Protein AF-0000000079819537 (afdb_homodimer)

Solvent-accessible surface area (backbone atoms only — not comparable to full-atom values): 23640 Å² total; per-residue (Å²): 134,67,36,44,46,33,33,31,40,48,40,36,24,41,39,77,44,80,89,55,81,70,33,43,36,24,29,47,26,39,62,48,98,86,46,57,34,31,60,45,54,43,71,59,58,84,82,39,29,58,68,54,44,43,48,52,42,33,47,74,72,68,47,81,74,61,58,33,75,47,78,65,56,70,48,30,45,44,72,53,39,88,88,45,48,42,33,34,45,30,31,36,32,24,26,38,63,72,66,82,63,52,101,46,35,39,77,37,55,64,79,66,64,94,62,68,40,36,75,56,42,52,58,53,49,49,51,45,50,50,51,53,49,61,35,55,72,44,34,50,55,62,55,16,46,39,62,79,62,37,37,68,64,57,53,47,36,51,52,24,31,65,68,69,45,85,61,52,68,68,61,47,53,53,51,55,57,68,58,67,46,64,41,77,68,82,47,68,44,87,54,97,62,74,69,39,60,25,28,28,57,78,55,91,57,84,45,62,47,63,80,54,58,75,97,134,67,35,44,48,33,33,32,41,48,40,37,23,42,39,79,44,81,87,55,81,69,32,44,38,22,29,48,28,38,61,48,98,87,44,56,33,31,60,46,54,43,72,60,56,82,81,39,31,60,69,54,41,44,48,51,42,35,47,74,72,69,47,81,74,62,58,33,75,46,78,65,55,71,49,32,44,45,72,52,39,89,89,48,48,40,32,34,45,31,31,36,32,24,25,37,65,74,66,83,60,54,99,47,36,41,78,38,54,63,78,66,64,94,61,68,41,36,75,56,41,53,59,55,49,48,51,44,51,51,50,54,49,60,35,55,72,44,33,52,55,62,56,16,47,38,62,79,60,37,35,68,66,58,53,48,36,52,52,23,30,66,68,69,44,83,59,52,66,68,60,46,52,53,51,55,57,68,58,68,48,65,43,78,69,83,46,68,44,85,54,98,62,73,70,40,59,24,28,29,57,78,53,92,57,85,44,62,49,60,81,55,57,77,96

Foldseek 3Di:
DDEWEKEFEWEWEFDDPPPDDQTFIKTKWFDDPPAFTATQMDTDDDPDDNVVRNCVSCVVFPRNDFLDKDWQDKDFDQPLDPPGRYIYTYMYTFAQDDDDGDPGMDIDGLVDDPDDHPRCRPVVSVRNLVVLLVQVQFKPSLLRRHPQKDFLSVSQSSNCNSVVHHDDSVVSVVRVVVLVQKDWPPDWDDDPDDTTTIMGGNDSYMDTRPVPPCD/DDEWEKEFEWEWEFDDPPPDDQTFIKTKWFDDPPAFTATQMDTDDDPDDNVVRNCVSCVVFPRNDFLDKDWQDKDFDQPLDPPGRYIYTYMYTFAQDDDDGDPGMDIDGLVDDPDDHPRCRPVVSVRNLVVLLVQVQFKPSLLRRHPQKDFLSVSQSSNCNSVVHHDDSVVSVVRVVVLVQKDWPPDWDDDPDDTTTIMGGNDSYMDTRPVPPCD

InterPro domains:
  IPR015797 NUDIX hydrolase-like domain superfamily [SSF55811] (39-136)
  IPR036388 Winged helix-like DNA-binding domain superfamily [G3DSA:1.10.10.10] (136-207)
  IPR036390 Winged helix DNA-binding domain superfamily [SSF46785] (140-207)
  IPR054105 NrtR, DNA-binding winged helix domain [PF21906] (144-201)

Sequence (430 aa):
MTVRVHVDVVVLSLSPASGDETGNLTVQTLLHDTRPPRLPGDVLGEAEDLDDAARRVMGEVGLHDPRHVEQVASFGAPDRMPDQRTVSVTHLALVHRPFAPSEEWRWRSATDRPQPLAWDHDRILDAALDRVRSKLSYSNIAYGLLPEEFTMSELQQVYEAVLGMALDKRNFRKKVRGLGLLEETGGMRRGSHRPAALHRFTSSELVLLDEGPLVMTVRVHVDVVVLSLSPASGDETGNLTVQTLLHDTRPPRLPGDVLGEAEDLDDAARRVMGEVGLHDPRHVEQVASFGAPDRMPDQRTVSVTHLALVHRPFAPSEEWRWRSATDRPQPLAWDHDRILDAALDRVRSKLSYSNIAYGLLPEEFTMSELQQVYEAVLGMALDKRNFRKKVRGLGLLEETGGMRRGSHRPAALHRFTSSELVLLDEGPLV

Radius of gyration: 23.3 Å; Cα contacts (8 Å, |Δi|>4): 866; chains: 2; bounding box: 55×64×51 Å

Structure (mmCIF, N/CA/C/O backbone):
data_AF-0000000079819537-model_v1
#
loop_
_entity.id
_entity.type
_entity.pdbx_description
1 polymer 'Putative NAD regulator in Alphaproteobacteria'
#
loop_
_atom_site.group_PDB
_atom_site.id
_atom_site.type_symbol
_atom_site.label_atom_id
_atom_site.label_alt_id
_atom_site.label_comp_id
_atom_site.label_asym_id
_atom_site.label_entity_id
_atom_site.label_seq_id
_atom_site.pdbx_PDB_ins_code
_atom_site.Cartn_x
_atom_site.Cartn_y
_atom_site.Cartn_z
_atom_site.occupancy
_atom_site.B_iso_or_equiv
_atom_site.auth_seq_id
_atom_site.auth_comp_id
_atom_site.auth_asym_id
_atom_site.auth_atom_id
_atom_site.pdbx_PDB_model_num
ATOM 1 N N . MET A 1 1 ? -28.188 3.906 1.996 1 60.84 1 MET A N 1
ATOM 2 C CA . MET A 1 1 ? -27.859 3.131 0.805 1 60.84 1 MET A CA 1
ATOM 3 C C . MET A 1 1 ? -26.938 1.958 1.155 1 60.84 1 MET A C 1
ATOM 5 O O . MET A 1 1 ? -26.109 2.059 2.064 1 60.84 1 MET A O 1
ATOM 9 N N . THR A 1 2 ? -27.344 0.841 0.594 1 77.12 2 THR A N 1
ATOM 10 C CA . THR A 1 2 ? -26.625 -0.388 0.892 1 77.12 2 THR A CA 1
ATOM 11 C C . THR A 1 2 ? -25.422 -0.542 -0.033 1 77.12 2 THR A C 1
ATOM 13 O O . THR A 1 2 ? -25.562 -0.464 -1.255 1 77.12 2 THR A O 1
ATOM 16 N N . VAL A 1 3 ? -24.219 -0.455 0.388 1 91.44 3 VAL A N 1
ATOM 17 C CA . VAL A 1 3 ? -23.016 -0.729 -0.395 1 91.44 3 VAL A CA 1
ATOM 18 C C . VAL A 1 3 ? -22.594 -2.18 -0.195 1 91.44 3 VAL A C 1
ATOM 20 O O . VAL A 1 3 ? -22.516 -2.664 0.938 1 91.44 3 VAL A O 1
ATOM 23 N N . ARG A 1 4 ? -22.547 -2.895 -1.269 1 94.38 4 ARG A N 1
ATOM 24 C CA . ARG A 1 4 ? -21.953 -4.23 -1.213 1 94.38 4 ARG A CA 1
ATOM 25 C C . ARG A 1 4 ? -20.422 -4.152 -1.149 1 94.38 4 ARG A C 1
ATOM 27 O O . ARG A 1 4 ? -19.812 -3.326 -1.826 1 94.38 4 ARG A O 1
ATOM 34 N N . VAL A 1 5 ? -19.844 -4.98 -0.29 1 97 5 VAL A N 1
ATOM 35 C CA . VAL A 1 5 ? -18.391 -5.043 -0.212 1 97 5 VAL A CA 1
ATOM 36 C C . VAL A 1 5 ? -17.891 -6.402 -0.708 1 97 5 VAL A C 1
ATOM 38 O O . VAL A 1 5 ? -18.281 -7.441 -0.167 1 97 5 VAL A O 1
ATOM 41 N N . HIS A 1 6 ? -17.109 -6.352 -1.762 1 97.25 6 HIS A N 1
ATOM 42 C CA . HIS A 1 6 ? -16.438 -7.539 -2.285 1 97.25 6 HIS A CA 1
ATOM 43 C C . HIS A 1 6 ? -14.992 -7.625 -1.778 1 97.25 6 HIS A C 1
ATOM 45 O O . HIS A 1 6 ? -14.359 -6.602 -1.521 1 97.25 6 HIS A O 1
ATOM 51 N N . VAL A 1 7 ? -14.547 -8.82 -1.567 1 98.62 7 VAL A N 1
ATOM 52 C CA . VAL A 1 7 ? -13.125 -9.109 -1.401 1 98.62 7 VAL A CA 1
ATOM 53 C C . VAL A 1 7 ? -12.609 -9.891 -2.607 1 98.62 7 VAL A C 1
ATOM 55 O O . VAL A 1 7 ? -13.086 -11 -2.881 1 98.62 7 VAL A O 1
ATOM 58 N N . ASP A 1 8 ? -11.703 -9.273 -3.344 1 98.56 8 ASP A N 1
ATOM 59 C CA . ASP A 1 8 ? -11.117 -9.891 -4.531 1 98.56 8 ASP A CA 1
ATOM 60 C C . ASP A 1 8 ? -9.641 -10.203 -4.312 1 98.56 8 ASP A C 1
ATOM 62 O O . ASP A 1 8 ? -8.945 -9.484 -3.592 1 98.56 8 ASP A O 1
ATOM 66 N N . VAL A 1 9 ? -9.18 -11.266 -4.91 1 98.69 9 VAL A N 1
ATOM 67 C CA . VAL A 1 9 ? -7.801 -11.695 -4.707 1 98.69 9 VAL A CA 1
ATOM 68 C C . VAL A 1 9 ? -7.109 -11.875 -6.059 1 98.69 9 VAL A C 1
ATOM 70 O O . VAL A 1 9 ? -7.637 -12.555 -6.945 1 98.69 9 VAL A O 1
ATOM 73 N N . VAL A 1 10 ? -6.039 -11.227 -6.242 1 98.56 10 VAL A N 1
ATOM 74 C CA . VAL A 1 10 ? -5.145 -11.477 -7.367 1 98.56 10 VAL A CA 1
ATOM 75 C C . VAL A 1 10 ? -4.121 -12.547 -6.988 1 98.56 10 VAL A C 1
ATOM 77 O O . VAL A 1 10 ? -3.23 -12.297 -6.176 1 98.56 10 VAL A O 1
ATOM 80 N N . VAL A 1 11 ? -4.223 -13.711 -7.516 1 97 11 VAL A N 1
ATOM 81 C CA . VAL A 1 11 ? -3.305 -14.812 -7.254 1 97 11 VAL A CA 1
ATOM 82 C C . VAL A 1 11 ? -2.279 -14.914 -8.383 1 97 11 VAL A C 1
ATOM 84 O O . VAL A 1 11 ? -2.633 -15.203 -9.531 1 97 11 VAL A O 1
ATOM 87 N N . LEU A 1 12 ? -1.038 -14.711 -8.078 1 97 12 LEU A N 1
ATOM 88 C CA . LEU A 1 12 ? 0.03 -14.719 -9.07 1 97 12 LEU A CA 1
ATOM 89 C C . LEU A 1 12 ? 0.988 -15.883 -8.836 1 97 12 LEU A C 1
ATOM 91 O O . LEU A 1 12 ? 1.253 -16.25 -7.688 1 97 12 LEU A O 1
ATOM 95 N N . SER A 1 13 ? 1.483 -16.375 -9.852 1 94.88 13 SER A N 1
ATOM 96 C CA . SER A 1 13 ? 2.504 -17.422 -9.844 1 94.88 13 SER A CA 1
ATOM 97 C C . SER A 1 13 ? 3.385 -17.344 -11.086 1 94.88 13 SER A C 1
ATOM 99 O O . SER A 1 13 ? 3.018 -16.703 -12.07 1 94.88 13 SER A O 1
ATOM 101 N N . LEU A 1 14 ? 4.531 -17.922 -10.953 1 92.62 14 LEU A N 1
ATOM 102 C CA . LEU A 1 14 ? 5.375 -18.047 -12.133 1 92.62 14 LEU A CA 1
ATOM 103 C C . LEU A 1 14 ? 5.152 -19.406 -12.812 1 92.62 14 LEU A C 1
ATOM 105 O O . LEU A 1 14 ? 5.145 -20.438 -12.148 1 92.62 14 LEU A O 1
ATOM 109 N N . SER A 1 15 ? 4.664 -19.453 -14.016 1 80.12 15 SER A N 1
ATOM 110 C CA . SER A 1 15 ? 4.504 -20.688 -14.773 1 80.12 15 SER A CA 1
ATOM 111 C C . SER A 1 15 ? 5.801 -21.078 -15.477 1 80.12 15 SER A C 1
ATOM 113 O O . SER A 1 15 ? 6.516 -20.219 -15.992 1 80.12 15 SER A O 1
ATOM 115 N N . PRO A 1 16 ? 6.117 -22.438 -15.18 1 61.38 16 PRO A N 1
ATOM 116 C CA . PRO A 1 16 ? 7.301 -22.906 -15.914 1 61.38 16 PRO A CA 1
ATOM 117 C C . PRO A 1 16 ? 7.137 -22.781 -17.422 1 61.38 16 PRO A C 1
ATOM 119 O O . PRO A 1 16 ? 6.027 -22.922 -17.953 1 61.38 16 PRO A O 1
ATOM 122 N N . ALA A 1 17 ? 7.898 -22.016 -18.156 1 51.88 17 ALA A N 1
ATOM 123 C CA . ALA A 1 17 ? 7.93 -21.875 -19.609 1 51.88 17 ALA A CA 1
ATOM 124 C C . ALA A 1 17 ? 7.762 -23.219 -20.312 1 51.88 17 ALA A C 1
ATOM 126 O O . ALA A 1 17 ? 8.406 -24.203 -19.922 1 51.88 17 ALA A O 1
ATOM 127 N N . SER A 1 18 ? 6.445 -23.641 -20.641 1 43.62 18 SER A N 1
ATOM 128 C CA . SER A 1 18 ? 6.566 -24.641 -21.703 1 43.62 18 SER A CA 1
ATOM 129 C C . SER A 1 18 ? 7.41 -24.125 -22.859 1 43.62 18 SER A C 1
ATOM 131 O O . SER A 1 18 ? 7.133 -23.047 -23.406 1 43.62 18 SER A O 1
ATOM 133 N N . GLY A 1 19 ? 8.594 -24.688 -23.203 1 40.62 19 GLY A N 1
ATOM 134 C CA . GLY A 1 19 ? 9.602 -24.375 -24.219 1 40.62 19 GLY A CA 1
ATOM 135 C C . GLY A 1 19 ? 10.352 -23.094 -23.938 1 40.62 19 GLY A C 1
ATOM 136 O O . GLY A 1 19 ? 11.555 -23 -24.172 1 40.62 19 GLY A O 1
ATOM 137 N N . ASP A 1 20 ? 9.594 -21.875 -24.172 1 43 20 ASP A N 1
ATOM 138 C CA . ASP A 1 20 ? 10.297 -20.594 -24.156 1 43 20 ASP A CA 1
ATOM 139 C C . ASP A 1 20 ? 10.758 -20.234 -22.75 1 43 20 ASP A C 1
ATOM 141 O O . ASP A 1 20 ? 10.133 -20.641 -21.766 1 43 20 ASP A O 1
ATOM 145 N N . GLU A 1 21 ? 12.039 -19.766 -22.578 1 44.38 21 GLU A N 1
ATOM 146 C CA . GLU A 1 21 ? 13 -19.406 -21.547 1 44.38 21 GLU A CA 1
ATOM 147 C C . GLU A 1 21 ? 12.328 -18.609 -20.422 1 44.38 21 GLU A C 1
ATOM 149 O O . GLU A 1 21 ? 12.625 -18.812 -19.25 1 44.38 21 GLU A O 1
ATOM 154 N N . THR A 1 22 ? 11.836 -17.453 -20.719 1 49.84 22 THR A N 1
ATOM 155 C CA . THR A 1 22 ? 11.547 -16.516 -19.641 1 49.84 22 THR A CA 1
ATOM 156 C C . THR A 1 22 ? 10.227 -16.875 -18.969 1 49.84 22 THR A C 1
ATOM 158 O O . THR A 1 22 ? 9.203 -17.062 -19.641 1 49.84 22 THR A O 1
ATOM 161 N N . GLY A 1 23 ? 10.172 -17.562 -17.797 1 62.03 23 GLY A N 1
ATOM 162 C CA . GLY A 1 23 ? 8.961 -17.797 -17.031 1 62.03 23 GLY A CA 1
ATOM 163 C C . GLY A 1 23 ? 7.949 -16.672 -17.156 1 62.03 23 GLY A C 1
ATOM 164 O O . GLY A 1 23 ? 8.32 -15.523 -17.391 1 62.03 23 GLY A O 1
ATOM 165 N N . ASN A 1 24 ? 6.703 -17.031 -17.406 1 85 24 ASN A N 1
ATOM 166 C CA . ASN A 1 24 ? 5.609 -16.078 -17.562 1 85 24 ASN A CA 1
ATOM 167 C C . ASN A 1 24 ? 4.82 -15.922 -16.25 1 85 24 ASN A C 1
ATOM 169 O O . ASN A 1 24 ? 4.523 -16.922 -15.586 1 85 24 ASN A O 1
ATOM 173 N N . LEU A 1 25 ? 4.723 -14.617 -15.828 1 94.38 25 LEU A N 1
ATOM 174 C CA . LEU A 1 25 ? 3.855 -14.344 -14.688 1 94.38 25 LEU A CA 1
ATOM 175 C C . LEU A 1 25 ? 2.398 -14.641 -15.023 1 94.38 25 LEU A C 1
ATOM 177 O O . LEU A 1 25 ? 1.89 -14.172 -16.047 1 94.38 25 LEU A O 1
ATOM 181 N N . THR A 1 26 ? 1.771 -15.484 -14.219 1 93.88 26 THR A N 1
ATOM 182 C CA . THR A 1 26 ? 0.4 -15.898 -14.5 1 93.88 26 THR A CA 1
ATOM 183 C C . THR A 1 26 ? -0.531 -15.492 -13.352 1 93.88 26 THR A C 1
ATOM 185 O O . THR A 1 26 ? -0.08 -15.266 -12.234 1 93.88 26 THR A O 1
ATOM 188 N N . VAL A 1 27 ? -1.797 -15.359 -13.672 1 95.25 27 VAL A N 1
ATOM 189 C CA . VAL A 1 27 ? -2.842 -15 -12.719 1 95.25 27 VAL A CA 1
ATOM 190 C C . VAL A 1 27 ? -3.996 -16 -12.82 1 95.25 27 VAL A C 1
ATOM 192 O O . VAL A 1 27 ? -4.336 -16.453 -13.914 1 95.25 27 VAL A O 1
ATOM 195 N N . GLN A 1 28 ? -4.582 -16.328 -11.68 1 93.38 28 GLN A N 1
ATOM 196 C CA . GLN A 1 28 ? -5.734 -17.219 -11.641 1 93.38 28 GLN A CA 1
ATOM 197 C C . GLN A 1 28 ? -7.023 -16.484 -11.977 1 93.38 28 GLN A C 1
ATOM 199 O O . GLN A 1 28 ? -7.301 -15.422 -11.406 1 93.38 28 GLN A O 1
ATOM 204 N N . THR A 1 29 ? -7.82 -16.984 -12.914 1 94 29 THR A N 1
ATOM 205 C CA . THR A 1 29 ? -9.102 -16.391 -13.273 1 94 29 THR A CA 1
ATOM 206 C C . THR A 1 29 ? -10.164 -17.469 -13.477 1 94 29 THR A C 1
ATOM 208 O O . THR A 1 29 ? -9.836 -18.625 -13.742 1 94 29 THR A O 1
ATOM 211 N N . LEU A 1 30 ? -11.383 -17.062 -13.18 1 90.25 30 LEU A N 1
ATOM 212 C CA . LEU A 1 30 ? -12.516 -17.906 -13.547 1 90.25 30 LEU A CA 1
ATOM 213 C C . LEU A 1 30 ? -12.891 -17.703 -15.008 1 90.25 30 LEU A C 1
ATOM 215 O O . LEU A 1 30 ? -13.07 -16.562 -15.461 1 90.25 30 LEU A O 1
ATOM 219 N N . LEU A 1 31 ? -12.891 -18.844 -15.672 1 78.38 31 LEU A N 1
ATOM 220 C CA . LEU A 1 31 ? -13.266 -18.812 -17.078 1 78.38 31 LEU A CA 1
ATOM 221 C C . LEU A 1 31 ? -14.703 -19.266 -17.281 1 78.38 31 LEU A C 1
ATOM 223 O O . LEU A 1 31 ? -15.133 -20.25 -16.672 1 78.38 31 LEU A O 1
ATOM 227 N N . HIS A 1 32 ? -15.445 -18.297 -17.844 1 75.31 32 HIS A N 1
ATOM 228 C CA . HIS A 1 32 ? -16.766 -18.703 -18.328 1 75.31 32 HIS A CA 1
ATOM 229 C C . HIS A 1 32 ? -16.859 -18.594 -19.844 1 75.31 32 HIS A C 1
ATOM 231 O O . HIS A 1 32 ? -16.125 -17.812 -20.453 1 75.31 32 HIS A O 1
ATOM 237 N N . ASP A 1 33 ? -17.656 -19.5 -20.406 1 70.62 33 ASP A N 1
ATOM 238 C CA . ASP A 1 33 ? -17.781 -19.562 -21.859 1 70.62 33 ASP A CA 1
ATOM 239 C C . ASP A 1 33 ? -18.359 -18.25 -22.422 1 70.62 33 ASP A C 1
ATOM 241 O O . ASP A 1 33 ? -17.984 -17.828 -23.516 1 70.62 33 ASP A O 1
ATOM 245 N N . THR A 1 34 ? -19.094 -17.562 -21.703 1 79.19 34 THR A N 1
ATOM 246 C CA . THR A 1 34 ? -19.812 -16.438 -22.297 1 79.19 34 THR A CA 1
ATOM 247 C C . THR A 1 34 ? -19.484 -15.141 -21.562 1 79.19 34 THR A C 1
ATOM 249 O O . THR A 1 34 ? -19.984 -14.07 -21.906 1 79.19 34 THR A O 1
ATOM 252 N N . ARG A 1 35 ? -18.672 -15.242 -20.672 1 85.12 35 ARG A N 1
ATOM 253 C CA . ARG A 1 35 ? -18.375 -14.047 -19.891 1 85.12 35 ARG A CA 1
ATOM 254 C C . ARG A 1 35 ? -16.875 -13.812 -19.797 1 85.12 35 ARG A C 1
ATOM 256 O O . ARG A 1 35 ? -16.078 -14.75 -19.891 1 85.12 35 ARG A O 1
ATOM 263 N N . PRO A 1 36 ? -16.531 -12.555 -19.734 1 92.19 36 PRO A N 1
ATOM 264 C CA . PRO A 1 36 ? -15.109 -12.297 -19.516 1 92.19 36 PRO A CA 1
ATOM 265 C C . PRO A 1 36 ? -14.57 -12.961 -18.25 1 92.19 36 PRO A C 1
ATOM 267 O O . PRO A 1 36 ? -15.305 -13.109 -17.266 1 92.19 36 PRO A O 1
ATOM 270 N N . PRO A 1 37 ? -13.352 -13.344 -18.328 1 93.94 37 PRO A N 1
ATOM 271 C CA . PRO A 1 37 ? -12.75 -13.914 -17.125 1 93.94 37 PRO A CA 1
ATOM 272 C C . PRO A 1 37 ? -12.766 -12.953 -15.945 1 93.94 37 PRO A C 1
ATOM 274 O O . PRO A 1 37 ? -12.719 -11.734 -16.141 1 93.94 37 PRO A O 1
ATOM 277 N N . ARG A 1 38 ? -12.859 -13.492 -14.758 1 95.38 38 ARG A N 1
ATOM 278 C CA . ARG A 1 38 ? -12.867 -12.641 -13.57 1 95.38 38 ARG A CA 1
ATOM 279 C C . ARG A 1 38 ? -11.906 -13.172 -12.508 1 95.38 38 ARG A C 1
ATOM 281 O O . ARG A 1 38 ? -11.609 -14.367 -12.477 1 95.38 38 ARG A O 1
ATOM 288 N N . LEU A 1 39 ? -11.438 -12.312 -11.734 1 97.06 39 LEU A N 1
ATOM 289 C CA . LEU A 1 39 ? -10.609 -12.672 -10.594 1 97.06 39 LEU A CA 1
ATOM 290 C C . LEU A 1 39 ? -11.43 -13.383 -9.523 1 97.06 39 LEU A C 1
ATOM 292 O O . LEU A 1 39 ? -12.648 -13.18 -9.438 1 97.06 39 LEU A O 1
ATOM 296 N N . PRO A 1 40 ? -10.734 -14.227 -8.734 1 96.62 40 PRO A N 1
ATOM 297 C CA . PRO A 1 40 ? -11.445 -14.742 -7.566 1 96.62 40 PRO A CA 1
ATOM 298 C C . PRO A 1 40 ? -11.977 -13.633 -6.656 1 96.62 40 PRO A C 1
ATOM 300 O O . PRO A 1 40 ? -11.266 -12.672 -6.371 1 96.62 40 PRO A O 1
ATOM 303 N N . GLY A 1 41 ? -13.156 -13.742 -6.27 1 97.12 41 GLY A N 1
ATOM 304 C CA . GLY A 1 41 ? -13.766 -12.758 -5.387 1 97.12 41 GLY A CA 1
ATOM 305 C C . GLY A 1 41 ? -15.141 -13.18 -4.891 1 97.12 41 GLY A C 1
ATOM 306 O O . GLY A 1 41 ? -15.828 -13.969 -5.539 1 97.12 41 GLY A O 1
ATOM 307 N N . ASP A 1 42 ? -15.508 -12.688 -3.83 1 97 42 ASP A N 1
ATOM 308 C CA . ASP A 1 42 ? -16.828 -12.945 -3.246 1 97 42 ASP A CA 1
ATOM 309 C C . ASP A 1 42 ? -17.234 -11.812 -2.309 1 97 42 ASP A C 1
ATOM 311 O O . ASP A 1 42 ? -16.422 -10.953 -1.962 1 97 42 ASP A O 1
ATOM 315 N N . VAL A 1 43 ? -18.469 -11.82 -1.931 1 96.62 43 VAL A N 1
ATOM 316 C CA . VAL A 1 43 ? -19.016 -10.82 -1.024 1 96.62 43 VAL A CA 1
ATOM 317 C C . VAL A 1 43 ? -18.453 -11.031 0.379 1 96.62 43 VAL A C 1
ATOM 319 O O . VAL A 1 43 ? -18.281 -12.164 0.824 1 96.62 43 VAL A O 1
ATOM 322 N N . LEU A 1 44 ? -18.188 -9.891 1.083 1 97.38 44 LEU A N 1
ATOM 323 C CA . LEU A 1 44 ? -17.766 -9.938 2.477 1 97.38 44 LEU A CA 1
ATOM 324 C C . LEU A 1 44 ? -18.875 -10.469 3.367 1 97.38 44 LEU A C 1
ATOM 326 O O . LEU A 1 44 ? -20.016 -9.984 3.307 1 97.38 44 LEU A O 1
ATOM 330 N N . GLY A 1 45 ? -18.562 -11.469 4.137 1 95.06 45 GLY A N 1
ATOM 331 C CA . GLY A 1 45 ? -19.531 -12.023 5.062 1 95.06 45 GLY A CA 1
ATOM 332 C C . GLY A 1 45 ? -19.797 -11.125 6.258 1 95.06 45 GLY A C 1
ATOM 333 O O . GLY A 1 45 ? -19.031 -10.195 6.527 1 95.06 45 GLY A O 1
ATOM 334 N N . GLU A 1 46 ? -20.828 -11.461 6.988 1 92.31 46 GLU A N 1
ATOM 335 C CA . GLU A 1 46 ? -21.266 -10.648 8.109 1 92.31 46 GLU A CA 1
ATOM 336 C C . GLU A 1 46 ? -20.328 -10.773 9.305 1 92.31 46 GLU A C 1
ATOM 338 O O . GLU A 1 46 ? -20.125 -9.812 10.055 1 92.31 46 GLU A O 1
ATOM 343 N N . ALA A 1 47 ? -19.719 -11.883 9.453 1 94.5 47 ALA A N 1
ATOM 344 C CA . ALA A 1 47 ? -19.031 -12.164 10.703 1 94.5 47 ALA A CA 1
ATOM 345 C C . ALA A 1 47 ? -17.531 -12.336 10.469 1 94.5 47 ALA A C 1
ATOM 347 O O . ALA A 1 47 ? -16.812 -12.828 11.344 1 94.5 47 ALA A O 1
ATOM 348 N N . GLU A 1 48 ? -17 -11.992 9.336 1 97.19 48 GLU A N 1
ATOM 349 C CA . GLU A 1 48 ? -15.594 -12.195 9.039 1 97.19 48 GLU A CA 1
ATOM 350 C C . GLU A 1 48 ? -14.891 -10.875 8.758 1 97.19 48 GLU A C 1
ATOM 352 O O . GLU A 1 48 ? -15.531 -9.898 8.352 1 97.19 48 GLU A O 1
ATOM 357 N N . ASP A 1 49 ? -13.609 -10.844 9.039 1 98.25 49 ASP A N 1
ATOM 358 C CA . ASP A 1 49 ? -12.781 -9.711 8.656 1 98.25 49 ASP A CA 1
ATOM 359 C C . ASP A 1 49 ? -12.336 -9.82 7.199 1 98.25 49 ASP A C 1
ATOM 361 O O . ASP A 1 49 ? -12.57 -10.836 6.547 1 98.25 49 ASP A O 1
ATOM 365 N N . LEU A 1 50 ? -11.773 -8.742 6.711 1 98.56 50 LEU A N 1
ATOM 366 C CA . LEU A 1 50 ? -11.359 -8.664 5.312 1 98.56 50 LEU A CA 1
ATOM 367 C C . LEU A 1 50 ? -10.328 -9.734 4.992 1 98.56 50 LEU A C 1
ATOM 369 O O . LEU A 1 50 ? -10.422 -10.414 3.965 1 98.56 50 LEU A O 1
ATOM 373 N N . ASP A 1 51 ? -9.336 -9.945 5.871 1 97.75 51 ASP A N 1
ATOM 374 C CA . ASP A 1 51 ? -8.297 -10.938 5.641 1 97.75 51 ASP A CA 1
ATOM 375 C C . ASP A 1 51 ? -8.867 -12.352 5.676 1 97.75 51 ASP A C 1
ATOM 377 O O . ASP A 1 51 ? -8.43 -13.227 4.914 1 97.75 51 ASP A O 1
ATOM 381 N N . ASP A 1 52 ? -9.773 -12.555 6.562 1 97.94 52 ASP A N 1
ATOM 382 C CA . ASP A 1 52 ? -10.438 -13.852 6.625 1 97.94 52 ASP A CA 1
ATOM 383 C C . ASP A 1 52 ? -11.227 -14.125 5.348 1 97.94 52 ASP A C 1
ATOM 385 O O . ASP A 1 52 ? -11.234 -15.25 4.848 1 97.94 52 ASP A O 1
ATOM 389 N N . ALA A 1 53 ? -11.953 -13.133 4.895 1 98.38 53 ALA A N 1
ATOM 390 C CA . ALA A 1 53 ? -12.68 -13.258 3.633 1 98.38 53 ALA A CA 1
ATOM 391 C C . ALA A 1 53 ? -11.734 -13.586 2.482 1 98.38 53 ALA A C 1
ATOM 393 O O . ALA A 1 53 ? -12.047 -14.422 1.635 1 98.38 53 ALA A O 1
ATOM 394 N N . ALA A 1 54 ? -10.562 -12.922 2.428 1 98.56 54 ALA A N 1
ATOM 395 C CA . ALA A 1 54 ? -9.578 -13.203 1.395 1 98.56 54 ALA A CA 1
ATOM 396 C C . ALA A 1 54 ? -9.125 -14.656 1.447 1 98.56 54 ALA A C 1
ATOM 398 O O . ALA A 1 54 ? -9 -15.312 0.41 1 98.56 54 ALA A O 1
ATOM 399 N N . ARG A 1 55 ? -8.914 -15.148 2.652 1 97.5 55 ARG A N 1
ATOM 400 C CA . ARG A 1 55 ? -8.516 -16.531 2.824 1 97.5 55 ARG A CA 1
ATOM 401 C C . ARG A 1 55 ? -9.602 -17.484 2.334 1 97.5 55 ARG A C 1
ATOM 403 O O . ARG A 1 55 ? -9.312 -18.484 1.68 1 97.5 55 ARG A O 1
ATOM 410 N N . ARG A 1 56 ? -10.781 -17.156 2.727 1 97.56 56 ARG A N 1
ATOM 411 C CA . ARG A 1 56 ? -11.906 -17.969 2.264 1 97.56 56 ARG A CA 1
ATOM 412 C C . ARG A 1 56 ? -11.969 -18 0.74 1 97.56 56 ARG A C 1
ATOM 414 O O . ARG A 1 56 ? -12.148 -19.062 0.139 1 97.56 56 ARG A O 1
ATOM 421 N N . VAL A 1 57 ? -11.867 -16.844 0.079 1 97.06 57 VAL A N 1
ATOM 422 C CA . VAL A 1 57 ? -11.891 -16.719 -1.374 1 97.06 57 VAL A CA 1
ATOM 423 C C . VAL A 1 57 ? -10.758 -17.547 -1.982 1 97.06 57 VAL A C 1
ATOM 425 O O . VAL A 1 57 ? -10.961 -18.266 -2.965 1 97.06 57 VAL A O 1
ATOM 428 N N . MET A 1 58 ? -9.555 -17.469 -1.38 1 95.19 58 MET A N 1
ATOM 429 C CA . MET A 1 58 ? -8.422 -18.25 -1.861 1 95.19 58 MET A CA 1
ATOM 430 C C . MET A 1 58 ? -8.703 -19.75 -1.749 1 95.19 58 MET A C 1
ATOM 432 O O . MET A 1 58 ? -8.352 -20.516 -2.645 1 95.19 58 MET A O 1
ATOM 436 N N . GLY A 1 59 ? -9.328 -20.125 -0.659 1 92.69 59 GLY A N 1
ATOM 437 C CA . GLY A 1 59 ? -9.719 -21.516 -0.493 1 92.69 59 GLY A CA 1
ATOM 438 C C . GLY A 1 59 ? -10.648 -22 -1.584 1 92.69 59 GLY A C 1
ATOM 439 O O . GLY A 1 59 ? -10.57 -23.172 -1.993 1 92.69 59 GLY A O 1
ATOM 440 N N . GLU A 1 60 ? -11.453 -21.156 -2.068 1 89.12 60 GLU A N 1
ATOM 441 C CA . GLU A 1 60 ? -12.43 -21.5 -3.098 1 89.12 60 GLU A CA 1
ATOM 442 C C . GLU A 1 60 ? -11.742 -21.828 -4.422 1 89.12 60 GLU A C 1
ATOM 444 O O . GLU A 1 60 ? -12.297 -22.562 -5.246 1 89.12 60 GLU A O 1
ATOM 449 N N . VAL A 1 61 ? -10.539 -21.328 -4.617 1 88.12 61 VAL A N 1
ATOM 450 C CA . VAL A 1 61 ? -9.836 -21.609 -5.863 1 88.12 61 VAL A CA 1
ATOM 451 C C . VAL A 1 61 ? -8.75 -22.656 -5.613 1 88.12 61 VAL A C 1
ATOM 453 O O . VAL A 1 61 ? -7.926 -22.922 -6.492 1 88.12 61 VAL A O 1
ATOM 456 N N . GLY A 1 62 ? -8.656 -23.172 -4.422 1 88.06 62 GLY A N 1
ATOM 457 C CA . GLY A 1 62 ? -7.746 -24.25 -4.105 1 88.06 62 GLY A CA 1
ATOM 458 C C . GLY A 1 62 ? -6.418 -23.781 -3.557 1 88.06 62 GLY A C 1
ATOM 459 O O . GLY A 1 62 ? -5.469 -24.562 -3.443 1 88.06 62 GLY A O 1
ATOM 460 N N . LEU A 1 63 ? -6.352 -22.484 -3.328 1 88.88 63 LEU A N 1
ATOM 461 C CA . LEU A 1 63 ? -5.125 -21.953 -2.742 1 88.88 63 LEU A CA 1
ATOM 462 C C . LEU A 1 63 ? -5.207 -21.953 -1.22 1 88.88 63 LEU A C 1
ATOM 464 O O . LEU A 1 63 ? -5.906 -21.125 -0.631 1 88.88 63 LEU A O 1
ATOM 468 N N . HIS A 1 64 ? -4.367 -22.781 -0.631 1 87.19 64 HIS A N 1
ATOM 469 C CA . HIS A 1 64 ? -4.477 -22.938 0.816 1 87.19 64 HIS A CA 1
ATOM 470 C C . HIS A 1 64 ? -3.219 -22.422 1.518 1 87.19 64 HIS A C 1
ATOM 472 O O . HIS A 1 64 ? -3.25 -22.125 2.713 1 87.19 64 HIS A O 1
ATOM 478 N N . ASP A 1 65 ? -2.154 -22.391 0.765 1 89.31 65 ASP A N 1
ATOM 479 C CA . ASP A 1 65 ? -0.923 -21.984 1.439 1 89.31 65 ASP A CA 1
ATOM 480 C C . ASP A 1 65 ? -0.122 -21 0.588 1 89.31 65 ASP A C 1
ATOM 482 O O . ASP A 1 65 ? 0.972 -21.328 0.121 1 89.31 65 ASP A O 1
ATOM 486 N N . PRO A 1 66 ? -0.691 -19.875 0.492 1 94.19 66 PRO A N 1
ATOM 487 C CA . PRO A 1 66 ? 0.114 -18.875 -0.218 1 94.19 66 PRO A CA 1
ATOM 488 C C . PRO A 1 66 ? 1.395 -18.516 0.528 1 94.19 66 PRO A C 1
ATOM 490 O O . PRO A 1 66 ? 1.421 -18.531 1.762 1 94.19 66 PRO A O 1
ATOM 493 N N . ARG A 1 67 ? 2.385 -18.172 -0.15 1 95.88 67 ARG A N 1
ATOM 494 C CA . ARG A 1 67 ? 3.656 -17.781 0.444 1 95.88 67 ARG A CA 1
ATOM 495 C C . ARG A 1 67 ? 3.594 -16.344 0.958 1 95.88 67 ARG A C 1
ATOM 497 O O . ARG A 1 67 ? 4.324 -15.969 1.88 1 95.88 67 ARG A O 1
ATOM 504 N N . HIS A 1 68 ? 2.791 -15.547 0.337 1 97.56 68 HIS A N 1
ATOM 505 C CA . HIS A 1 68 ? 2.635 -14.148 0.719 1 97.56 68 HIS A CA 1
ATOM 506 C C . HIS A 1 68 ? 1.223 -13.648 0.429 1 97.56 68 HIS A C 1
ATOM 508 O O . HIS A 1 68 ? 0.659 -13.953 -0.626 1 97.56 68 HIS A O 1
ATOM 514 N N . VAL A 1 69 ? 0.64 -12.953 1.307 1 98.25 69 VAL A N 1
ATOM 515 C CA . VAL A 1 69 ? -0.651 -12.305 1.104 1 98.25 69 VAL A CA 1
ATOM 516 C C . VAL A 1 69 ? -0.612 -10.891 1.675 1 98.25 69 VAL A C 1
ATOM 518 O O . VAL A 1 69 ? -0.094 -10.664 2.771 1 98.25 69 VAL A O 1
ATOM 521 N N . GLU A 1 70 ? -1.126 -9.883 0.937 1 98.25 70 GLU A N 1
ATOM 522 C CA . GLU A 1 70 ? -1.282 -8.523 1.463 1 98.25 70 GLU A CA 1
ATOM 523 C C . GLU A 1 70 ? -2.449 -7.805 0.794 1 98.25 70 GLU A C 1
ATOM 525 O O . GLU A 1 70 ? -2.846 -8.156 -0.319 1 98.25 70 GLU A O 1
ATOM 530 N N . GLN A 1 71 ? -3.025 -6.863 1.483 1 98.62 71 GLN A N 1
ATOM 531 C CA . GLN A 1 71 ? -4 -5.977 0.86 1 98.62 71 GLN A CA 1
ATOM 532 C C . GLN A 1 71 ? -3.332 -5.039 -0.14 1 98.62 71 GLN A C 1
ATOM 534 O O . GLN A 1 71 ? -2.23 -4.539 0.109 1 98.62 71 GLN A O 1
ATOM 539 N N . VAL A 1 72 ? -4 -4.738 -1.21 1 98.38 72 VAL A N 1
ATOM 540 C CA . VAL A 1 72 ? -3.418 -3.912 -2.264 1 98.38 72 VAL A CA 1
ATOM 541 C C . VAL A 1 72 ? -4.082 -2.539 -2.271 1 98.38 72 VAL A C 1
ATOM 543 O O . VAL A 1 72 ? -3.434 -1.525 -2.002 1 98.38 72 VAL A O 1
ATOM 546 N N . ALA A 1 73 ? -5.332 -2.484 -2.58 1 98.38 73 ALA A N 1
ATOM 547 C CA . ALA A 1 73 ? -6.125 -1.264 -2.707 1 98.38 73 ALA A CA 1
ATOM 548 C C . ALA A 1 73 ? -7.617 -1.575 -2.707 1 98.38 73 ALA A C 1
ATOM 550 O O . ALA A 1 73 ? -8.016 -2.74 -2.781 1 98.38 73 ALA A O 1
ATOM 551 N N . SER A 1 74 ? -8.375 -0.548 -2.533 1 98.75 74 SER A N 1
ATOM 552 C CA . SER A 1 74 ? -9.82 -0.656 -2.686 1 98.75 74 SER A CA 1
ATOM 553 C C . SER A 1 74 ? -10.312 0.129 -3.898 1 98.75 74 SER A C 1
ATOM 555 O O . SER A 1 74 ? -9.758 1.177 -4.23 1 98.75 74 SER A O 1
ATOM 557 N N . PHE A 1 75 ? -11.281 -0.383 -4.477 1 98.75 75 PHE A N 1
ATOM 558 C CA . PHE A 1 75 ? -11.906 0.217 -5.652 1 98.75 75 PHE A CA 1
ATOM 559 C C . PHE A 1 75 ? -13.391 0.447 -5.422 1 98.75 75 PHE A C 1
ATOM 561 O O . PHE A 1 75 ? -14.109 -0.461 -4.992 1 98.75 75 PHE A O 1
ATOM 568 N N . GLY A 1 76 ? -13.875 1.692 -5.711 1 97.94 76 GLY A N 1
ATOM 569 C CA . GLY A 1 76 ? -15.242 2.004 -5.332 1 97.94 76 GLY A CA 1
ATOM 570 C C . GLY A 1 76 ? -15.93 2.953 -6.293 1 97.94 76 GLY A C 1
ATOM 571 O O . GLY A 1 76 ? -16.781 3.74 -5.895 1 97.94 76 GLY A O 1
ATOM 572 N N . ALA A 1 77 ? -15.469 2.982 -7.535 1 97.5 77 ALA A N 1
ATOM 573 C CA . ALA A 1 77 ? -16.203 3.777 -8.516 1 97.5 77 ALA A CA 1
ATOM 574 C C . ALA A 1 77 ? -17.688 3.4 -8.523 1 97.5 77 ALA A C 1
ATOM 576 O O . ALA A 1 77 ? -18.031 2.219 -8.445 1 97.5 77 ALA A O 1
ATOM 577 N N . PRO A 1 78 ? -18.594 4.406 -8.586 1 95.56 78 PRO A N 1
ATOM 578 C CA . PRO A 1 78 ? -20.016 4.121 -8.438 1 95.56 78 PRO A CA 1
ATOM 579 C C . PRO A 1 78 ? -20.531 3.154 -9.5 1 95.56 78 PRO A C 1
ATOM 581 O O . PRO A 1 78 ? -21.453 2.377 -9.242 1 95.56 78 PRO A O 1
ATOM 584 N N . ASP A 1 79 ? -19.969 3.137 -10.68 1 93.44 79 ASP A N 1
ATOM 585 C CA . ASP A 1 79 ? -20.516 2.355 -11.789 1 93.44 79 ASP A CA 1
ATOM 586 C C . ASP A 1 79 ? -19.609 1.179 -12.125 1 93.44 79 ASP A C 1
ATOM 588 O O . ASP A 1 79 ? -19.641 0.658 -13.242 1 93.44 79 ASP A O 1
ATOM 592 N N . ARG A 1 80 ? -18.75 0.843 -11.156 1 94.94 80 ARG A N 1
ATOM 593 C CA . ARG A 1 80 ? -17.797 -0.199 -11.492 1 94.94 80 ARG A CA 1
ATOM 594 C C . ARG A 1 80 ? -18.5 -1.527 -11.758 1 94.94 80 ARG A C 1
ATOM 596 O O . ARG A 1 80 ? -17.984 -2.361 -12.516 1 94.94 80 ARG A O 1
ATOM 603 N N . MET A 1 81 ? -19.562 -1.711 -11.016 1 90.69 81 MET A N 1
ATOM 604 C CA . MET A 1 81 ? -20.438 -2.854 -11.273 1 90.69 81 MET A CA 1
ATOM 605 C C . MET A 1 81 ? -21.844 -2.395 -11.641 1 90.69 81 MET A C 1
ATOM 607 O O . MET A 1 81 ? -22.359 -1.434 -11.07 1 90.69 81 MET A O 1
ATOM 611 N N . PRO A 1 82 ? -22.484 -2.875 -12.625 1 86.44 82 PRO A N 1
ATOM 612 C CA . PRO A 1 82 ? -23.734 -2.355 -13.195 1 86.44 82 PRO A CA 1
ATOM 613 C C . PRO A 1 82 ? -24.891 -2.379 -12.203 1 86.44 82 PRO A C 1
ATOM 615 O O . PRO A 1 82 ? -25.688 -1.436 -12.148 1 86.44 82 PRO A O 1
ATOM 618 N N . ASP A 1 83 ? -25.219 -3.27 -11.43 1 81 83 ASP A N 1
ATOM 619 C CA . ASP A 1 83 ? -26.516 -3.424 -10.773 1 81 83 ASP A CA 1
ATOM 620 C C . ASP A 1 83 ? -26.438 -3.066 -9.297 1 81 83 ASP A C 1
ATOM 622 O O . ASP A 1 83 ? -27.453 -2.836 -8.648 1 81 83 ASP A O 1
ATOM 626 N N . GLN A 1 84 ? -25.297 -2.898 -8.82 1 88.19 84 GLN A N 1
ATOM 627 C CA . GLN A 1 84 ? -25.203 -2.715 -7.375 1 88.19 84 GLN A CA 1
ATOM 628 C C . GLN A 1 84 ? -23.953 -1.918 -7 1 88.19 84 GLN A C 1
ATOM 630 O O . GLN A 1 84 ? -22.859 -2.182 -7.512 1 88.19 84 GLN A O 1
ATOM 635 N N . ARG A 1 85 ? -24.266 -0.84 -6.219 1 93.75 85 ARG A N 1
ATOM 636 C CA . ARG A 1 85 ? -23.125 -0.127 -5.637 1 93.75 85 ARG A CA 1
ATOM 637 C C . ARG A 1 85 ? -22.203 -1.084 -4.898 1 93.75 85 ARG A C 1
ATOM 639 O O . ARG A 1 85 ? -22.609 -1.732 -3.934 1 93.75 85 ARG A O 1
ATOM 646 N N . THR A 1 86 ? -20.953 -1.186 -5.453 1 95.69 86 THR A N 1
ATOM 647 C CA . THR A 1 86 ? -20.031 -2.178 -4.895 1 95.69 86 THR A CA 1
ATOM 648 C C . THR A 1 86 ? -18.656 -1.573 -4.66 1 95.69 86 THR A C 1
ATOM 650 O O . THR A 1 86 ? -18.141 -0.829 -5.5 1 95.69 86 THR A O 1
ATOM 653 N N . VAL A 1 87 ? -18.062 -1.816 -3.514 1 97.75 87 VAL A N 1
ATOM 654 C CA . VAL A 1 87 ? -16.672 -1.532 -3.213 1 97.75 87 VAL A CA 1
ATOM 655 C C . VAL A 1 87 ? -15.883 -2.84 -3.123 1 97.75 87 VAL A C 1
ATOM 657 O O . VAL A 1 87 ? -16.344 -3.807 -2.514 1 97.75 87 VAL A O 1
ATOM 660 N N . SER A 1 88 ? -14.758 -2.924 -3.764 1 98.25 88 SER A N 1
ATOM 661 C CA . SER A 1 88 ? -13.883 -4.09 -3.682 1 98.25 88 SER A CA 1
ATOM 662 C C . SER A 1 88 ? -12.641 -3.795 -2.848 1 98.25 88 SER A C 1
ATOM 664 O O . SER A 1 88 ? -11.914 -2.834 -3.121 1 98.25 88 SER A O 1
ATOM 666 N N . VAL A 1 89 ? -12.469 -4.543 -1.806 1 98.88 89 VAL A N 1
ATOM 667 C CA . VAL A 1 89 ? -11.172 -4.613 -1.14 1 98.88 89 VAL A CA 1
ATOM 668 C C . VAL A 1 89 ? -10.344 -5.742 -1.745 1 98.88 89 VAL A C 1
ATOM 670 O O . VAL A 1 89 ? -10.781 -6.891 -1.783 1 98.88 89 VAL A O 1
ATOM 673 N N . THR A 1 90 ? -9.133 -5.422 -2.199 1 98.88 90 THR A N 1
ATOM 674 C CA . THR A 1 90 ? -8.406 -6.391 -3.006 1 98.88 90 THR A CA 1
ATOM 675 C C . THR A 1 90 ? -7.121 -6.824 -2.299 1 98.88 90 THR A C 1
ATOM 677 O O . THR A 1 90 ? -6.523 -6.043 -1.556 1 98.88 90 THR A O 1
ATOM 680 N N . HIS A 1 91 ? -6.734 -8.039 -2.553 1 98.88 91 HIS A N 1
ATOM 681 C CA . HIS A 1 91 ? -5.539 -8.656 -1.986 1 98.88 91 HIS A CA 1
ATOM 682 C C . HIS A 1 91 ? -4.66 -9.258 -3.076 1 98.88 91 HIS A C 1
ATOM 684 O O . HIS A 1 91 ? -5.148 -9.602 -4.156 1 98.88 91 HIS A O 1
ATOM 690 N N . LEU A 1 92 ? -3.416 -9.305 -2.809 1 98.75 92 LEU A N 1
ATOM 691 C CA . LEU A 1 92 ? -2.412 -10.008 -3.6 1 98.75 92 LEU A CA 1
ATOM 692 C C . LEU A 1 92 ? -1.971 -11.289 -2.898 1 98.75 92 LEU A C 1
ATOM 694 O O . LEU A 1 92 ? -1.682 -11.273 -1.7 1 98.75 92 LEU A O 1
ATOM 698 N N . ALA A 1 93 ? -2.012 -12.344 -3.543 1 98.31 93 ALA A N 1
ATOM 699 C CA . ALA A 1 93 ? -1.462 -13.609 -3.076 1 98.31 93 ALA A CA 1
ATOM 700 C C . ALA A 1 93 ? -0.402 -14.141 -4.039 1 98.31 93 ALA A C 1
ATOM 702 O O . ALA A 1 93 ? -0.65 -14.25 -5.242 1 98.31 93 ALA A O 1
ATOM 703 N N . LEU A 1 94 ? 0.766 -14.445 -3.541 1 97.56 94 LEU A N 1
ATOM 704 C CA . LEU A 1 94 ? 1.857 -15 -4.332 1 97.56 94 LEU A CA 1
ATOM 705 C C . LEU A 1 94 ? 2.086 -16.469 -3.984 1 97.56 94 LEU A C 1
ATOM 707 O O . LEU A 1 94 ? 2.164 -16.828 -2.807 1 97.56 94 LEU A O 1
ATOM 711 N N . VAL A 1 95 ? 2.176 -17.25 -4.988 1 94.62 95 VAL A N 1
ATOM 712 C CA . VAL A 1 95 ? 2.412 -18.688 -4.797 1 94.62 95 VAL A CA 1
ATOM 713 C C . VAL A 1 95 ? 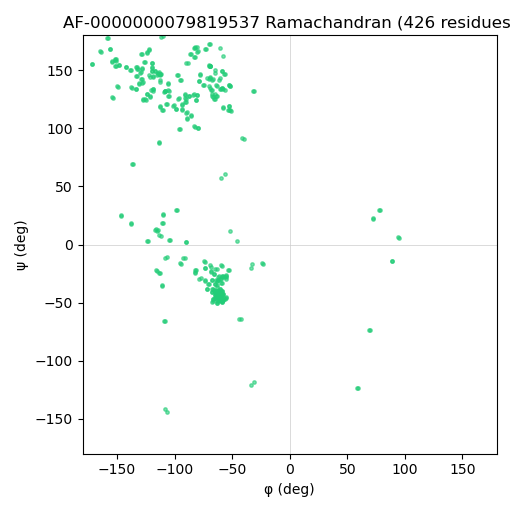3.551 -19.141 -5.703 1 94.62 95 VAL A C 1
ATOM 715 O O . VAL A 1 95 ? 3.688 -18.672 -6.828 1 94.62 95 VAL A O 1
ATOM 718 N N . HIS A 1 96 ? 4.449 -19.969 -5.277 1 90.12 96 HIS A N 1
ATOM 719 C CA . HIS A 1 96 ? 5.609 -20.438 -6.023 1 90.12 96 HIS A CA 1
ATOM 720 C C . HIS A 1 96 ? 5.191 -21.312 -7.199 1 90.12 96 HIS A C 1
ATOM 722 O O . HIS A 1 96 ? 5.727 -21.172 -8.305 1 90.12 96 HIS A O 1
ATOM 728 N N . ARG A 1 97 ? 4.32 -22.297 -6.965 1 82.56 97 ARG A N 1
ATOM 729 C CA . ARG A 1 97 ? 3.893 -23.172 -8.047 1 82.56 97 ARG A CA 1
ATOM 730 C C . ARG A 1 97 ? 2.387 -23.078 -8.273 1 82.56 97 ARG A C 1
ATOM 732 O O . ARG A 1 97 ? 1.608 -23.172 -7.316 1 82.56 97 ARG A O 1
ATOM 739 N N . PRO A 1 98 ? 2.172 -22.922 -9.648 1 74.12 98 PRO A N 1
ATOM 740 C CA . PRO A 1 98 ? 0.735 -23 -9.922 1 74.12 98 PRO A CA 1
ATOM 741 C C . PRO A 1 98 ? 0.122 -24.328 -9.508 1 74.12 98 PRO A C 1
ATOM 743 O O . PRO A 1 98 ? 0.776 -25.375 -9.602 1 74.12 98 PRO A O 1
ATOM 746 N N . PHE A 1 99 ? -0.995 -24.281 -8.836 1 72.19 99 PHE A N 1
ATOM 747 C CA . PHE A 1 99 ? -1.731 -25.484 -8.453 1 72.19 99 PHE A CA 1
ATOM 748 C C . PHE A 1 99 ? -2.709 -25.891 -9.547 1 72.19 99 PHE A C 1
ATOM 750 O O . PHE A 1 99 ? -2.906 -25.156 -10.516 1 72.19 99 PHE A O 1
ATOM 757 N N . ALA A 1 100 ? -2.963 -27.156 -9.438 1 67.94 100 ALA A N 1
ATOM 758 C CA . ALA A 1 100 ? -3.814 -27.719 -10.492 1 67.94 100 ALA A CA 1
ATOM 759 C C . ALA A 1 100 ? -5.098 -26.906 -10.641 1 67.94 100 ALA A C 1
ATOM 761 O O . ALA A 1 100 ? -5.781 -26.625 -9.648 1 67.94 100 ALA A O 1
ATOM 762 N N . PRO A 1 101 ? -5.137 -26.422 -11.867 1 63.94 101 PRO A N 1
ATOM 763 C CA . PRO A 1 101 ? -6.387 -25.703 -12.117 1 63.94 101 PRO A CA 1
ATOM 764 C C . PRO A 1 101 ? -7.621 -26.594 -11.977 1 63.94 101 PRO A C 1
ATOM 766 O O . PRO A 1 101 ? -7.508 -27.828 -12.023 1 63.94 101 PRO A O 1
ATOM 769 N N . SER A 1 102 ? -8.609 -26.047 -11.477 1 70.12 102 SER A N 1
ATOM 770 C CA . SER A 1 102 ? -9.906 -26.719 -11.539 1 70.12 102 SER A CA 1
ATOM 771 C C . SER A 1 102 ? -10.586 -26.484 -12.883 1 70.12 102 SER A C 1
ATOM 773 O O . SER A 1 102 ? -10.039 -25.797 -13.75 1 70.12 102 SER A O 1
ATOM 775 N N . GLU A 1 103 ? -11.688 -27.266 -13.047 1 69 103 GLU A N 1
ATOM 776 C CA . GLU A 1 103 ? -12.438 -27.156 -14.297 1 69 103 GLU A CA 1
ATOM 777 C C . GLU A 1 103 ? -12.82 -25.719 -14.586 1 69 103 GLU A C 1
ATOM 779 O O . GLU A 1 103 ? -12.852 -25.297 -15.742 1 69 103 GLU A O 1
ATOM 784 N N . GLU A 1 104 ? -12.852 -24.906 -13.586 1 83 104 GLU A N 1
ATOM 785 C CA . GLU A 1 104 ? -13.391 -23.578 -13.82 1 83 104 GLU A CA 1
ATOM 786 C C . GLU A 1 104 ? -12.305 -22.516 -13.68 1 83 104 GLU A C 1
ATOM 788 O O . GLU A 1 104 ? -12.367 -21.469 -14.328 1 83 104 GLU A O 1
ATOM 793 N N . TRP A 1 105 ? -11.289 -22.828 -12.945 1 87.56 105 TRP A N 1
ATOM 794 C CA . TRP A 1 105 ? -10.242 -21.844 -12.695 1 87.56 105 TRP A CA 1
ATOM 795 C C . TRP A 1 105 ? -8.992 -22.156 -13.508 1 87.56 105 TRP A C 1
ATOM 797 O O . TRP A 1 105 ? -8.523 -23.297 -13.523 1 87.56 105 TRP A O 1
ATOM 807 N N . ARG A 1 106 ? -8.469 -21.109 -14.172 1 87.06 106 ARG A N 1
ATOM 808 C CA . ARG A 1 106 ? -7.32 -21.297 -15.055 1 87.06 106 ARG A CA 1
ATOM 809 C C . ARG A 1 106 ? -6.25 -20.25 -14.789 1 87.06 106 ARG A C 1
ATOM 811 O O . ARG A 1 106 ? -6.559 -19.125 -14.383 1 87.06 106 ARG A O 1
ATOM 818 N N . TRP A 1 107 ? -5.059 -20.703 -15.062 1 90.56 107 TRP A N 1
ATOM 819 C CA . TRP A 1 107 ? -3.934 -19.766 -15.062 1 90.56 107 TRP A CA 1
ATOM 820 C C . TRP A 1 107 ? -3.771 -19.109 -16.438 1 90.56 107 TRP A C 1
ATOM 822 O O . TRP A 1 107 ? -3.781 -19.781 -17.453 1 90.56 107 TRP A O 1
ATOM 832 N N . ARG A 1 108 ? -3.721 -17.828 -16.391 1 89 108 ARG A N 1
ATOM 833 C CA . ARG A 1 108 ? -3.471 -17.078 -17.625 1 89 108 ARG A CA 1
ATOM 834 C C . ARG A 1 108 ? -2.324 -16.094 -17.438 1 89 108 ARG A C 1
ATOM 836 O O . ARG A 1 108 ? -1.95 -15.773 -16.297 1 89 108 ARG A O 1
ATOM 843 N N . SER A 1 109 ? -1.808 -15.625 -18.562 1 92.19 109 SER A N 1
ATOM 844 C CA . SER A 1 109 ? -0.765 -14.609 -18.469 1 92.19 109 SER A CA 1
ATOM 845 C C . SER A 1 109 ? -1.262 -13.375 -17.719 1 92.19 109 SER A C 1
ATOM 847 O O . SER A 1 109 ? -2.365 -12.891 -17.984 1 92.19 109 SER A O 1
ATOM 849 N N . ALA A 1 110 ? -0.479 -12.875 -16.828 1 95.19 110 ALA A N 1
ATOM 850 C CA . ALA A 1 110 ? -0.84 -11.672 -16.078 1 95.19 110 ALA A CA 1
ATOM 851 C C . ALA A 1 110 ? -0.543 -10.414 -16.875 1 95.19 110 ALA A C 1
ATOM 853 O O . ALA A 1 110 ? -1.075 -9.344 -16.578 1 95.19 110 ALA A O 1
ATOM 854 N N . THR A 1 111 ? 0.329 -10.5 -17.828 1 90.75 111 THR A N 1
ATOM 855 C CA . THR A 1 111 ? 0.793 -9.312 -18.531 1 90.75 111 THR A CA 1
ATOM 856 C C . THR A 1 111 ? 0.278 -9.297 -19.969 1 90.75 111 THR A C 1
ATOM 858 O O . THR A 1 111 ? 0.042 -8.227 -20.547 1 90.75 111 THR A O 1
ATOM 861 N N . ASP A 1 112 ? 0.198 -10.453 -20.531 1 87.12 112 ASP A N 1
ATOM 862 C CA . ASP A 1 112 ? -0.397 -10.586 -21.859 1 87.12 112 ASP A CA 1
ATOM 863 C C . ASP A 1 112 ? -1.871 -10.969 -21.766 1 87.12 112 ASP A C 1
ATOM 865 O O . ASP A 1 112 ? -2.199 -12.141 -21.578 1 87.12 112 ASP A O 1
ATOM 869 N N . ARG A 1 113 ? -2.73 -9.883 -21.922 1 87.06 113 ARG A N 1
ATOM 870 C CA . ARG A 1 113 ? -4.16 -10.086 -21.719 1 87.06 113 ARG A CA 1
ATOM 871 C C . ARG A 1 113 ? -4.93 -9.898 -23.031 1 87.06 113 ARG A C 1
ATOM 873 O O . ARG A 1 113 ? -5.434 -8.805 -23.312 1 87.06 113 ARG A O 1
ATOM 880 N N . PRO A 1 114 ? -5.094 -10.938 -23.844 1 82.69 114 PRO A N 1
ATOM 881 C CA . PRO A 1 114 ? -5.797 -10.797 -25.109 1 82.69 114 PRO A CA 1
ATOM 882 C C . PRO A 1 114 ? -7.254 -10.375 -24.938 1 82.69 114 PRO A C 1
ATOM 884 O O . PRO A 1 114 ? -7.84 -9.773 -25.844 1 82.69 114 PRO A O 1
ATOM 887 N N . GLN A 1 115 ? -7.883 -10.766 -23.844 1 89.19 115 GLN A N 1
ATOM 888 C CA . GLN A 1 115 ? -9.242 -10.336 -23.547 1 89.19 115 GLN A CA 1
ATOM 889 C C . GLN A 1 115 ? -9.305 -9.617 -22.203 1 89.19 115 GLN A C 1
ATOM 891 O O . GLN A 1 115 ? -8.609 -10 -21.25 1 89.19 115 GLN A O 1
ATOM 896 N N . PRO A 1 116 ? -10.18 -8.656 -22.172 1 93.44 116 PRO A N 1
ATOM 897 C CA . PRO A 1 116 ? -10.328 -7.953 -20.891 1 93.44 116 PRO A CA 1
ATOM 898 C C . PRO A 1 116 ? -10.969 -8.82 -19.812 1 93.44 116 PRO A C 1
ATOM 900 O O . PRO A 1 116 ? -11.75 -9.719 -20.125 1 93.44 116 PRO A O 1
ATOM 903 N N . LEU A 1 117 ? -10.656 -8.508 -18.594 1 96.19 117 LEU A N 1
ATOM 904 C CA . LEU A 1 117 ? -11.32 -9.148 -17.453 1 96.19 117 LEU A CA 1
ATOM 905 C C . LEU A 1 117 ? -12.68 -8.516 -17.188 1 96.19 117 LE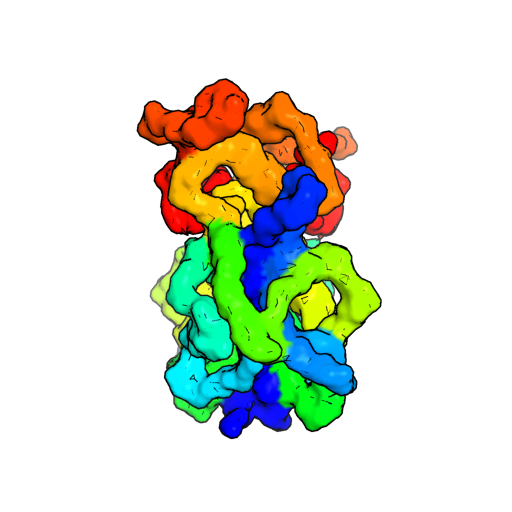U A C 1
ATOM 907 O O . LEU A 1 117 ? -13.008 -7.473 -17.766 1 96.19 117 LEU A O 1
ATOM 911 N N . ALA A 1 118 ? -13.43 -9.18 -16.391 1 95.19 118 ALA A N 1
ATOM 912 C CA . A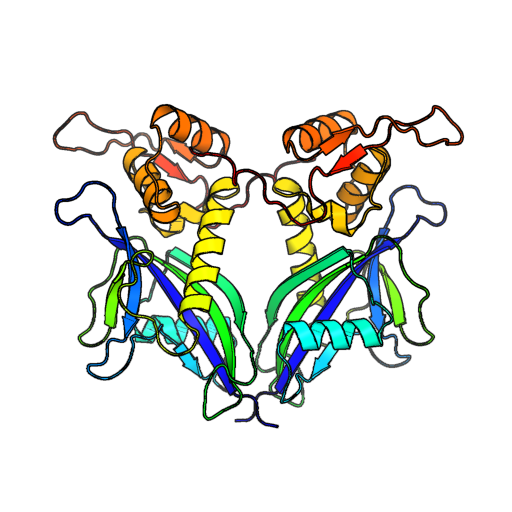LA A 1 118 ? -14.766 -8.703 -16.031 1 95.19 118 ALA A CA 1
ATOM 913 C C . ALA A 1 118 ? -14.68 -7.387 -15.266 1 95.19 118 ALA A C 1
ATOM 915 O O . ALA A 1 118 ? -13.797 -7.211 -14.414 1 95.19 118 ALA A O 1
ATOM 916 N N . TRP A 1 119 ? -15.633 -6.426 -15.656 1 95.69 119 TRP A N 1
ATOM 917 C CA . TRP A 1 119 ? -15.773 -5.16 -14.938 1 95.69 119 TRP A CA 1
ATOM 918 C C . TRP A 1 119 ? -14.461 -4.383 -14.938 1 95.69 119 TRP A C 1
ATOM 920 O O . TRP A 1 119 ? -13.938 -4.043 -16 1 95.69 119 TRP A O 1
ATOM 930 N N . ASP A 1 120 ? -14 -4.062 -13.758 1 97.25 120 ASP A N 1
ATOM 931 C CA . ASP A 1 120 ? -12.758 -3.293 -13.688 1 97.25 120 ASP A CA 1
ATOM 932 C C . ASP A 1 120 ? -11.617 -4.145 -13.141 1 97.25 120 ASP A C 1
ATOM 934 O O . ASP A 1 120 ? -10.656 -3.615 -12.57 1 97.25 120 ASP A O 1
ATOM 938 N N . HIS A 1 121 ? -11.703 -5.398 -13.312 1 97.81 121 HIS A N 1
ATOM 939 C CA . HIS A 1 121 ? -10.719 -6.309 -12.742 1 97.81 121 HIS A CA 1
ATOM 940 C C . HIS A 1 121 ? -9.344 -6.105 -13.367 1 97.81 121 HIS A C 1
ATOM 942 O O . HIS A 1 121 ? -8.328 -6.434 -12.758 1 97.81 121 HIS A O 1
ATOM 948 N N . ASP A 1 122 ? -9.312 -5.594 -14.586 1 97.81 122 ASP A N 1
ATOM 949 C CA . ASP A 1 122 ? -8.016 -5.254 -15.148 1 97.81 122 ASP A CA 1
ATOM 950 C C . ASP A 1 122 ? -7.305 -4.199 -14.305 1 97.81 122 ASP A C 1
ATOM 952 O O . ASP A 1 122 ? -6.082 -4.238 -14.148 1 97.81 122 ASP A O 1
ATOM 956 N N . ARG A 1 123 ? -8.055 -3.246 -13.789 1 97.94 123 ARG A N 1
ATOM 957 C CA . ARG A 1 123 ? -7.473 -2.223 -12.922 1 97.94 123 ARG A CA 1
ATOM 958 C C . ARG A 1 123 ? -6.961 -2.828 -11.625 1 97.94 123 ARG A C 1
ATOM 960 O O . ARG A 1 123 ? -5.918 -2.424 -11.109 1 97.94 123 ARG A O 1
ATOM 967 N N . ILE A 1 124 ? -7.73 -3.76 -11.117 1 98.62 124 ILE A N 1
ATOM 968 C CA . ILE A 1 124 ? -7.336 -4.449 -9.898 1 98.62 124 ILE A CA 1
ATOM 969 C C . ILE A 1 124 ? -6.035 -5.215 -10.133 1 98.62 124 ILE A C 1
ATOM 971 O O . ILE A 1 124 ? -5.094 -5.113 -9.344 1 98.62 124 ILE A O 1
ATOM 975 N N . LEU A 1 125 ? -5.988 -5.961 -11.211 1 98.62 125 LEU A N 1
ATOM 976 C CA . LEU A 1 125 ? -4.789 -6.715 -11.57 1 98.62 125 LEU A CA 1
ATOM 977 C C . LEU A 1 125 ? -3.598 -5.785 -11.758 1 98.62 125 LEU A C 1
ATOM 979 O O . LEU A 1 125 ? -2.5 -6.066 -11.273 1 98.62 125 LEU A O 1
ATOM 983 N N . ASP A 1 126 ? -3.805 -4.703 -12.445 1 98.31 126 ASP A N 1
ATOM 984 C CA . ASP A 1 126 ? -2.729 -3.746 -12.68 1 98.31 126 ASP A CA 1
ATOM 985 C C . ASP A 1 126 ? -2.178 -3.209 -11.359 1 98.31 126 ASP A C 1
ATOM 987 O O . ASP A 1 126 ? -0.964 -3.055 -11.203 1 98.31 126 ASP A O 1
ATOM 991 N N . ALA A 1 127 ? -3.045 -2.902 -10.445 1 98.38 127 ALA A N 1
ATOM 992 C CA . ALA A 1 127 ? -2.609 -2.412 -9.133 1 98.38 127 ALA A CA 1
ATOM 993 C C . ALA A 1 127 ? -1.757 -3.453 -8.414 1 98.38 127 ALA A C 1
ATOM 995 O O . ALA A 1 127 ? -0.756 -3.113 -7.781 1 98.38 127 ALA A O 1
ATOM 996 N N . ALA A 1 128 ? -2.164 -4.66 -8.453 1 98.56 128 ALA A N 1
ATOM 997 C CA . ALA A 1 128 ? -1.409 -5.742 -7.828 1 98.56 128 ALA A CA 1
ATOM 998 C C . ALA A 1 128 ? -0.031 -5.891 -8.469 1 98.56 128 ALA A C 1
ATOM 1000 O O . ALA A 1 128 ? 0.97 -6.062 -7.766 1 98.56 128 ALA A O 1
ATOM 1001 N N . LEU A 1 129 ? 0.011 -5.859 -9.797 1 97.69 129 LEU A N 1
ATOM 1002 C CA . LEU A 1 129 ? 1.275 -5.973 -10.516 1 97.69 129 LEU A CA 1
ATOM 1003 C C . LEU A 1 129 ? 2.201 -4.812 -10.172 1 97.69 129 LEU A C 1
ATOM 1005 O O . LEU A 1 129 ? 3.398 -5.008 -9.953 1 97.69 129 LEU A O 1
ATOM 1009 N N . ASP A 1 130 ? 1.638 -3.65 -10.156 1 96.25 130 ASP A N 1
ATOM 1010 C CA . ASP A 1 130 ? 2.426 -2.48 -9.781 1 96.25 130 ASP A CA 1
ATOM 1011 C C . ASP A 1 130 ? 3.006 -2.637 -8.383 1 96.25 130 ASP A C 1
ATOM 1013 O O . ASP A 1 130 ? 4.145 -2.242 -8.125 1 96.25 130 ASP A O 1
ATOM 1017 N N . ARG A 1 131 ? 2.205 -3.18 -7.504 1 96.56 131 ARG A N 1
ATOM 1018 C CA . ARG A 1 131 ? 2.646 -3.402 -6.133 1 96.56 131 ARG A CA 1
ATOM 1019 C C . ARG A 1 131 ? 3.848 -4.34 -6.086 1 96.56 131 ARG A C 1
ATOM 1021 O O . ARG A 1 131 ? 4.832 -4.059 -5.398 1 96.56 131 ARG A O 1
ATOM 1028 N N . VAL A 1 132 ? 3.793 -5.398 -6.746 1 96.75 132 VAL A N 1
ATOM 1029 C CA . VAL A 1 132 ? 4.895 -6.352 -6.754 1 96.75 132 VAL A CA 1
ATOM 1030 C C . VAL A 1 132 ? 6.125 -5.719 -7.398 1 96.75 132 VAL A C 1
ATOM 1032 O O . VAL A 1 132 ? 7.242 -5.848 -6.887 1 96.75 132 VAL A O 1
ATOM 1035 N N . ARG A 1 133 ? 5.887 -5.074 -8.516 1 94.62 133 ARG A N 1
ATOM 1036 C CA . ARG A 1 133 ? 6.977 -4.434 -9.242 1 94.62 133 ARG A CA 1
ATOM 1037 C C . ARG A 1 133 ? 7.711 -3.43 -8.359 1 94.62 133 ARG A C 1
ATOM 1039 O O . ARG A 1 133 ? 8.938 -3.441 -8.289 1 94.62 133 ARG A O 1
ATOM 1046 N N . SER A 1 134 ? 6.973 -2.65 -7.691 1 92 134 SER A N 1
ATOM 1047 C CA . SER A 1 134 ? 7.57 -1.629 -6.832 1 92 134 SER A CA 1
ATOM 1048 C C . SER A 1 134 ? 8.352 -2.258 -5.684 1 92 134 SER A C 1
ATOM 1050 O O . SER A 1 134 ? 9.438 -1.793 -5.336 1 92 134 SER A O 1
ATOM 1052 N N . LYS A 1 135 ? 7.848 -3.275 -5.129 1 94.19 135 LYS A N 1
ATOM 1053 C CA . LYS A 1 135 ? 8.445 -3.871 -3.938 1 94.19 135 LYS A CA 1
ATOM 1054 C C . LYS A 1 135 ? 9.719 -4.629 -4.285 1 94.19 135 LYS A C 1
ATOM 1056 O O . LYS A 1 135 ? 10.539 -4.906 -3.406 1 94.19 135 LYS A O 1
ATOM 1061 N N . LEU A 1 136 ? 9.914 -5.008 -5.535 1 93.12 136 LEU A N 1
ATOM 1062 C CA . LEU A 1 136 ? 11.086 -5.777 -5.926 1 93.12 136 LEU A CA 1
ATOM 1063 C C . LEU A 1 136 ? 12.367 -5.02 -5.594 1 93.12 136 LEU A C 1
ATOM 1065 O O . LEU A 1 136 ? 13.398 -5.629 -5.293 1 93.12 136 LEU A O 1
ATOM 1069 N N . SER A 1 137 ? 12.305 -3.736 -5.57 1 88.06 137 SER A N 1
ATOM 1070 C CA . SER A 1 137 ? 13.516 -2.936 -5.434 1 88.06 137 SER A CA 1
ATOM 1071 C C . SER A 1 137 ? 13.82 -2.641 -3.971 1 88.06 137 SER A C 1
ATOM 1073 O O . SER A 1 137 ? 14.914 -2.172 -3.643 1 88.06 137 SER A O 1
ATOM 1075 N N . TYR A 1 138 ? 12.867 -2.916 -3.102 1 89.56 138 TYR A N 1
ATOM 1076 C CA . TYR A 1 138 ? 13.117 -2.492 -1.729 1 89.56 138 TYR A CA 1
ATOM 1077 C C . TYR A 1 138 ? 12.68 -3.564 -0.739 1 89.56 138 TYR A C 1
ATOM 1079 O O . TYR A 1 138 ? 12.438 -3.275 0.436 1 89.56 138 TYR A O 1
ATOM 1087 N N . SER A 1 139 ? 12.523 -4.77 -1.24 1 93.75 139 SER A N 1
ATOM 1088 C CA . SER A 1 139 ? 12.102 -5.848 -0.352 1 93.75 139 SER A CA 1
ATOM 1089 C C . SER A 1 139 ? 12.469 -7.211 -0.923 1 93.75 139 SER A C 1
ATOM 1091 O O . SER A 1 139 ? 13.086 -7.297 -1.986 1 93.75 139 SER A O 1
ATOM 1093 N N . ASN A 1 140 ? 12.164 -8.211 -0.175 1 95.69 140 ASN A N 1
ATOM 1094 C CA . ASN A 1 140 ? 12.344 -9.586 -0.631 1 95.69 140 ASN A CA 1
ATOM 1095 C C . ASN A 1 140 ? 11.039 -10.18 -1.148 1 95.69 140 ASN A C 1
ATOM 1097 O O . ASN A 1 140 ? 10.828 -11.391 -1.054 1 95.69 140 ASN A O 1
ATOM 1101 N N . ILE A 1 141 ? 10.156 -9.406 -1.678 1 97.19 141 ILE A N 1
ATOM 1102 C CA . ILE A 1 141 ? 8.82 -9.836 -2.061 1 97.19 141 ILE A CA 1
ATOM 1103 C C . ILE A 1 141 ? 8.914 -11.031 -3.012 1 97.19 141 ILE A C 1
ATOM 1105 O O . ILE A 1 141 ? 8 -11.859 -3.068 1 97.19 141 ILE A O 1
ATOM 1109 N N . ALA A 1 142 ? 9.953 -11.195 -3.76 1 96.81 142 ALA A N 1
ATOM 1110 C CA . ALA A 1 142 ? 10.133 -12.281 -4.723 1 96.81 142 ALA A CA 1
ATOM 1111 C C . ALA A 1 142 ? 10.055 -13.641 -4.035 1 96.81 142 ALA A C 1
ATOM 1113 O O . ALA A 1 142 ? 9.82 -14.656 -4.691 1 96.81 142 ALA A O 1
ATOM 1114 N N . TYR A 1 143 ? 10.227 -13.633 -2.707 1 97.25 143 TYR A N 1
ATOM 1115 C CA . TYR A 1 143 ? 10.148 -14.891 -1.974 1 97.25 143 TYR A CA 1
ATOM 1116 C C . TYR A 1 143 ? 8.805 -15.578 -2.203 1 97.25 143 TYR A C 1
ATOM 1118 O O . TYR A 1 143 ? 8.711 -16.812 -2.145 1 97.25 143 TYR A O 1
ATOM 1126 N N . GLY A 1 144 ? 7.852 -14.758 -2.461 1 97.31 144 GLY A N 1
ATOM 1127 C CA . GLY A 1 144 ? 6.504 -15.273 -2.641 1 97.31 144 GLY A CA 1
ATOM 1128 C C . GLY A 1 144 ? 6.344 -16.109 -3.902 1 97.31 144 GLY A C 1
ATOM 1129 O O . GLY A 1 144 ? 5.395 -16.875 -4.027 1 97.31 144 GLY A O 1
ATOM 1130 N N . LEU A 1 145 ? 7.207 -15.969 -4.816 1 96.62 145 LEU A N 1
ATOM 1131 C CA . LEU A 1 145 ? 7.102 -16.641 -6.109 1 96.62 145 LEU A CA 1
ATOM 1132 C C . LEU A 1 145 ? 8.188 -17.703 -6.262 1 96.62 145 LEU A C 1
ATOM 1134 O O . LEU A 1 145 ? 8.367 -18.25 -7.348 1 96.62 145 LEU A O 1
ATOM 1138 N N . LEU A 1 146 ? 8.93 -17.969 -5.223 1 95.69 146 LEU A N 1
ATOM 1139 C CA . LEU A 1 146 ? 10.078 -18.859 -5.27 1 95.69 146 LEU A CA 1
ATOM 1140 C C . LEU A 1 146 ? 9.953 -19.953 -4.223 1 95.69 146 LEU A C 1
ATOM 1142 O O . LEU A 1 146 ? 9.234 -19.797 -3.234 1 95.69 146 LEU A O 1
ATOM 1146 N N . PRO A 1 147 ? 10.68 -21.078 -4.496 1 94.12 147 PRO A N 1
ATOM 1147 C CA . PRO A 1 147 ? 10.844 -22 -3.379 1 94.12 147 PRO A CA 1
ATOM 1148 C C . PRO A 1 147 ? 11.758 -21.453 -2.285 1 94.12 147 PRO A C 1
ATOM 1150 O O . PRO A 1 147 ? 12.352 -20.391 -2.449 1 94.12 147 PRO A O 1
ATOM 1153 N N . GLU A 1 148 ? 11.836 -22.141 -1.202 1 95 148 GLU A N 1
ATOM 1154 C CA . GLU A 1 148 ? 12.656 -21.703 -0.077 1 95 148 GLU A CA 1
ATOM 1155 C C . GLU A 1 148 ? 14.102 -21.469 -0.501 1 95 148 GLU A C 1
ATOM 1157 O O . GLU A 1 148 ? 14.742 -20.516 -0.057 1 95 148 GLU A O 1
ATOM 1162 N N . GLU A 1 149 ? 14.602 -22.453 -1.272 1 96.69 149 GLU A N 1
ATOM 1163 C CA . GLU A 1 149 ? 15.93 -22.328 -1.872 1 96.69 149 GLU A CA 1
ATOM 1164 C C . GLU A 1 149 ? 15.836 -22.219 -3.391 1 96.69 149 GLU A C 1
ATOM 1166 O O . GL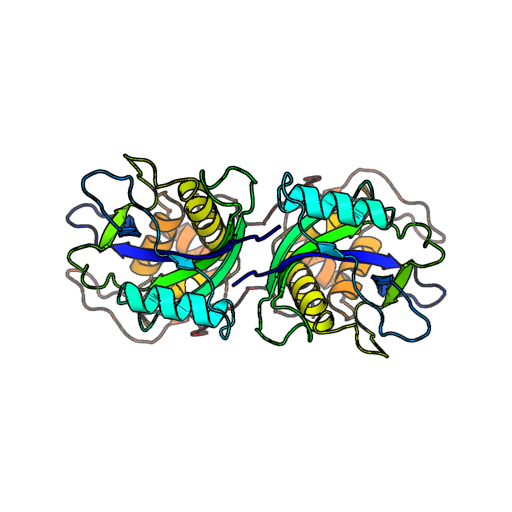U A 1 149 ? 15.016 -22.891 -4.02 1 96.69 149 GLU A O 1
ATOM 1171 N N . PHE A 1 150 ? 16.672 -21.391 -3.912 1 95.94 150 PHE A N 1
ATOM 1172 C CA . PHE A 1 150 ? 16.594 -21.109 -5.34 1 95.94 150 PHE A CA 1
ATOM 1173 C C . PHE A 1 150 ? 17.969 -20.719 -5.883 1 95.94 150 PHE A C 1
ATOM 1175 O O . PHE A 1 150 ? 18.875 -20.375 -5.117 1 95.94 150 PHE A O 1
ATOM 1182 N N . THR A 1 151 ? 18.141 -20.844 -7.172 1 95.44 151 THR A N 1
ATOM 1183 C CA . THR A 1 151 ? 19.344 -20.344 -7.828 1 95.44 151 THR A CA 1
ATOM 1184 C C . THR A 1 151 ? 19.203 -18.875 -8.203 1 95.44 151 THR A C 1
ATOM 1186 O O . THR A 1 151 ? 18.094 -18.344 -8.242 1 95.44 151 THR A O 1
ATOM 1189 N N . MET A 1 152 ? 20.312 -18.281 -8.484 1 95.44 152 MET A N 1
ATOM 1190 C CA . MET A 1 152 ? 20.266 -16.891 -8.93 1 95.44 152 MET A CA 1
ATOM 1191 C C . MET A 1 152 ? 19.516 -16.75 -10.25 1 95.44 152 MET A C 1
ATOM 1193 O O . MET A 1 152 ? 18.859 -15.75 -10.492 1 95.44 152 MET A O 1
ATOM 1197 N N . SER A 1 153 ? 19.594 -17.75 -11.039 1 93.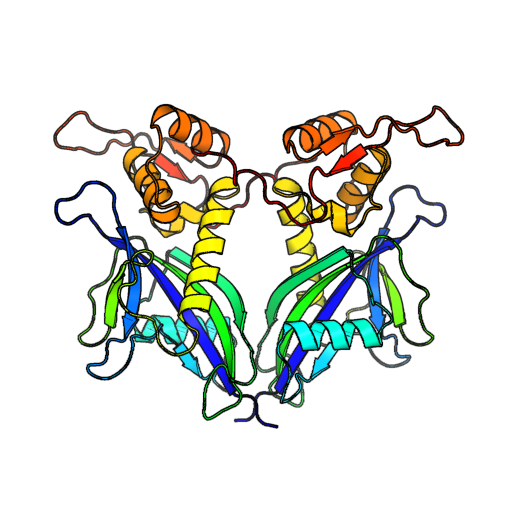25 153 SER A N 1
ATOM 1198 C CA . SER A 1 153 ? 18.875 -17.734 -12.312 1 93.25 153 SER A CA 1
ATOM 1199 C C . SER A 1 153 ? 17.359 -17.766 -12.094 1 93.25 153 SER A C 1
ATOM 1201 O O . SER A 1 153 ? 16.625 -17.078 -12.789 1 93.25 153 SER A O 1
ATOM 1203 N N . GLU A 1 154 ? 16.969 -18.562 -11.164 1 93.12 154 GLU A N 1
ATOM 1204 C CA . GLU A 1 154 ? 15.547 -18.625 -10.828 1 93.12 154 GLU A CA 1
ATOM 1205 C C . GLU A 1 154 ? 15.039 -17.297 -10.281 1 93.12 154 GLU A C 1
ATOM 1207 O O . GLU A 1 154 ? 13.938 -16.859 -10.609 1 93.12 154 GLU A O 1
ATOM 1212 N N . LEU A 1 155 ? 15.852 -16.703 -9.445 1 95.94 155 LEU A N 1
ATOM 1213 C CA . LEU A 1 155 ? 15.508 -15.383 -8.93 1 95.94 155 LEU A CA 1
ATOM 1214 C C . LEU A 1 155 ? 15.414 -14.375 -10.07 1 95.94 155 LEU A C 1
ATOM 1216 O O . LEU A 1 155 ? 14.461 -13.586 -10.125 1 95.94 155 LEU A O 1
ATOM 1220 N N . GLN A 1 156 ? 16.344 -14.43 -10.93 1 95.12 156 GLN A N 1
ATOM 1221 C CA . GLN A 1 156 ? 16.344 -13.523 -12.07 1 95.12 156 GLN A CA 1
ATOM 1222 C C . GLN A 1 156 ? 15.102 -13.711 -12.93 1 95.12 156 GLN A C 1
ATOM 1224 O O . GLN A 1 156 ? 14.523 -12.742 -13.414 1 95.12 156 GLN A O 1
ATOM 1229 N N . GLN A 1 157 ? 14.727 -14.875 -13.094 1 93.44 157 GLN A N 1
ATOM 1230 C CA . GLN A 1 157 ? 13.523 -15.156 -13.867 1 93.44 157 GLN A CA 1
ATOM 1231 C C . GLN A 1 157 ? 12.297 -14.492 -13.25 1 93.44 157 GLN A C 1
ATOM 1233 O O . GLN A 1 157 ? 11.445 -13.969 -13.961 1 93.44 157 GLN A O 1
ATOM 1238 N N . VAL A 1 158 ? 12.195 -14.562 -11.945 1 95.19 158 VAL A N 1
ATOM 1239 C CA . VAL A 1 158 ? 11.086 -13.922 -11.258 1 95.19 158 VAL A CA 1
ATOM 1240 C C . VAL A 1 158 ? 11.094 -12.422 -11.547 1 95.19 158 VAL A C 1
ATOM 1242 O O . VAL A 1 158 ? 10.07 -11.844 -11.922 1 95.19 158 VAL A O 1
ATOM 1245 N N . TYR A 1 159 ? 12.273 -11.805 -11.383 1 95.19 159 TYR A N 1
ATOM 1246 C CA . TYR A 1 159 ? 12.391 -10.367 -11.625 1 95.19 159 TYR A CA 1
ATOM 1247 C C . TYR A 1 159 ? 12.008 -10.023 -13.062 1 95.19 159 TYR A C 1
ATOM 1249 O O . TYR A 1 159 ? 11.227 -9.102 -13.297 1 95.19 159 TYR A O 1
ATOM 1257 N N . GLU A 1 160 ? 12.531 -10.766 -13.977 1 94.25 160 GLU A N 1
ATOM 1258 C CA . GLU A 1 160 ? 12.258 -10.508 -15.391 1 94.25 160 GLU A CA 1
ATOM 1259 C C . GLU A 1 160 ? 10.781 -10.695 -15.711 1 94.25 160 GLU A C 1
ATOM 1261 O O . GLU A 1 160 ? 10.195 -9.906 -16.469 1 94.25 160 GLU A O 1
ATOM 1266 N N . ALA A 1 161 ? 10.148 -11.688 -15.156 1 93.25 161 ALA A N 1
ATOM 1267 C CA . ALA A 1 161 ? 8.734 -11.945 -15.391 1 93.25 161 ALA A CA 1
ATOM 1268 C C . ALA A 1 161 ? 7.871 -10.812 -14.836 1 93.25 161 ALA A C 1
ATOM 1270 O O . ALA A 1 161 ? 6.922 -10.375 -15.492 1 93.25 161 ALA A O 1
ATOM 1271 N N . VAL A 1 162 ? 8.195 -10.375 -13.672 1 94.94 162 VAL A N 1
ATOM 1272 C CA . VAL A 1 162 ? 7.406 -9.336 -13.016 1 94.94 162 VAL A CA 1
ATOM 1273 C C . VAL A 1 162 ? 7.625 -7.996 -13.719 1 94.94 162 VAL A C 1
ATOM 1275 O O . VAL A 1 162 ? 6.676 -7.234 -13.93 1 94.94 162 VAL A O 1
ATOM 1278 N N . LEU A 1 163 ? 8.82 -7.746 -14.133 1 93 163 LEU A N 1
ATOM 1279 C CA . LEU A 1 163 ? 9.148 -6.469 -14.758 1 93 163 LEU A CA 1
ATOM 1280 C C . LEU A 1 163 ? 8.773 -6.477 -16.234 1 93 163 LEU A C 1
ATOM 1282 O O . LEU A 1 163 ? 8.625 -5.418 -16.844 1 93 163 LEU A O 1
ATOM 1286 N N . GLY A 1 164 ? 8.695 -7.648 -16.812 1 89.88 164 GLY A N 1
ATOM 1287 C CA . GLY A 1 164 ? 8.336 -7.773 -18.219 1 89.88 164 GLY A CA 1
ATOM 1288 C C . GLY A 1 164 ? 9.484 -7.449 -19.156 1 89.88 164 GLY A C 1
ATOM 1289 O O . GLY A 1 164 ? 9.266 -6.926 -20.25 1 89.88 164 GLY A O 1
ATOM 1290 N N . MET A 1 165 ? 10.68 -7.707 -18.688 1 90.81 165 MET A N 1
ATOM 1291 C CA . MET A 1 165 ? 11.859 -7.418 -19.5 1 90.81 165 MET A CA 1
ATOM 1292 C C . MET A 1 165 ? 13.031 -8.312 -19.094 1 90.81 165 MET A C 1
ATOM 1294 O O . MET A 1 165 ? 13.062 -8.836 -17.984 1 90.81 165 MET A O 1
ATOM 1298 N N . ALA A 1 166 ? 13.945 -8.484 -20 1 92.62 166 ALA A N 1
ATOM 1299 C CA . ALA A 1 166 ? 15.172 -9.219 -19.703 1 92.62 166 ALA A CA 1
ATOM 1300 C C . ALA A 1 166 ? 16.156 -8.359 -18.922 1 92.62 166 ALA A C 1
ATOM 1302 O O . ALA A 1 166 ? 16.203 -7.141 -19.094 1 92.62 166 ALA A O 1
ATOM 1303 N N . LEU A 1 167 ? 16.844 -9.023 -18.094 1 93.25 167 LEU A N 1
ATOM 1304 C CA . LEU A 1 167 ? 17.844 -8.336 -17.281 1 93.25 167 LEU A CA 1
ATOM 1305 C C . LEU A 1 167 ? 19.25 -8.875 -17.562 1 93.25 167 LEU A C 1
ATOM 1307 O O . LEU A 1 167 ? 19.422 -10.062 -17.828 1 93.25 167 LEU A O 1
ATOM 1311 N N . ASP A 1 168 ? 20.172 -7.91 -17.5 1 95.06 168 ASP A N 1
ATOM 1312 C CA . ASP A 1 168 ? 21.578 -8.328 -17.562 1 95.06 168 ASP A CA 1
ATOM 1313 C C . ASP A 1 168 ? 21.969 -9.094 -16.297 1 95.06 168 ASP A C 1
ATOM 1315 O O . ASP A 1 168 ? 21.703 -8.648 -15.18 1 95.06 168 ASP A O 1
ATOM 1319 N N . LYS A 1 169 ? 22.625 -10.227 -16.516 1 94.69 169 LYS A N 1
ATOM 1320 C CA . LYS A 1 169 ? 22.922 -11.141 -15.414 1 94.69 169 LYS A CA 1
ATOM 1321 C C . LYS A 1 169 ? 23.812 -10.469 -14.375 1 94.69 169 LYS A C 1
ATOM 1323 O O . LYS A 1 169 ? 23.547 -10.555 -13.172 1 94.69 169 LYS A O 1
ATOM 1328 N N . ARG A 1 170 ? 24.828 -9.805 -14.797 1 94.69 170 ARG A N 1
ATOM 1329 C CA . ARG A 1 170 ? 25.781 -9.18 -13.891 1 94.69 170 ARG A CA 1
ATOM 1330 C C . ARG A 1 170 ? 25.141 -8.047 -13.102 1 94.69 170 ARG A C 1
ATOM 1332 O O . ARG A 1 170 ? 25.328 -7.949 -11.883 1 94.69 170 ARG A O 1
ATOM 1339 N N . ASN A 1 171 ? 24.438 -7.227 -13.758 1 92.31 171 ASN A N 1
ATOM 1340 C CA . ASN A 1 171 ? 23.766 -6.109 -13.102 1 92.31 171 ASN A CA 1
ATOM 1341 C C . ASN A 1 171 ? 22.703 -6.598 -12.109 1 92.31 171 ASN A C 1
ATOM 1343 O O . ASN A 1 171 ? 22.562 -6.031 -11.023 1 92.31 171 ASN A O 1
ATOM 1347 N N . PHE A 1 172 ? 22.016 -7.594 -12.586 1 95.25 172 PHE A N 1
ATOM 1348 C CA . PHE A 1 172 ? 21 -8.172 -11.711 1 95.25 172 PHE A CA 1
ATOM 1349 C C . PHE A 1 172 ? 21.625 -8.688 -10.414 1 95.25 172 PHE A C 1
ATOM 1351 O O . PHE A 1 172 ? 21.125 -8.398 -9.328 1 95.25 172 PHE A O 1
ATOM 1358 N N . ARG A 1 173 ? 22.641 -9.422 -10.555 1 94 173 ARG A N 1
ATOM 1359 C CA . ARG A 1 173 ? 23.297 -10.008 -9.383 1 94 173 ARG A CA 1
ATOM 1360 C C . ARG A 1 173 ? 23.812 -8.922 -8.445 1 94 173 ARG A C 1
ATOM 1362 O O . ARG A 1 173 ? 23.688 -9.031 -7.227 1 94 173 ARG A O 1
ATOM 1369 N N . LYS A 1 174 ? 24.375 -7.922 -9.055 1 92.25 174 LYS A N 1
ATOM 1370 C CA . LYS A 1 174 ? 24.844 -6.793 -8.25 1 92.25 174 LYS A CA 1
ATOM 1371 C C . LYS A 1 174 ? 23.703 -6.152 -7.48 1 92.25 174 LYS A C 1
ATOM 1373 O O . LYS A 1 174 ? 23.828 -5.863 -6.289 1 92.25 174 LYS A O 1
ATOM 1378 N N . LYS A 1 175 ? 22.625 -5.953 -8.109 1 89.06 175 LYS A N 1
ATOM 1379 C CA . LYS A 1 175 ? 21.453 -5.301 -7.527 1 89.06 175 LYS A CA 1
ATOM 1380 C C . LYS A 1 175 ? 20.891 -6.125 -6.371 1 89.06 175 LYS A C 1
ATOM 1382 O O . LYS A 1 175 ? 20.625 -5.586 -5.289 1 89.06 175 LYS A O 1
ATOM 1387 N N . VAL A 1 176 ? 20.688 -7.367 -6.602 1 92.44 176 VAL A N 1
ATOM 1388 C CA . VAL A 1 176 ? 20.016 -8.18 -5.59 1 92.44 176 VAL A CA 1
ATOM 1389 C C . VAL A 1 176 ? 20.953 -8.391 -4.398 1 92.44 176 VAL A C 1
ATOM 1391 O O . VAL A 1 176 ? 20.5 -8.469 -3.254 1 92.44 176 VAL A O 1
ATOM 1394 N N . ARG A 1 177 ? 22.203 -8.484 -4.652 1 88.81 177 ARG A N 1
ATOM 1395 C CA . ARG A 1 177 ? 23.156 -8.555 -3.551 1 88.81 177 ARG A CA 1
ATOM 1396 C C . ARG A 1 177 ? 23.125 -7.27 -2.725 1 88.81 177 ARG A C 1
ATOM 1398 O O . ARG A 1 177 ? 23.266 -7.312 -1.499 1 88.81 177 ARG A O 1
ATOM 1405 N N . GLY A 1 178 ? 22.938 -6.199 -3.398 1 86.56 178 GLY A N 1
ATOM 1406 C CA . GLY A 1 178 ? 22.859 -4.906 -2.74 1 86.56 178 GLY A CA 1
ATOM 1407 C C . GLY A 1 178 ? 21.688 -4.781 -1.796 1 86.56 178 GLY A C 1
ATOM 1408 O O . GLY A 1 178 ? 21.688 -3.936 -0.897 1 86.56 178 GLY A O 1
ATOM 1409 N N . LEU A 1 179 ? 20.719 -5.582 -1.991 1 86.44 179 LEU A N 1
ATOM 1410 C CA . LEU A 1 179 ? 19.562 -5.559 -1.091 1 86.44 179 LEU A CA 1
ATOM 1411 C C . LEU A 1 179 ? 19.953 -6.039 0.302 1 86.44 179 LEU A C 1
ATOM 1413 O O . LEU A 1 179 ? 19.312 -5.691 1.291 1 86.44 179 LEU A O 1
ATOM 1417 N N . GLY A 1 180 ? 20.922 -6.918 0.324 1 89.81 180 GLY A N 1
ATOM 1418 C CA . GLY A 1 180 ? 21.375 -7.441 1.601 1 89.81 180 GLY A CA 1
ATOM 1419 C C . GLY A 1 180 ? 20.391 -8.406 2.236 1 89.81 180 GLY A C 1
ATOM 1420 O O . GLY A 1 180 ? 20.375 -8.562 3.459 1 89.81 180 GLY A O 1
ATOM 1421 N N . LEU A 1 181 ? 19.562 -8.977 1.432 1 94.12 181 LEU A N 1
ATOM 1422 C CA . LEU A 1 181 ? 18.516 -9.828 1.978 1 94.12 181 LEU A CA 1
ATOM 1423 C C . LEU A 1 181 ? 18.703 -11.273 1.532 1 94.12 181 LEU A C 1
ATOM 1425 O O . LEU A 1 181 ? 17.812 -12.102 1.699 1 94.12 181 LEU A O 1
ATOM 1429 N N . LEU A 1 182 ? 19.875 -11.602 0.946 1 95.31 182 LEU A N 1
ATOM 1430 C CA . LEU A 1 182 ? 20.141 -12.938 0.413 1 95.31 182 LEU A CA 1
ATOM 1431 C C . LEU A 1 182 ? 21.328 -13.57 1.123 1 95.31 182 LEU A C 1
ATOM 1433 O O . LEU A 1 182 ? 22.25 -12.875 1.544 1 95.31 182 LEU A O 1
ATOM 1437 N N . GLU A 1 183 ? 21.281 -14.867 1.206 1 96.94 183 GLU A N 1
ATOM 1438 C CA . GLU A 1 183 ? 22.422 -15.617 1.724 1 96.94 183 GLU A CA 1
ATOM 1439 C C . GLU A 1 183 ? 22.609 -16.922 0.968 1 96.94 183 GLU A C 1
ATOM 1441 O O . GLU A 1 183 ? 21.656 -17.484 0.429 1 96.94 183 GLU A O 1
ATOM 1446 N N . GLU A 1 184 ? 23.844 -17.422 0.926 1 95.56 184 GLU A N 1
ATOM 1447 C CA . GLU A 1 184 ? 24.141 -18.734 0.353 1 95.56 184 GLU A CA 1
ATOM 1448 C C . GLU A 1 184 ? 23.781 -19.859 1.328 1 95.56 184 GLU A C 1
ATOM 1450 O O . GLU A 1 184 ? 24.031 -19.734 2.531 1 95.56 184 GLU A O 1
ATOM 1455 N N . THR A 1 185 ? 23.234 -20.953 0.802 1 96.56 185 THR A N 1
ATOM 1456 C CA . THR A 1 185 ? 22.828 -22.047 1.675 1 96.56 185 THR A CA 1
ATOM 1457 C C . THR A 1 185 ? 23.922 -23.109 1.773 1 96.56 185 THR A C 1
ATOM 1459 O O . THR A 1 185 ? 23.891 -23.953 2.67 1 96.56 185 THR A O 1
ATOM 1462 N N . GLY A 1 186 ? 24.891 -23.109 0.872 1 93.94 186 GLY A N 1
ATOM 1463 C CA . GLY A 1 186 ? 25.891 -24.156 0.771 1 93.94 186 GLY A CA 1
ATOM 1464 C C . GLY A 1 186 ? 25.469 -25.297 -0.138 1 93.94 186 GLY A C 1
ATOM 1465 O O . GLY A 1 186 ? 26.281 -26.125 -0.516 1 93.94 186 GLY A O 1
ATOM 1466 N N . GLY A 1 187 ? 24.219 -25.312 -0.448 1 93 187 GLY A N 1
ATOM 1467 C CA . GLY A 1 187 ? 23.703 -26.328 -1.34 1 93 187 GLY A CA 1
ATOM 1468 C C . GLY A 1 187 ? 23.906 -26.016 -2.807 1 93 187 GLY A C 1
ATOM 1469 O O . GLY A 1 187 ? 24.266 -24.875 -3.156 1 93 187 GLY A O 1
ATOM 1470 N N . MET A 1 188 ? 23.797 -27.125 -3.639 1 92.88 188 MET A N 1
ATOM 1471 C CA . MET A 1 188 ? 23.922 -26.969 -5.086 1 92.88 188 MET A CA 1
ATOM 1472 C C . MET A 1 188 ? 22.734 -27.609 -5.801 1 92.88 188 MET A C 1
ATOM 1474 O O . MET A 1 188 ? 22.172 -28.594 -5.324 1 92.88 188 MET A O 1
ATOM 1478 N N . ARG A 1 189 ? 22.281 -26.922 -6.793 1 86.5 189 ARG A N 1
ATOM 1479 C CA . ARG A 1 189 ? 21.266 -27.484 -7.676 1 86.5 189 ARG A CA 1
ATOM 1480 C C . ARG A 1 189 ? 21.906 -28.203 -8.859 1 86.5 189 ARG A C 1
ATOM 1482 O O . ARG A 1 189 ? 22.766 -27.641 -9.539 1 86.5 189 ARG A O 1
ATOM 1489 N N . ARG A 1 190 ? 21.531 -29.578 -8.984 1 79.25 190 ARG A N 1
ATOM 1490 C CA . ARG A 1 190 ? 22.094 -30.359 -10.078 1 79.25 190 ARG A CA 1
ATOM 1491 C C . ARG A 1 190 ? 21.328 -30.141 -11.375 1 79.25 190 ARG A C 1
ATOM 1493 O O . ARG A 1 190 ? 20.094 -30.188 -11.383 1 79.25 190 ARG A O 1
ATOM 1500 N N . GLY A 1 191 ? 21.797 -29.359 -12.281 1 66.25 191 GLY A N 1
ATOM 1501 C CA . GLY A 1 191 ? 21.188 -29.234 -13.594 1 66.25 191 GLY A CA 1
ATOM 1502 C C . GLY A 1 191 ? 22.031 -29.828 -14.703 1 66.25 191 GLY A C 1
ATOM 1503 O O . GLY A 1 191 ? 22.953 -30.609 -14.445 1 66.25 191 GLY A O 1
ATOM 1504 N N . SER A 1 192 ? 21.469 -29.75 -16 1 64 192 SER A N 1
ATOM 1505 C CA . SER A 1 192 ? 22.125 -30.359 -17.156 1 64 192 SER A CA 1
ATOM 1506 C C . SER A 1 192 ? 23.547 -29.844 -17.312 1 64 192 SER A C 1
ATOM 1508 O O . SER A 1 192 ? 24.422 -30.562 -17.812 1 64 192 SER A O 1
ATOM 1510 N N . HIS A 1 193 ? 23.812 -28.703 -16.891 1 69.19 193 HIS A N 1
ATOM 1511 C CA . HIS A 1 193 ? 25.141 -28.109 -17.016 1 69.19 193 HIS A CA 1
ATOM 1512 C C . HIS A 1 193 ? 25.844 -28.047 -15.656 1 69.19 193 HIS A C 1
ATOM 1514 O O . HIS A 1 193 ? 25.734 -28.969 -14.852 1 69.19 193 HIS A O 1
ATOM 1520 N N . ARG A 1 194 ? 26.562 -27 -15.391 1 77.88 194 ARG A N 1
ATOM 1521 C CA . ARG A 1 194 ? 27.328 -26.75 -14.18 1 77.88 194 ARG A CA 1
ATOM 1522 C C . ARG A 1 194 ? 26.406 -26.562 -12.977 1 77.88 194 ARG A C 1
ATOM 1524 O O . ARG A 1 194 ? 25.359 -25.922 -13.086 1 77.88 194 ARG A O 1
ATOM 1531 N N . PRO A 1 195 ? 26.797 -27.328 -12 1 87.88 195 PRO A N 1
ATOM 1532 C CA . PRO A 1 195 ? 25.984 -27.141 -10.797 1 87.88 195 PRO A CA 1
ATOM 1533 C C . PRO A 1 195 ? 25.875 -25.672 -10.375 1 87.88 195 PRO A C 1
ATOM 1535 O O . PRO A 1 195 ? 26.812 -24.906 -10.578 1 87.88 195 PRO A O 1
ATOM 1538 N N . ALA A 1 196 ? 24.625 -25.266 -10 1 91.88 196 ALA A N 1
ATOM 1539 C CA . ALA A 1 196 ? 24.391 -23.891 -9.586 1 91.88 196 ALA A CA 1
ATOM 1540 C C . ALA A 1 196 ? 24.203 -23.797 -8.07 1 91.88 196 ALA A C 1
ATOM 1542 O O . ALA A 1 196 ? 23.547 -24.641 -7.469 1 91.88 196 ALA A O 1
ATOM 1543 N N . ALA A 1 197 ? 24.797 -22.766 -7.484 1 94.94 197 ALA A N 1
ATOM 1544 C CA . ALA A 1 197 ? 24.688 -22.547 -6.047 1 94.94 197 ALA A CA 1
ATOM 1545 C C . ALA A 1 197 ? 23.266 -22.172 -5.656 1 94.94 197 ALA A C 1
ATOM 1547 O O . ALA A 1 197 ? 22.594 -21.422 -6.371 1 94.94 197 ALA A O 1
ATOM 1548 N N . LEU A 1 198 ? 22.828 -22.688 -4.496 1 97.19 198 LEU A N 1
ATOM 1549 C CA . LEU A 1 198 ? 21.516 -22.344 -3.979 1 97.19 198 LEU A CA 1
ATOM 1550 C C . LEU A 1 198 ? 21.594 -21.188 -2.996 1 97.19 198 LEU A C 1
ATOM 1552 O O . LEU A 1 198 ? 22.531 -21.109 -2.199 1 97.19 198 LEU A O 1
ATOM 1556 N N . HIS A 1 199 ? 20.609 -20.375 -3.102 1 97.88 199 HIS A N 1
ATOM 1557 C CA . HIS A 1 199 ? 20.453 -19.219 -2.234 1 97.88 199 HIS A CA 1
ATOM 1558 C C . HIS A 1 199 ? 19.094 -19.234 -1.529 1 97.88 199 HIS A C 1
ATOM 1560 O O . HIS A 1 199 ? 18.219 -20.031 -1.885 1 97.88 199 HIS A O 1
ATOM 1566 N N . ARG A 1 200 ? 18.984 -18.422 -0.52 1 97.94 200 ARG A N 1
ATOM 1567 C CA . ARG A 1 200 ? 17.688 -18.156 0.114 1 97.94 200 ARG A CA 1
ATOM 1568 C C . ARG A 1 200 ? 17.641 -16.719 0.657 1 97.94 200 ARG A C 1
ATOM 1570 O O . ARG A 1 200 ? 18.672 -16.109 0.922 1 97.94 200 ARG A O 1
ATOM 1577 N N . PHE A 1 201 ? 16.469 -16.203 0.761 1 97.19 201 PHE A N 1
ATOM 1578 C CA . PHE A 1 201 ? 16.328 -14.93 1.458 1 97.19 201 PHE A CA 1
ATOM 1579 C C . PHE A 1 201 ? 16.562 -15.102 2.953 1 97.19 201 PHE A C 1
ATOM 1581 O O . PHE A 1 201 ? 16.297 -16.156 3.514 1 97.19 201 PHE A O 1
ATOM 1588 N N . THR A 1 202 ? 16.984 -14.055 3.639 1 96.12 202 THR A N 1
ATOM 1589 C CA . THR A 1 202 ? 17.328 -14.094 5.055 1 96.12 202 THR A CA 1
ATOM 1590 C C . THR A 1 202 ? 16.078 -14.172 5.918 1 96.12 202 THR A C 1
ATOM 1592 O O . THR A 1 202 ? 16.141 -14.484 7.109 1 96.12 202 THR A O 1
ATOM 1595 N N . SER A 1 203 ? 14.906 -13.891 5.312 1 95.38 203 SER A N 1
ATOM 1596 C CA . SER A 1 203 ? 13.617 -13.984 5.992 1 95.38 203 SER A CA 1
ATOM 1597 C C . SER A 1 203 ? 12.602 -14.727 5.145 1 95.38 203 SER A C 1
ATOM 1599 O O . SER A 1 203 ? 12.602 -14.617 3.918 1 95.38 203 SER A O 1
ATOM 1601 N N . SER A 1 204 ? 11.727 -15.484 5.797 1 93.56 204 SER A N 1
ATOM 1602 C CA . SER A 1 204 ? 10.648 -16.188 5.105 1 93.56 204 SER A CA 1
ATOM 1603 C C . SER A 1 204 ? 9.391 -15.336 5.027 1 93.56 204 SER A C 1
ATOM 1605 O O . SER A 1 204 ? 8.352 -15.797 4.559 1 93.56 204 SER A O 1
ATOM 1607 N N . GLU A 1 205 ? 9.461 -14.125 5.523 1 95.38 205 GLU A N 1
ATOM 1608 C CA . GLU A 1 205 ? 8.398 -13.133 5.43 1 95.38 205 GLU A CA 1
ATOM 1609 C C . GLU A 1 205 ? 8.891 -11.859 4.742 1 95.38 205 GLU A C 1
ATOM 1611 O O . GLU A 1 205 ? 10.094 -11.68 4.543 1 95.38 205 GLU A O 1
ATOM 1616 N N . LEU A 1 206 ? 7.938 -11.078 4.43 1 96.31 206 LEU A N 1
ATOM 1617 C CA . LEU A 1 206 ? 8.305 -9.852 3.738 1 96.31 206 LEU A CA 1
ATOM 1618 C C . LEU A 1 206 ? 9.164 -8.961 4.629 1 96.31 206 LEU A C 1
ATOM 1620 O O . LEU A 1 206 ? 8.82 -8.711 5.785 1 96.31 206 LEU A O 1
ATOM 1624 N N . VAL A 1 207 ? 10.266 -8.555 4.117 1 93.94 207 VAL A N 1
ATOM 1625 C CA . VAL A 1 207 ? 11.164 -7.602 4.762 1 93.94 207 VAL A CA 1
ATOM 1626 C C . VAL A 1 207 ? 11.438 -6.43 3.818 1 93.94 207 VAL A C 1
ATOM 1628 O O . VAL A 1 207 ? 11.789 -6.633 2.652 1 93.94 207 VAL A O 1
ATOM 1631 N N . LEU A 1 208 ? 11.195 -5.293 4.262 1 88.94 208 LEU A N 1
ATOM 1632 C CA . LEU A 1 208 ? 11.508 -4.094 3.492 1 88.94 208 LEU A CA 1
ATOM 1633 C C . LEU A 1 208 ? 12.906 -3.588 3.82 1 88.94 208 LEU A C 1
ATOM 1635 O O . LEU A 1 208 ? 13.398 -3.797 4.93 1 88.94 208 LEU A O 1
ATOM 1639 N N . LEU A 1 209 ? 13.797 -3.338 2.783 1 74.56 209 LEU A N 1
ATOM 1640 C CA . LEU A 1 209 ? 15.164 -2.871 3.006 1 74.56 209 LEU A CA 1
ATOM 1641 C C . LEU A 1 209 ? 15.25 -2.018 4.266 1 74.56 209 LEU A C 1
ATOM 1643 O O . LEU A 1 209 ? 14.234 -1.786 4.934 1 74.56 209 LEU A O 1
ATOM 1647 N N . ASP A 1 210 ? 15.656 -0.655 4.199 1 57.06 210 ASP A N 1
ATOM 1648 C CA . ASP A 1 210 ? 16.25 0.149 5.27 1 57.06 210 ASP A CA 1
ATOM 1649 C C . ASP A 1 210 ? 15.398 0.08 6.539 1 57.06 210 ASP A C 1
ATOM 1651 O O . ASP A 1 210 ? 15.445 0.986 7.371 1 57.06 210 ASP A O 1
ATOM 1655 N N . GLU A 1 211 ? 14.445 -0.692 6.816 1 47.84 211 GLU A N 1
ATOM 1656 C CA . GLU A 1 211 ? 14.344 -0.722 8.273 1 47.84 211 GLU A CA 1
ATOM 1657 C C . GLU A 1 211 ? 15.719 -0.583 8.922 1 47.84 211 GLU A C 1
ATOM 1659 O O . GLU A 1 211 ? 15.852 -0.667 10.141 1 47.84 211 GLU A O 1
ATOM 1664 N N . GLY A 1 212 ? 16.75 -0.826 8.281 1 39.97 212 GLY A N 1
ATOM 1665 C CA . GLY A 1 212 ? 18.016 -0.553 8.961 1 39.97 212 GLY A CA 1
ATOM 1666 C C . GLY A 1 212 ? 18.156 0.891 9.414 1 39.97 212 GLY A C 1
ATOM 1667 O O . GLY A 1 212 ? 17.406 1.76 8.953 1 39.97 212 GLY A O 1
ATOM 1668 N N . PRO A 1 213 ? 19.125 1.105 10.367 1 40.84 213 PRO A N 1
ATOM 1669 C CA . PRO A 1 213 ? 19.375 2.238 11.266 1 40.84 213 PRO A CA 1
ATOM 1670 C C . PRO A 1 213 ? 19.547 3.555 10.508 1 40.84 213 PRO A C 1
ATOM 1672 O O . PRO A 1 213 ? 20.453 3.68 9.688 1 40.84 213 PRO A O 1
ATOM 1675 N N . LEU A 1 214 ? 18.734 4.215 9.719 1 41.75 214 LEU A N 1
ATOM 1676 C CA . LEU A 1 214 ? 19.109 5.621 9.859 1 41.75 214 LEU A CA 1
ATOM 1677 C C . LEU A 1 214 ? 19.812 5.859 11.195 1 41.75 214 LEU A C 1
ATOM 1679 O O . LEU A 1 214 ? 20.297 6.965 11.461 1 41.75 214 LEU A O 1
ATOM 1683 N N . VAL A 1 215 ? 19.547 4.777 12.039 1 33.81 215 VAL A N 1
ATOM 1684 C CA . VAL A 1 215 ? 20.297 4.812 13.289 1 33.81 215 VAL A CA 1
ATOM 1685 C C . VAL A 1 215 ? 21.6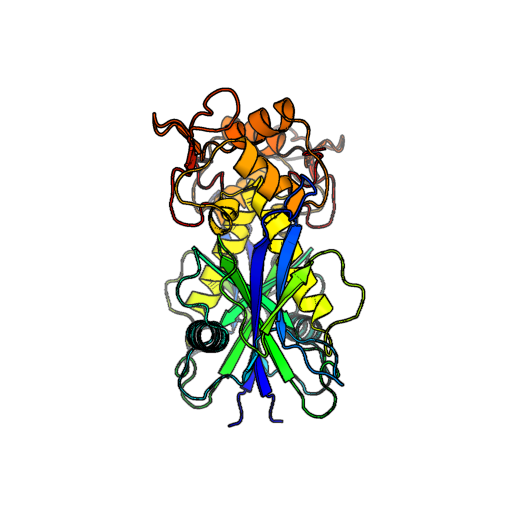09 4.051 13.133 1 33.81 215 VAL A C 1
ATOM 1687 O O . VAL A 1 215 ? 21.672 3.043 12.422 1 33.81 215 VAL A O 1
ATOM 1690 N N . MET B 1 1 ? -27.031 -8.469 3.76 1 60.5 1 MET B N 1
ATOM 1691 C CA . MET B 1 1 ? -26.578 -7.641 4.875 1 60.5 1 MET B CA 1
ATOM 1692 C C . MET B 1 1 ? -25.953 -6.348 4.371 1 60.5 1 MET B C 1
ATOM 1694 O O . MET B 1 1 ? -25.297 -6.336 3.32 1 60.5 1 MET B O 1
ATOM 1698 N N . THR B 1 2 ? -26.391 -5.309 5.023 1 77.12 2 THR B N 1
ATOM 1699 C CA . THR B 1 2 ? -25.953 -3.98 4.613 1 77.12 2 THR B CA 1
ATOM 1700 C C . THR B 1 2 ? -24.625 -3.633 5.27 1 77.12 2 THR B C 1
ATOM 1702 O O . THR B 1 2 ? -24.484 -3.727 6.492 1 77.12 2 THR B O 1
ATOM 1705 N N . VAL B 1 3 ? -23.531 -3.539 4.617 1 91.56 3 VAL B N 1
ATOM 1706 C CA . VAL B 1 3 ? -22.25 -3.072 5.141 1 91.56 3 VAL B CA 1
ATOM 1707 C C . VAL B 1 3 ? -22.094 -1.574 4.879 1 91.56 3 VAL B C 1
ATOM 1709 O O . VAL B 1 3 ? -22.328 -1.104 3.766 1 91.56 3 VAL B O 1
ATOM 1712 N N . ARG B 1 4 ? -21.953 -0.833 5.938 1 94.38 4 ARG B N 1
ATOM 1713 C CA . ARG B 1 4 ? -21.594 0.573 5.785 1 94.38 4 ARG B CA 1
ATOM 1714 C C . ARG B 1 4 ? -20.125 0.726 5.402 1 94.38 4 ARG B C 1
ATOM 1716 O O . ARG B 1 4 ? -19.266 0.009 5.922 1 94.38 4 ARG B O 1
ATOM 1723 N N . VAL B 1 5 ? -19.859 1.619 4.461 1 97 5 VAL B N 1
ATOM 1724 C CA . VAL B 1 5 ? -18.484 1.898 4.082 1 97 5 VAL B CA 1
ATOM 1725 C C . VAL B 1 5 ? -18.109 3.322 4.488 1 97 5 VAL B C 1
ATOM 1727 O O . VAL B 1 5 ? -18.75 4.285 4.059 1 97 5 VAL B O 1
ATOM 1730 N N . HIS B 1 6 ? -17.109 3.416 5.348 1 97.25 6 HIS B N 1
ATOM 1731 C CA . HIS B 1 6 ? -16.531 4.695 5.742 1 97.25 6 HIS B CA 1
ATOM 1732 C C . HIS B 1 6 ? -15.258 4.992 4.949 1 97.25 6 HIS B C 1
ATOM 1734 O O . HIS B 1 6 ? -14.547 4.07 4.547 1 97.25 6 HIS B O 1
ATOM 1740 N N . VAL B 1 7 ? -15.047 6.227 4.684 1 98.62 7 VAL B N 1
ATOM 1741 C CA . VAL B 1 7 ? -13.75 6.723 4.234 1 98.62 7 VAL B CA 1
ATOM 1742 C C . VAL B 1 7 ? -13.125 7.594 5.324 1 98.62 7 VAL B C 1
ATOM 1744 O O . VAL B 1 7 ? -13.688 8.617 5.711 1 98.62 7 VAL B O 1
ATOM 1747 N N . ASP B 1 8 ? -12.008 7.141 5.848 1 98.56 8 ASP B N 1
ATOM 1748 C CA . ASP B 1 8 ? -11.289 7.852 6.898 1 98.56 8 ASP B CA 1
ATOM 1749 C C . ASP B 1 8 ? -9.945 8.383 6.387 1 98.56 8 ASP B C 1
ATOM 1751 O O . ASP B 1 8 ? -9.312 7.766 5.527 1 98.56 8 ASP B O 1
ATOM 1755 N N . VAL B 1 9 ? -9.539 9.516 6.895 1 98.69 9 VAL B N 1
ATOM 1756 C CA . VAL B 1 9 ? -8.305 10.141 6.418 1 98.69 9 VAL B CA 1
ATOM 1757 C C . VAL B 1 9 ? -7.391 10.445 7.602 1 98.69 9 VAL B C 1
ATOM 1759 O O . VAL B 1 9 ? -7.82 11.039 8.594 1 98.69 9 VAL B O 1
ATOM 1762 N N . VAL B 1 10 ? -6.219 9.969 7.543 1 98.56 10 VAL B N 1
ATOM 1763 C CA . VAL B 1 10 ? -5.16 10.367 8.461 1 98.56 10 VAL B CA 1
ATOM 1764 C C . VAL B 1 10 ? -4.41 11.57 7.898 1 98.56 10 VAL B C 1
ATOM 1766 O O . VAL B 1 10 ? -3.676 11.445 6.918 1 98.56 10 VAL B O 1
ATOM 1769 N N . VAL B 1 11 ? -4.578 12.719 8.461 1 97.06 11 VAL B N 1
ATOM 1770 C CA . VAL B 1 11 ? -3.912 13.945 8.039 1 97.06 11 VAL B CA 1
ATOM 1771 C C . VAL B 1 11 ? -2.703 14.211 8.93 1 97.06 11 VAL B C 1
ATOM 1773 O O . VAL B 1 11 ? -2.854 14.461 10.125 1 97.06 11 VAL B O 1
ATOM 1776 N N . LEU B 1 12 ? -1.53 14.203 8.375 1 97 12 LEU B N 1
ATOM 1777 C CA . LEU B 1 12 ? -0.293 14.383 9.125 1 97 12 LEU B CA 1
ATOM 1778 C C . LEU B 1 12 ? 0.409 15.672 8.711 1 97 12 LEU B C 1
ATOM 1780 O O . LEU B 1 12 ? 0.371 16.062 7.543 1 97 12 LEU B O 1
ATOM 1784 N N . SER B 1 13 ? 1.022 16.266 9.617 1 94.94 13 SER B N 1
ATOM 1785 C CA . SER B 1 13 ? 1.851 17.453 9.422 1 94.94 13 SER B CA 1
ATOM 1786 C C . SER B 1 13 ? 2.971 17.516 10.453 1 94.94 13 SER B C 1
ATOM 1788 O O . SER B 1 13 ? 2.908 16.859 11.492 1 94.94 13 SER B O 1
ATOM 1790 N N . LEU B 1 14 ? 3.973 18.25 10.094 1 92.62 14 LEU B N 1
ATOM 1791 C CA . LEU B 1 14 ? 5.016 18.531 11.078 1 92.62 14 LEU B CA 1
ATOM 1792 C C . LEU B 1 14 ? 4.738 19.844 11.805 1 92.62 14 LEU B C 1
ATOM 1794 O O . LEU B 1 14 ? 4.453 20.859 11.18 1 92.62 14 LEU B O 1
ATOM 1798 N N . SER B 1 15 ? 4.496 19.844 13.086 1 80.25 15 SER B N 1
ATOM 1799 C CA . SER B 1 15 ? 4.309 21.047 13.883 1 80.25 15 SER B CA 1
ATOM 1800 C C . SER B 1 15 ? 5.648 21.641 14.312 1 80.25 15 SER B C 1
ATOM 1802 O O . SER B 1 15 ? 6.574 20.906 14.648 1 80.25 15 SER B O 1
ATOM 1804 N N . PRO B 1 16 ? 5.691 23.031 13.992 1 61.38 16 PRO B N 1
ATOM 1805 C CA . PRO B 1 16 ? 6.918 23.672 14.477 1 61.38 16 PRO B CA 1
ATOM 1806 C C . PRO B 1 16 ? 7.094 23.531 15.984 1 61.38 16 PRO B C 1
ATOM 1808 O O . PRO B 1 16 ? 6.105 23.484 16.719 1 61.38 16 PRO B O 1
ATOM 1811 N N . ALA B 1 17 ? 8.102 22.906 16.531 1 51.88 17 ALA B N 1
ATOM 1812 C CA . ALA B 1 17 ? 8.453 22.766 17.938 1 51.88 17 ALA B CA 1
ATOM 1813 C C . ALA B 1 17 ? 8.242 24.078 18.688 1 51.88 17 ALA B C 1
ATOM 1815 O O . ALA B 1 17 ? 8.641 25.156 18.219 1 51.88 17 ALA B O 1
ATOM 1816 N N . SER B 1 18 ? 6.973 24.297 19.312 1 43.62 18 SER B N 1
ATOM 1817 C CA . SER B 1 18 ? 7.156 25.297 20.344 1 43.62 18 SER B CA 1
ATOM 1818 C C . SER B 1 18 ? 8.273 24.906 21.312 1 43.62 18 SER B C 1
ATOM 1820 O O . SER B 1 18 ? 8.25 23.812 21.875 1 43.62 18 SER B O 1
ATOM 1822 N N . GLY B 1 19 ? 9.406 25.609 21.438 1 40.16 19 GLY B N 1
ATOM 1823 C CA . GLY B 1 19 ? 10.625 25.453 22.219 1 40.16 19 GLY B CA 1
ATOM 1824 C C . GLY B 1 19 ? 11.484 24.297 21.75 1 40.16 19 GLY B C 1
ATOM 1825 O O . GLY B 1 19 ? 12.711 24.406 21.703 1 40.16 19 GLY B O 1
ATOM 1826 N N . ASP B 1 20 ? 10.961 22.984 22.094 1 42.88 20 ASP B N 1
ATOM 1827 C CA . ASP B 1 20 ? 11.844 21.844 21.906 1 42.88 20 ASP B CA 1
ATOM 1828 C C . ASP B 1 20 ? 12.07 21.562 20.422 1 42.88 20 ASP B C 1
ATOM 1830 O O . ASP B 1 20 ? 11.219 21.859 19.594 1 42.88 20 ASP B O 1
ATOM 1834 N N . GLU B 1 21 ? 13.359 21.281 20 1 44.38 21 GLU B N 1
ATOM 1835 C CA . GLU B 1 21 ? 14.133 21.078 18.781 1 44.38 21 GLU B CA 1
ATOM 1836 C C . GLU B 1 21 ? 13.375 20.188 17.797 1 44.38 21 GLU B C 1
ATOM 1838 O O . GLU B 1 21 ? 13.398 20.438 16.594 1 44.38 21 GLU B O 1
ATOM 1843 N N . THR B 1 22 ? 13.133 18.969 18.156 1 49.78 22 THR B N 1
ATOM 1844 C CA . THR B 1 22 ? 12.758 18.016 17.125 1 49.78 22 THR B CA 1
ATOM 1845 C C . THR B 1 22 ? 11.289 18.172 16.75 1 49.78 22 THR B C 1
ATOM 1847 O O . THR B 1 22 ? 10.414 18.203 17.609 1 49.78 22 THR B O 1
ATOM 1850 N N . GLY B 1 23 ? 10.891 18.844 15.633 1 61.88 23 GLY B N 1
ATOM 1851 C CA . GLY B 1 23 ? 9.523 18.891 15.133 1 61.88 23 GLY B CA 1
ATOM 1852 C C . GLY B 1 23 ? 8.734 17.625 15.438 1 61.88 23 GLY B C 1
ATOM 1853 O O . GLY B 1 23 ? 9.312 16.547 15.578 1 61.88 23 GLY B O 1
ATOM 1854 N N . ASN B 1 24 ? 7.539 17.797 15.953 1 85.06 24 ASN B N 1
ATOM 1855 C CA . ASN B 1 24 ? 6.648 16.688 16.297 1 85.06 24 ASN B CA 1
ATOM 1856 C C . ASN B 1 24 ? 5.645 16.406 15.188 1 85.06 24 ASN B C 1
ATOM 1858 O O . ASN B 1 24 ? 5.074 17.344 14.609 1 85.06 24 ASN B O 1
ATOM 1862 N N . LEU B 1 25 ? 5.648 15.094 14.766 1 94.31 25 LEU B N 1
ATOM 1863 C CA . LEU B 1 25 ? 4.613 14.68 13.82 1 94.31 25 LEU B CA 1
ATOM 1864 C C . LEU B 1 25 ? 3.232 14.75 14.461 1 94.31 25 LEU B C 1
ATOM 1866 O O . LEU B 1 25 ? 3.021 14.227 15.555 1 94.31 25 LEU B O 1
ATOM 1870 N N . THR B 1 26 ? 2.33 15.484 13.805 1 93.88 26 THR B N 1
ATOM 1871 C CA . THR B 1 26 ? 1 15.688 14.367 1 93.88 26 THR B CA 1
ATOM 1872 C C . THR B 1 26 ? -0.074 15.133 13.438 1 93.88 26 THR B C 1
ATOM 1874 O O . THR B 1 26 ? 0.165 14.953 12.242 1 93.88 26 THR B O 1
ATOM 1877 N N . VAL B 1 27 ? -1.216 14.812 14.016 1 95.25 27 VAL B N 1
ATOM 1878 C CA . VAL B 1 27 ? -2.369 14.289 13.289 1 95.25 27 VAL B CA 1
ATOM 1879 C C . VAL B 1 27 ? -3.613 15.102 13.641 1 95.25 27 VAL B C 1
ATOM 1881 O O . VAL B 1 27 ? -3.785 15.516 14.789 1 95.25 27 VAL B O 1
ATOM 1884 N N . GLN B 1 28 ? -4.465 15.32 12.656 1 93.44 28 GLN B N 1
ATOM 1885 C CA . GLN B 1 28 ? -5.723 16.031 12.867 1 93.44 28 GLN B CA 1
ATOM 1886 C C . GLN B 1 28 ? -6.785 15.102 13.453 1 93.44 28 GLN B C 1
ATOM 1888 O O . GLN B 1 28 ? -7.012 14.008 12.93 1 93.44 28 GLN B O 1
ATOM 1893 N N . THR B 1 29 ? -7.438 15.5 14.539 1 94.06 29 THR B N 1
ATOM 1894 C CA . THR B 1 29 ? -8.516 14.719 15.141 1 94.06 29 THR B CA 1
ATOM 1895 C C . THR B 1 29 ? -9.656 15.625 15.578 1 94.06 29 THR B C 1
ATOM 1897 O O . THR B 1 29 ? -9.469 16.828 15.797 1 94.06 29 THR B O 1
ATOM 1900 N N . LEU B 1 30 ? -10.836 15.039 15.539 1 90.44 30 LEU B N 1
ATOM 1901 C CA . LEU B 1 30 ? -11.984 15.703 16.141 1 90.44 30 LEU B CA 1
ATOM 1902 C C . LEU B 1 30 ? -12.008 15.477 17.656 1 90.44 30 LEU B C 1
ATOM 1904 O O . LEU B 1 30 ? -11.906 14.336 18.109 1 90.44 30 LEU B O 1
ATOM 1908 N N . LEU B 1 31 ? -12.047 16.625 18.312 1 78.62 31 LEU B N 1
ATOM 1909 C CA . LEU B 1 31 ? -12.102 16.547 19.781 1 78.62 31 LEU B CA 1
ATOM 1910 C C . LEU B 1 31 ? -13.523 16.781 20.281 1 78.62 31 LEU B C 1
ATOM 1912 O O . LEU B 1 31 ? -14.203 17.703 19.812 1 78.62 31 LEU B O 1
ATOM 1916 N N . HIS B 1 32 ? -13.984 15.734 20.953 1 75.44 32 HIS B N 1
ATOM 1917 C CA . HIS B 1 32 ? -15.211 15.945 21.703 1 75.44 32 HIS B CA 1
ATOM 1918 C C . HIS B 1 32 ? -14.961 15.844 23.203 1 75.44 32 HIS B C 1
ATOM 1920 O O . HIS B 1 32 ? -14 15.195 23.641 1 75.44 32 HIS B O 1
ATOM 1926 N N . ASP B 1 33 ? -15.758 16.625 23.938 1 71 33 ASP B N 1
ATOM 1927 C CA . ASP B 1 33 ? -15.586 16.688 25.391 1 71 33 ASP B CA 1
ATOM 1928 C C . ASP B 1 33 ? -15.828 15.32 26.031 1 71 33 ASP B C 1
ATOM 1930 O O . ASP B 1 33 ? -15.18 14.969 27.016 1 71 33 ASP B O 1
ATOM 1934 N N . THR B 1 34 ? -16.594 14.516 25.469 1 79.25 34 THR B N 1
ATOM 1935 C CA . THR B 1 34 ? -16.984 13.305 26.172 1 79.25 34 THR B CA 1
ATOM 1936 C C . THR B 1 34 ? -16.625 12.062 25.359 1 79.25 34 THR B C 1
ATOM 1938 O O . THR B 1 34 ? -16.875 10.938 25.812 1 79.25 34 THR B O 1
ATOM 1941 N N . ARG B 1 35 ? -16.047 12.266 24.328 1 85.31 35 ARG B N 1
ATOM 1942 C CA . ARG B 1 35 ? -15.75 11.117 23.484 1 85.31 35 ARG B CA 1
ATOM 1943 C C . ARG B 1 35 ? -14.281 11.102 23.078 1 85.31 35 ARG B C 1
ATOM 1945 O O . ARG B 1 35 ? -13.641 12.156 23.016 1 85.31 35 ARG B O 1
ATOM 1952 N N . PRO B 1 36 ? -13.781 9.922 22.922 1 92.25 36 PRO B N 1
ATOM 1953 C CA . PRO B 1 36 ? -12.414 9.867 22.406 1 92.25 36 PRO B CA 1
ATOM 1954 C C . PRO B 1 36 ? -12.258 10.586 21.078 1 92.25 36 PRO B C 1
ATOM 1956 O O . PRO B 1 36 ? -13.188 10.609 20.266 1 92.25 36 PRO B O 1
ATOM 1959 N N . PRO B 1 37 ? -11.109 11.156 20.906 1 94.06 37 PRO B N 1
ATOM 1960 C CA . PRO B 1 37 ? -10.867 11.789 19.609 1 94.06 37 PRO B CA 1
ATOM 1961 C C . PRO B 1 37 ? -10.977 10.812 18.453 1 94.06 37 PRO B C 1
ATOM 1963 O O . PRO B 1 37 ? -10.711 9.617 18.609 1 94.06 37 PRO B O 1
ATOM 1966 N N . ARG B 1 38 ? -11.391 11.312 17.312 1 95.38 38 ARG B N 1
ATOM 1967 C CA . ARG B 1 38 ? -11.516 10.453 16.141 1 95.38 38 ARG B CA 1
ATOM 1968 C C . ARG B 1 38 ? -10.891 11.109 14.922 1 95.38 38 ARG B C 1
ATOM 1970 O O . ARG B 1 38 ? -10.789 12.336 14.844 1 95.38 38 ARG B O 1
ATOM 1977 N N . LEU B 1 39 ? -10.477 10.32 14.055 1 97 39 LEU B N 1
ATOM 1978 C CA . LEU B 1 39 ? -9.961 10.781 12.766 1 97 39 LEU B CA 1
ATOM 1979 C C . LEU B 1 39 ? -11.086 11.344 11.906 1 97 39 LEU B C 1
ATOM 1981 O O . LEU B 1 39 ? -12.25 10.961 12.07 1 97 39 LEU B O 1
ATOM 1985 N N . PRO B 1 40 ? -10.695 12.266 10.992 1 96.69 40 PRO B N 1
ATOM 1986 C CA . PRO B 1 40 ? -11.711 12.648 10.008 1 96.69 40 PRO B CA 1
ATOM 1987 C C . PRO B 1 40 ? -12.242 11.461 9.211 1 96.69 40 PRO B C 1
ATOM 1989 O O . PRO B 1 40 ? -11.469 10.609 8.773 1 96.69 40 PRO B O 1
ATOM 1992 N N . GLY B 1 41 ? -13.484 11.383 9.078 1 97.12 41 GLY B N 1
ATOM 1993 C CA . GLY B 1 41 ? -14.102 10.305 8.32 1 97.12 41 GLY B CA 1
ATOM 1994 C C . GLY B 1 41 ? -15.594 10.508 8.125 1 97.12 41 GLY B C 1
ATOM 1995 O O . GLY B 1 41 ? -16.25 11.203 8.906 1 97.12 41 GLY B O 1
ATOM 1996 N N . ASP B 1 42 ? -16.094 9.945 7.156 1 97.06 42 ASP B N 1
ATOM 1997 C CA . ASP B 1 42 ? -17.516 9.992 6.859 1 97.06 42 ASP B CA 1
ATOM 1998 C C . ASP B 1 42 ? -17.938 8.797 6.008 1 97.06 42 ASP B C 1
ATOM 2000 O O . ASP B 1 42 ? -17.094 8.07 5.488 1 97.06 42 ASP B O 1
ATOM 2004 N N . VAL B 1 43 ? -19.219 8.625 5.887 1 96.62 43 VAL B N 1
ATOM 2005 C CA . VAL B 1 43 ? -19.766 7.531 5.098 1 96.62 43 VAL B CA 1
ATOM 2006 C C . VAL B 1 43 ? -19.547 7.801 3.611 1 96.62 43 VAL B C 1
ATOM 2008 O O . VAL B 1 43 ? -19.656 8.945 3.16 1 96.62 43 VAL B O 1
ATOM 2011 N N . LEU B 1 44 ? -19.266 6.695 2.848 1 97.38 44 LEU B N 1
ATOM 2012 C CA . LEU B 1 44 ? -19.141 6.793 1.397 1 97.38 44 LEU B CA 1
ATOM 2013 C C . LEU B 1 44 ? -20.484 7.133 0.762 1 97.38 44 LEU B C 1
ATOM 2015 O O . LEU B 1 44 ? -21.5 6.48 1.044 1 97.38 44 LEU B O 1
ATOM 2019 N N . GLY B 1 45 ? -20.5 8.164 -0.048 1 95.12 45 GLY B N 1
ATOM 2020 C CA . GLY B 1 45 ? -21.719 8.555 -0.743 1 95.12 45 GLY B CA 1
ATOM 2021 C C . GLY B 1 45 ? -22.078 7.609 -1.874 1 95.12 45 GLY B C 1
ATOM 2022 O O . GLY B 1 45 ? -21.25 6.812 -2.32 1 95.12 45 GLY B O 1
ATOM 2023 N N . GLU B 1 46 ? -23.281 7.773 -2.369 1 92.31 46 GLU B N 1
ATOM 2024 C CA . GLU B 1 46 ? -23.812 6.883 -3.389 1 92.31 46 GLU B CA 1
ATOM 2025 C C . GLU B 1 46 ? -23.172 7.133 -4.746 1 92.31 46 GLU B C 1
ATOM 2027 O O . GLU B 1 46 ? -22.969 6.203 -5.531 1 92.31 46 GLU B O 1
ATOM 2032 N N . ALA B 1 47 ? -22.797 8.32 -5.004 1 94.56 47 ALA B N 1
ATOM 2033 C CA . ALA B 1 47 ? -22.422 8.68 -6.367 1 94.56 47 ALA B CA 1
ATOM 2034 C C . ALA B 1 4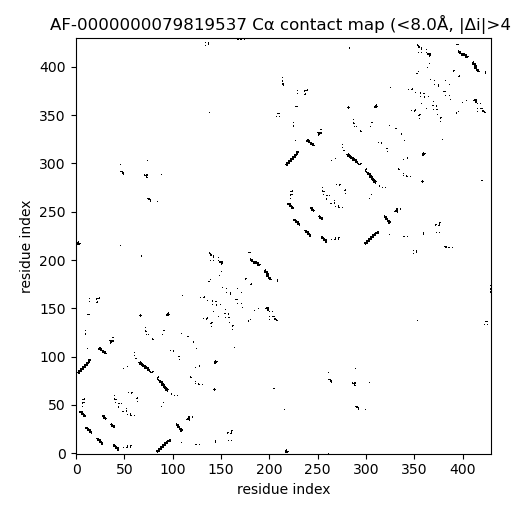7 ? -20.938 9.086 -6.441 1 94.56 47 ALA B C 1
ATOM 2036 O O . ALA B 1 47 ? -20.5 9.664 -7.438 1 94.56 47 ALA B O 1
ATOM 2037 N N . GLU B 1 48 ? -20.156 8.828 -5.438 1 97.19 48 GLU B N 1
ATOM 2038 C CA . GLU B 1 48 ? -18.766 9.25 -5.434 1 97.19 48 GLU B CA 1
ATOM 2039 C C . GLU B 1 48 ? -17.828 8.047 -5.32 1 97.19 48 GLU B C 1
ATOM 2041 O O . GLU B 1 48 ? -18.219 6.996 -4.812 1 97.19 48 GLU B O 1
ATOM 2046 N N . ASP B 1 49 ? -16.625 8.219 -5.848 1 98.25 49 ASP B N 1
ATOM 2047 C CA . ASP B 1 49 ? -15.578 7.227 -5.664 1 98.25 49 ASP B CA 1
ATOM 2048 C C . ASP B 1 49 ? -14.859 7.426 -4.328 1 98.25 49 ASP B C 1
ATOM 2050 O O . ASP B 1 49 ? -15.117 8.406 -3.627 1 98.25 49 ASP B O 1
ATOM 2054 N N . LEU B 1 50 ? -14.047 6.445 -3.986 1 98.56 50 LEU B N 1
ATOM 2055 C CA . LEU B 1 50 ? -13.352 6.453 -2.705 1 98.56 50 LEU B CA 1
ATOM 2056 C C . LEU B 1 50 ? -12.445 7.676 -2.586 1 98.56 50 LEU B C 1
ATOM 2058 O O . LEU B 1 50 ? -12.43 8.344 -1.553 1 98.56 50 LEU B O 1
ATOM 2062 N N . ASP B 1 51 ? -11.703 8.023 -3.646 1 97.75 51 ASP B N 1
ATOM 2063 C CA . ASP B 1 51 ? -10.797 9.164 -3.619 1 97.75 51 ASP B CA 1
ATOM 2064 C C . ASP B 1 51 ? -11.578 10.477 -3.512 1 97.75 51 ASP B C 1
ATOM 2066 O O . ASP B 1 51 ? -11.133 11.414 -2.846 1 97.75 51 ASP B O 1
ATOM 2070 N N . ASP B 1 52 ? -12.68 10.531 -4.191 1 97.94 52 ASP B N 1
ATOM 2071 C CA . ASP B 1 52 ? -13.531 11.711 -4.094 1 97.94 52 ASP B CA 1
ATOM 2072 C C . ASP B 1 52 ? -14.07 11.883 -2.676 1 97.94 52 ASP B C 1
ATOM 2074 O O . ASP B 1 52 ? -14.148 13 -2.164 1 97.94 52 ASP B O 1
ATOM 2078 N N . ALA B 1 53 ? -14.523 10.789 -2.104 1 98.38 53 ALA B N 1
ATOM 2079 C CA . ALA B 1 53 ? -14.984 10.82 -0.716 1 98.38 53 ALA B CA 1
ATOM 2080 C C . ALA B 1 53 ? -13.883 11.305 0.218 1 98.38 53 ALA B C 1
ATOM 2082 O O . ALA B 1 53 ? -14.133 12.102 1.125 1 98.38 53 ALA B O 1
ATOM 2083 N N . ALA B 1 54 ? -12.641 10.828 0.018 1 98.56 54 ALA B N 1
ATOM 2084 C CA . ALA B 1 54 ? -11.508 11.273 0.831 1 98.56 54 ALA B CA 1
ATOM 2085 C C . ALA B 1 54 ? -11.305 12.781 0.711 1 98.56 54 ALA B C 1
ATOM 2087 O O . ALA B 1 54 ? -11.07 13.461 1.711 1 98.56 54 ALA B O 1
ATOM 2088 N N . ARG B 1 55 ? -11.422 13.281 -0.504 1 97.56 55 ARG B N 1
ATOM 2089 C CA . ARG B 1 55 ? -11.281 14.711 -0.732 1 97.56 55 ARG B CA 1
ATOM 2090 C C . ARG B 1 55 ? -12.375 15.492 -0.014 1 97.56 55 ARG B C 1
ATOM 2092 O O . ARG B 1 55 ? -12.109 16.547 0.581 1 97.56 55 ARG B O 1
ATOM 2099 N N . ARG B 1 56 ? -13.547 14.984 -0.151 1 97.56 56 ARG B N 1
ATOM 2100 C CA . ARG B 1 56 ? -14.664 15.617 0.548 1 97.56 56 ARG B CA 1
ATOM 2101 C C . ARG B 1 56 ? -14.414 15.656 2.053 1 97.56 56 ARG B C 1
ATOM 2103 O O . ARG B 1 56 ? -14.617 16.688 2.695 1 97.56 56 ARG B O 1
ATOM 2110 N N . VAL B 1 57 ? -14 14.539 2.658 1 97.06 57 VAL B N 1
ATOM 2111 C CA . VAL B 1 57 ? -13.703 14.438 4.082 1 97.06 57 VAL B CA 1
ATOM 2112 C C . VAL B 1 57 ? -12.609 15.43 4.461 1 97.06 57 VAL B C 1
ATOM 2114 O O . VAL B 1 57 ? -12.711 16.125 5.477 1 97.06 57 VAL B O 1
ATOM 2117 N N . MET B 1 58 ? -11.562 15.531 3.613 1 95.25 58 MET B N 1
ATOM 2118 C CA . MET B 1 58 ? -10.484 16.484 3.863 1 95.25 58 MET B CA 1
ATOM 2119 C C . MET B 1 58 ? -11.008 17.922 3.84 1 95.25 58 MET B C 1
ATOM 2121 O O . MET B 1 58 ? -10.602 18.734 4.664 1 95.25 58 MET B O 1
ATOM 2125 N N . GLY B 1 59 ? -11.898 18.188 2.914 1 92.69 59 GLY B N 1
ATOM 2126 C CA . GLY B 1 59 ? -12.516 19.5 2.857 1 92.69 59 GLY B CA 1
ATOM 2127 C C . GLY B 1 59 ? -13.273 19.859 4.125 1 92.69 59 GLY B C 1
ATOM 2128 O O . GLY B 1 59 ? -13.297 21.031 4.527 1 92.69 59 GLY B O 1
ATOM 2129 N N . GLU B 1 60 ? -13.828 18.906 4.742 1 89.31 60 GLU B N 1
ATOM 2130 C CA . GLU B 1 60 ? -14.617 19.109 5.953 1 89.31 60 GLU B CA 1
ATOM 2131 C C . GLU B 1 60 ? -13.734 19.547 7.117 1 89.31 60 GLU B C 1
ATOM 2133 O O . GLU B 1 60 ? -14.211 20.188 8.055 1 89.31 60 GLU B O 1
ATOM 2138 N N . VAL B 1 61 ? -12.453 19.234 7.047 1 88.31 61 VAL B N 1
ATOM 2139 C CA . VAL B 1 61 ? -11.57 19.641 8.133 1 88.31 61 VAL B CA 1
ATOM 2140 C C . VAL B 1 61 ? -10.719 20.828 7.691 1 88.31 61 VAL B C 1
ATOM 2142 O O . VAL B 1 61 ? -9.789 21.219 8.398 1 88.31 61 VAL B O 1
ATOM 2145 N N . GLY B 1 62 ? -10.938 21.344 6.52 1 88.12 62 GLY B N 1
ATOM 2146 C CA . GLY B 1 62 ? -10.281 22.562 6.047 1 88.12 62 GLY B CA 1
ATOM 2147 C C . GLY B 1 62 ? -9.039 22.281 5.223 1 88.12 62 GLY B C 1
ATOM 2148 O O . GLY B 1 62 ? -8.266 23.188 4.93 1 88.12 62 GLY B O 1
ATOM 2149 N N . LEU B 1 63 ? -8.828 21 4.969 1 88.88 63 LEU B N 1
ATOM 2150 C CA . LEU B 1 63 ? -7.688 20.656 4.133 1 88.88 63 LEU B CA 1
ATOM 2151 C C . LEU B 1 63 ? -8.078 20.641 2.66 1 88.88 63 LEU B C 1
ATOM 2153 O O . LEU B 1 63 ? -8.766 19.719 2.205 1 88.88 63 LEU B O 1
ATOM 2157 N N . HIS B 1 64 ? -7.496 21.578 1.936 1 87.19 64 HIS B N 1
ATOM 2158 C CA . HIS B 1 64 ? -7.918 21.703 0.545 1 87.19 64 HIS B CA 1
ATOM 2159 C C . HIS B 1 64 ? -6.773 21.391 -0.409 1 87.19 64 HIS B C 1
ATOM 2161 O O . HIS B 1 64 ? -7 21.078 -1.581 1 87.19 64 HIS B O 1
ATOM 2167 N N . ASP B 1 65 ? -5.586 21.516 0.102 1 89.12 65 ASP B N 1
ATOM 2168 C CA . ASP B 1 65 ? -4.473 21.297 -0.817 1 89.12 65 ASP B CA 1
ATOM 2169 C C . ASP B 1 65 ? -3.379 20.453 -0.171 1 89.12 65 ASP B C 1
ATOM 2171 O O . ASP B 1 65 ? -2.273 20.938 0.078 1 89.12 65 ASP B O 1
ATOM 2175 N N . PRO B 1 66 ? -3.742 19.234 0.007 1 94.12 66 PRO B N 1
ATOM 2176 C CA . PRO B 1 66 ? -2.674 18.359 0.514 1 94.12 66 PRO B CA 1
ATOM 2177 C C . PRO B 1 66 ? -1.53 18.188 -0.484 1 94.12 66 PRO B C 1
ATOM 2179 O O . PRO B 1 66 ? -1.76 18.188 -1.696 1 94.12 66 PRO B O 1
ATOM 2182 N N . ARG B 1 67 ? -0.372 18.031 -0.026 1 95.81 67 ARG B N 1
ATOM 2183 C CA . ARG B 1 67 ? 0.796 17.812 -0.875 1 95.81 67 ARG B CA 1
ATOM 2184 C C . ARG B 1 67 ? 0.843 16.375 -1.39 1 95.81 67 ARG B C 1
ATOM 2186 O O . ARG B 1 67 ? 1.415 16.109 -2.449 1 95.81 67 ARG B O 1
ATOM 2193 N N . HIS B 1 68 ? 0.302 15.492 -0.634 1 97.56 68 HIS B N 1
ATOM 2194 C CA . HIS B 1 68 ? 0.281 14.078 -1.001 1 97.56 68 HIS B CA 1
ATOM 2195 C C . HIS B 1 68 ? -0.95 13.383 -0.435 1 97.56 68 HIS B C 1
ATOM 2197 O O . HIS B 1 68 ? -1.324 13.609 0.717 1 97.56 68 HIS B O 1
ATOM 2203 N N . VAL B 1 69 ? -1.584 12.578 -1.191 1 98.31 69 VAL B N 1
ATOM 2204 C CA . VAL B 1 69 ? -2.689 11.742 -0.737 1 98.31 69 VAL B CA 1
ATOM 2205 C C . VAL B 1 69 ? -2.555 10.344 -1.328 1 98.31 69 VAL B C 1
ATOM 2207 O O . VAL B 1 69 ? -2.246 10.188 -2.512 1 98.31 69 VAL B O 1
ATOM 2210 N N . GLU B 1 70 ? -2.754 9.281 -0.516 1 98.25 70 GLU B N 1
ATOM 2211 C CA . GLU B 1 70 ? -2.807 7.918 -1.024 1 98.25 70 GLU B CA 1
ATOM 2212 C C . GLU B 1 70 ? -3.686 7.035 -0.142 1 98.25 70 GLU B C 1
ATOM 2214 O O . GLU B 1 70 ? -3.895 7.336 1.034 1 98.25 70 GLU B O 1
ATOM 2219 N N . GLN B 1 71 ? -4.246 6 -0.722 1 98.62 71 GLN B N 1
ATOM 2220 C CA . GLN B 1 71 ? -4.926 4.984 0.07 1 98.62 71 GLN B CA 1
ATOM 2221 C C . GLN B 1 71 ? -3.934 4.168 0.894 1 98.62 71 GLN B C 1
ATOM 2223 O O . GLN B 1 71 ? -2.848 3.836 0.414 1 98.62 71 GLN B O 1
ATOM 2228 N N . VAL B 1 72 ? -4.309 3.789 2.082 1 98.38 72 VAL B N 1
ATOM 2229 C CA . VAL B 1 72 ? -3.402 3.076 2.979 1 98.38 72 VAL B CA 1
ATOM 2230 C C . VAL B 1 72 ? -3.84 1.619 3.102 1 98.38 72 VAL B C 1
ATOM 2232 O O . VAL B 1 72 ? -3.119 0.711 2.68 1 98.38 72 VAL B O 1
ATOM 2235 N N . ALA B 1 73 ? -4.973 1.379 3.672 1 98.38 73 ALA B N 1
ATOM 2236 C CA . ALA B 1 73 ? -5.523 0.055 3.943 1 98.38 73 ALA B CA 1
ATOM 2237 C C . ALA B 1 73 ? -7.016 0.137 4.258 1 98.38 73 ALA B C 1
ATOM 2239 O O . ALA B 1 73 ? -7.559 1.229 4.438 1 98.38 73 ALA B O 1
ATOM 2240 N N . SER B 1 74 ? -7.625 -0.994 4.227 1 98.81 74 SER B N 1
ATOM 2241 C CA . SER B 1 74 ? -9.008 -1.104 4.676 1 98.81 74 SER B CA 1
ATOM 2242 C C . SER B 1 74 ? -9.117 -1.931 5.953 1 98.81 74 SER B C 1
ATOM 2244 O O . SER B 1 74 ? -8.344 -2.871 6.152 1 98.81 74 SER B O 1
ATOM 2246 N N . PHE B 1 75 ? -10.016 -1.562 6.723 1 98.75 75 PHE B N 1
ATOM 2247 C CA . PHE B 1 75 ? -10.281 -2.229 7.992 1 98.75 75 PHE B CA 1
ATOM 2248 C C . PHE B 1 75 ? -11.734 -2.684 8.07 1 98.75 75 PHE B C 1
ATOM 2250 O O . PHE B 1 75 ? -12.648 -1.902 7.809 1 98.75 75 PHE B O 1
ATOM 2257 N N . GLY B 1 76 ? -11.945 -3.986 8.43 1 97.94 76 GLY B N 1
ATOM 2258 C CA . GLY B 1 76 ? -13.305 -4.508 8.336 1 97.94 76 GLY B CA 1
ATOM 2259 C C . GLY B 1 76 ? -13.625 -5.535 9.406 1 97.94 76 GLY B C 1
ATOM 2260 O O . GLY B 1 76 ? -14.406 -6.457 9.172 1 97.94 76 GLY B O 1
ATOM 2261 N N . ALA B 1 77 ? -12.93 -5.465 10.531 1 97.56 77 ALA B N 1
ATOM 2262 C CA . ALA B 1 77 ? -13.32 -6.348 11.625 1 97.56 77 ALA B CA 1
ATOM 2263 C C . ALA B 1 77 ? -14.805 -6.203 11.938 1 97.56 77 ALA B C 1
ATOM 2265 O O . ALA B 1 77 ? -15.336 -5.09 11.953 1 97.56 77 ALA B O 1
ATOM 2266 N N . PRO B 1 78 ? -15.523 -7.332 12.18 1 95.69 78 PRO B N 1
ATOM 2267 C CA . PRO B 1 78 ? -16.969 -7.27 12.328 1 95.69 78 PRO B CA 1
ATOM 2268 C C . PRO B 1 78 ? -17.406 -6.379 13.492 1 95.69 78 PRO B C 1
ATOM 2270 O O . PRO B 1 78 ? -18.469 -5.758 13.438 1 95.69 78 PRO B O 1
ATOM 2273 N N . ASP B 1 79 ? -16.609 -6.262 14.516 1 93.5 79 ASP B N 1
ATOM 2274 C CA . ASP B 1 79 ? -17.016 -5.555 15.727 1 93.5 79 ASP B CA 1
ATOM 2275 C C . ASP B 1 79 ? -16.25 -4.25 15.891 1 93.5 79 ASP B C 1
ATOM 2277 O O . ASP B 1 79 ? -16.125 -3.729 17 1 93.5 79 ASP B O 1
ATOM 2281 N N . ARG B 1 80 ? -15.68 -3.805 14.773 1 94.94 80 ARG B N 1
ATOM 2282 C CA . ARG B 1 80 ? -14.836 -2.623 14.922 1 94.94 80 ARG B CA 1
ATOM 2283 C C . ARG B 1 80 ? -15.664 -1.412 15.344 1 94.94 80 ARG B C 1
ATOM 2285 O O . ARG B 1 80 ? -15.141 -0.497 15.984 1 94.94 80 ARG B O 1
ATOM 2292 N N . MET B 1 81 ? -16.875 -1.396 14.836 1 90.69 81 MET B N 1
ATOM 2293 C CA . MET B 1 81 ? -17.844 -0.394 15.281 1 90.69 81 MET B CA 1
ATOM 2294 C C . MET B 1 81 ? -19.062 -1.053 15.93 1 90.69 81 MET B C 1
ATOM 2296 O O . MET B 1 81 ? -19.531 -2.092 15.461 1 90.69 81 MET B O 1
ATOM 2300 N N . PRO B 1 82 ? -19.562 -0.658 17.031 1 86.44 82 PRO B N 1
ATOM 2301 C CA . PRO B 1 82 ? -20.562 -1.348 17.844 1 86.44 82 PRO B CA 1
ATOM 2302 C C . PRO B 1 82 ? -21.891 -1.518 17.109 1 86.44 82 PRO B C 1
ATOM 2304 O O . PRO B 1 82 ? -22.531 -2.568 17.219 1 86.44 82 PRO B O 1
ATOM 2307 N N . ASP B 1 83 ? -22.5 -0.709 16.406 1 81 83 ASP B N 1
ATOM 2308 C CA . ASP B 1 83 ? -23.922 -0.766 16.047 1 81 83 ASP B CA 1
ATOM 2309 C C . ASP B 1 83 ? -24.078 -1.141 14.57 1 81 83 ASP B C 1
ATOM 2311 O O . ASP B 1 83 ? -25.156 -1.571 14.156 1 81 83 ASP B O 1
ATOM 2315 N N . GLN B 1 84 ? -23.047 -1.121 13.867 1 88.25 84 GLN B N 1
ATOM 2316 C CA . GLN B 1 84 ? -23.234 -1.319 12.43 1 88.25 84 GLN B CA 1
ATOM 2317 C C . GLN B 1 84 ? -21.984 -1.92 11.797 1 88.25 84 GLN B C 1
ATOM 2319 O O . GLN B 1 84 ? -20.859 -1.477 12.078 1 88.25 84 GLN B O 1
ATOM 2324 N N . ARG B 1 85 ? -22.266 -3.053 11.094 1 93.69 85 ARG B N 1
ATOM 2325 C CA . ARG B 1 85 ? -21.188 -3.592 10.281 1 93.69 85 ARG B CA 1
ATOM 2326 C C . ARG B 1 85 ? -20.594 -2.516 9.383 1 93.69 85 ARG B C 1
ATOM 2328 O O . ARG B 1 85 ? -21.281 -1.955 8.531 1 93.69 85 ARG B O 1
ATOM 2335 N N . THR B 1 86 ? -19.281 -2.211 9.672 1 95.69 86 THR B N 1
ATOM 2336 C CA . THR B 1 86 ? -18.672 -1.101 8.953 1 95.69 86 THR B CA 1
ATOM 2337 C C . THR B 1 86 ? -17.297 -1.492 8.43 1 95.69 86 THR B C 1
ATOM 2339 O O . THR B 1 86 ? -16.516 -2.135 9.133 1 95.69 86 THR B O 1
ATOM 2342 N N . VAL B 1 87 ? -17 -1.19 7.191 1 97.75 87 VAL B N 1
ATOM 2343 C CA . VAL B 1 87 ? -15.664 -1.266 6.602 1 97.75 87 VAL B CA 1
ATOM 2344 C C . VAL B 1 87 ? -15.117 0.143 6.371 1 97.75 87 VAL B C 1
ATOM 2346 O O . VAL B 1 87 ? -15.836 1.02 5.887 1 97.75 87 VAL B O 1
ATOM 2349 N N . SER B 1 88 ? -13.906 0.413 6.766 1 98.25 88 SER B N 1
ATOM 2350 C CA . SER B 1 88 ? -13.258 1.697 6.523 1 98.25 88 SER B CA 1
ATOM 2351 C C . SER B 1 88 ? -12.18 1.58 5.449 1 98.25 88 SER B C 1
ATOM 2353 O O . SER B 1 88 ? -11.281 0.74 5.551 1 98.25 88 SER B O 1
ATOM 2355 N N . VAL B 1 89 ? -12.336 2.326 4.414 1 98.88 89 VAL B N 1
ATOM 2356 C CA . VAL B 1 89 ? -11.234 2.582 3.498 1 98.88 89 VAL B CA 1
ATOM 2357 C C . VAL B 1 89 ? -10.477 3.832 3.939 1 98.88 89 VAL B C 1
ATOM 2359 O O . VAL B 1 89 ? -11.062 4.902 4.09 1 98.88 89 VAL B O 1
ATOM 2362 N N . THR B 1 90 ? -9.164 3.713 4.125 1 98.88 90 THR B N 1
ATOM 2363 C CA . THR B 1 90 ? -8.445 4.793 4.777 1 98.88 90 THR B CA 1
ATOM 2364 C C . THR B 1 90 ? -7.414 5.406 3.832 1 98.88 90 THR B C 1
ATOM 2366 O O . THR B 1 90 ? -6.867 4.719 2.971 1 98.88 90 THR B O 1
ATOM 2369 N N . HIS B 1 91 ? -7.172 6.672 4.02 1 98.88 91 HIS B N 1
ATOM 2370 C CA . HIS B 1 91 ? -6.227 7.453 3.23 1 98.88 91 HIS B CA 1
ATOM 2371 C C . HIS B 1 91 ? -5.242 8.195 4.129 1 98.88 91 HIS B C 1
ATOM 2373 O O . HIS B 1 91 ? -5.551 8.492 5.285 1 98.88 91 HIS B O 1
ATOM 2379 N N . LEU B 1 92 ? -4.102 8.414 3.609 1 98.75 92 LEU B N 1
ATOM 2380 C CA . LEU B 1 92 ? -3.074 9.273 4.188 1 98.75 92 LEU B CA 1
ATOM 2381 C C . LEU B 1 92 ? -2.984 10.602 3.436 1 98.75 92 LEU B C 1
ATOM 2383 O O . LEU B 1 92 ? -2.951 10.617 2.203 1 98.75 92 LEU B O 1
ATOM 2387 N N . ALA B 1 93 ? -3.045 11.648 4.094 1 98.31 93 ALA B N 1
ATOM 2388 C CA . ALA B 1 93 ? -2.803 12.977 3.547 1 98.31 93 ALA B CA 1
ATOM 2389 C C . ALA B 1 93 ? -1.659 13.672 4.281 1 98.31 93 ALA B C 1
ATOM 2391 O O . ALA B 1 93 ? -1.663 13.758 5.512 1 98.31 93 ALA B O 1
ATOM 2392 N N . LEU B 1 94 ? -0.681 14.156 3.551 1 97.56 94 LEU B N 1
ATOM 2393 C CA . LEU B 1 94 ? 0.452 14.883 4.109 1 97.56 94 LEU B CA 1
ATOM 2394 C C . LEU B 1 94 ? 0.379 16.359 3.75 1 97.56 94 LEU B C 1
ATOM 2396 O O . LEU B 1 94 ? 0.159 16.719 2.588 1 97.56 94 LEU B O 1
ATOM 2400 N N . VAL B 1 95 ? 0.553 17.156 4.738 1 94.56 95 VAL B N 1
ATOM 2401 C CA . VAL B 1 95 ? 0.525 18.609 4.527 1 94.56 95 VAL B CA 1
ATOM 2402 C C . VAL B 1 95 ? 1.745 19.25 5.18 1 94.56 95 VAL B C 1
ATOM 2404 O O . VAL B 1 95 ? 2.186 18.812 6.246 1 94.56 95 VAL B O 1
ATOM 2407 N N . HIS B 1 96 ? 2.41 20.188 4.594 1 89.88 96 HIS B N 1
ATOM 2408 C CA . HIS B 1 96 ? 3.619 20.844 5.09 1 89.88 96 HIS B CA 1
A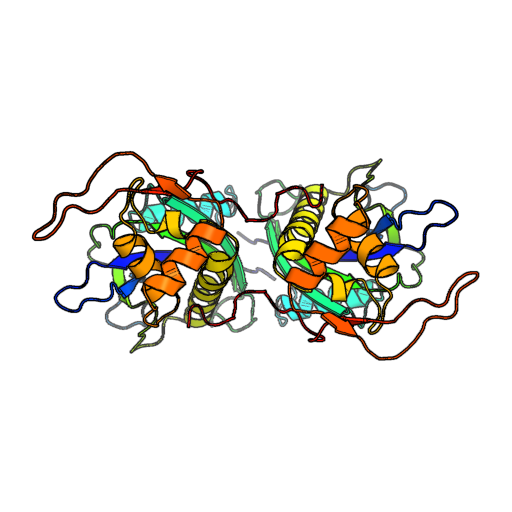TOM 2409 C C . HIS B 1 96 ? 3.33 21.656 6.344 1 89.88 96 HIS B C 1
ATOM 2411 O O . HIS B 1 96 ? 4.102 21.625 7.305 1 89.88 96 HIS B O 1
ATOM 2417 N N . ARG B 1 97 ? 2.285 22.484 6.324 1 82.56 97 ARG B N 1
ATOM 2418 C CA . ARG B 1 97 ? 1.972 23.297 7.496 1 82.56 97 ARG B CA 1
ATOM 2419 C C . ARG B 1 97 ? 0.569 23 8.016 1 82.56 97 ARG B C 1
ATOM 2421 O O . ARG B 1 97 ? -0.389 22.969 7.238 1 82.56 97 ARG B O 1
ATOM 2428 N N . PRO B 1 98 ? 0.659 22.828 9.406 1 74.44 98 PRO B N 1
ATOM 2429 C CA . PRO B 1 98 ? -0.688 22.703 9.969 1 74.44 98 PRO B CA 1
ATOM 2430 C C . PRO B 1 98 ? -1.562 23.922 9.703 1 74.44 98 PRO B C 1
ATOM 2432 O O . PRO B 1 98 ? -1.06 25.047 9.672 1 74.44 98 PRO B O 1
ATOM 2435 N N . PHE B 1 99 ? -2.777 23.703 9.289 1 72.5 99 PHE B N 1
ATOM 2436 C CA . PHE B 1 99 ? -3.742 24.766 9.078 1 72.5 99 PHE B CA 1
ATOM 2437 C C . PHE B 1 99 ? -4.539 25.031 10.352 1 72.5 99 PHE B C 1
ATOM 2439 O O . PHE B 1 99 ? -4.43 24.297 11.328 1 72.5 99 PHE B O 1
ATOM 2446 N N . ALA B 1 100 ? -5 26.25 10.305 1 67.81 100 ALA B N 1
ATOM 2447 C CA . ALA B 1 100 ? -5.699 26.688 11.508 1 67.81 100 ALA B CA 1
ATOM 2448 C C . ALA B 1 100 ? -6.793 25.703 11.898 1 67.81 100 ALA B C 1
ATOM 2450 O O . ALA B 1 100 ? -7.621 25.312 11.062 1 67.81 100 ALA B O 1
ATOM 2451 N N . PRO B 1 101 ? -6.523 25.234 13.086 1 63.94 101 PRO B N 1
ATOM 2452 C CA . PRO B 1 101 ? -7.57 24.328 13.578 1 63.94 101 PRO B CA 1
ATOM 2453 C C . PRO B 1 101 ? -8.93 25.016 13.719 1 63.94 101 PRO B C 1
ATOM 2455 O O . PRO B 1 101 ? -8.992 26.25 13.797 1 63.94 101 PRO B O 1
ATOM 2458 N N . SER B 1 102 ? -9.898 24.328 13.406 1 70.06 102 SER B N 1
ATOM 2459 C CA . SER B 1 102 ? -11.242 24.781 13.75 1 70.06 102 SER B CA 1
ATOM 2460 C C . SER B 1 102 ? -11.578 24.469 15.203 1 70.06 102 SER B C 1
ATOM 2462 O O . SER B 1 102 ? -10.758 23.875 15.922 1 70.06 102 SER B O 1
ATOM 2464 N N . GLU B 1 103 ? -12.719 25.062 15.625 1 68.81 103 GLU B N 1
ATOM 2465 C CA . GLU B 1 103 ? -13.164 24.859 17 1 68.81 103 GLU B CA 1
ATOM 2466 C C . GLU B 1 103 ? -13.25 23.375 17.344 1 68.81 103 GLU B C 1
ATOM 2468 O O . GLU B 1 103 ? -12.969 22.984 18.469 1 68.81 103 GLU B O 1
ATOM 2473 N N . GLU B 1 104 ? -13.367 22.562 16.375 1 83.12 104 GLU B N 1
ATOM 2474 C CA . GLU B 1 104 ? -13.633 21.172 16.688 1 83.12 104 GLU B CA 1
ATOM 2475 C C . GLU B 1 104 ? -12.453 20.281 16.312 1 83.12 104 GLU B C 1
ATOM 2477 O O . GLU B 1 104 ? -12.211 19.25 16.938 1 83.12 104 GLU B O 1
ATOM 2482 N N . TRP B 1 105 ? -11.672 20.75 15.375 1 87.69 105 TRP B N 1
ATOM 2483 C CA . TRP B 1 105 ? -10.57 19.922 14.898 1 87.69 105 TRP B CA 1
ATOM 2484 C C . TRP B 1 105 ? -9.234 20.438 15.438 1 87.69 105 TRP B C 1
ATOM 2486 O O . TRP B 1 105 ? -8.961 21.641 15.383 1 87.69 105 TRP B O 1
ATOM 2496 N N . ARG B 1 106 ? -8.422 19.5 15.961 1 87.06 106 ARG B N 1
ATOM 2497 C CA . ARG B 1 106 ? -7.16 19.875 16.578 1 87.06 106 ARG B CA 1
ATOM 2498 C C . ARG B 1 106 ? -6.02 19 16.094 1 87.06 106 ARG B C 1
ATOM 2500 O O . ARG B 1 106 ? -6.234 17.828 15.734 1 87.06 106 ARG B O 1
ATOM 2507 N N . TRP B 1 107 ? -4.875 19.625 16.125 1 90.56 107 TRP B N 1
ATOM 2508 C CA . TRP B 1 107 ? -3.65 18.875 15.883 1 90.56 107 TRP B CA 1
ATOM 2509 C C . TRP B 1 107 ? -3.113 18.266 17.172 1 90.56 107 TRP B C 1
ATOM 2511 O O . TRP B 1 107 ? -3.016 18.953 18.188 1 90.56 107 TRP B O 1
ATOM 2521 N N . ARG B 1 108 ? -2.869 17.016 17.109 1 89 108 ARG B N 1
ATOM 2522 C CA . ARG B 1 108 ? -2.262 16.344 18.25 1 89 108 ARG B CA 1
ATOM 2523 C C . ARG B 1 108 ? -1.044 15.531 17.812 1 89 108 ARG B C 1
ATOM 2525 O O . ARG B 1 108 ? -0.87 15.25 16.625 1 89 108 ARG B O 1
ATOM 2532 N N . SER B 1 109 ? -0.244 15.164 18.812 1 92.06 109 SER B N 1
ATOM 2533 C CA . SER B 1 109 ? 0.896 14.312 18.484 1 92.06 109 SER B CA 1
ATOM 2534 C C . SER B 1 109 ? 0.446 13.008 17.844 1 92.06 109 SER B C 1
ATOM 2536 O O . SER B 1 109 ? -0.497 12.367 18.312 1 92.06 109 SER B O 1
ATOM 2538 N N . ALA B 1 110 ? 1.097 12.609 16.797 1 95.19 110 ALA B N 1
ATOM 2539 C CA . ALA B 1 110 ? 0.772 11.359 16.109 1 95.19 110 ALA B CA 1
ATOM 2540 C C . ALA B 1 110 ? 1.412 10.172 16.812 1 95.19 110 ALA B C 1
ATOM 2542 O O . ALA B 1 110 ? 0.999 9.023 16.609 1 95.19 110 ALA B O 1
ATOM 2543 N N . THR B 1 111 ? 2.43 10.406 17.562 1 90.75 111 THR B N 1
ATOM 2544 C CA . THR B 1 111 ? 3.201 9.312 18.141 1 90.75 111 THR B CA 1
ATOM 2545 C C . THR B 1 111 ? 3 9.242 19.656 1 90.75 111 THR B C 1
ATOM 2547 O O . THR B 1 111 ? 3.055 8.164 20.234 1 90.75 111 THR B O 1
ATOM 2550 N N . ASP B 1 112 ? 2.861 10.375 20.234 1 87.06 112 ASP B N 1
ATOM 2551 C CA . ASP B 1 112 ? 2.537 10.43 21.656 1 87.06 112 ASP B CA 1
ATOM 2552 C C . ASP B 1 112 ? 1.033 10.586 21.875 1 87.06 112 ASP B C 1
ATOM 2554 O O . ASP B 1 112 ? 0.499 11.695 21.766 1 87.06 112 ASP B O 1
ATOM 2558 N N . ARG B 1 113 ? 0.406 9.383 22.188 1 87.06 113 ARG B N 1
ATOM 2559 C CA . ARG B 1 113 ? -1.05 9.367 22.281 1 87.06 113 ARG B CA 1
ATOM 2560 C C . ARG B 1 113 ? -1.498 9.094 23.719 1 87.06 113 ARG B C 1
ATOM 2562 O O . ARG B 1 113 ? -1.774 7.945 24.078 1 87.06 113 ARG B O 1
ATOM 2569 N N . PRO B 1 114 ? -1.646 10.102 24.562 1 82.56 114 PRO B N 1
ATOM 2570 C CA . PRO B 1 114 ? -2.049 9.883 25.953 1 82.56 114 PRO B CA 1
ATOM 2571 C C . PRO B 1 114 ? -3.436 9.25 26.078 1 82.56 114 PRO B C 1
ATOM 2573 O O . PRO B 1 114 ? -3.729 8.578 27.062 1 82.56 114 PRO B O 1
ATOM 2576 N N . GLN B 1 115 ? -4.312 9.539 25.125 1 89.19 115 GLN B N 1
ATOM 2577 C CA . GLN B 1 115 ? -5.629 8.914 25.094 1 89.19 115 GLN B CA 1
ATOM 2578 C C . GLN B 1 115 ? -5.852 8.164 23.781 1 89.19 115 GLN B C 1
ATOM 2580 O O . GLN B 1 115 ? -5.434 8.633 22.719 1 89.19 115 GLN B O 1
ATOM 2585 N N . PRO B 1 116 ? -6.551 7.074 23.938 1 93.38 116 PRO B N 1
ATOM 2586 C CA . PRO B 1 116 ? -6.848 6.332 22.703 1 93.38 116 PRO B CA 1
ATOM 2587 C C . PRO B 1 116 ? -7.828 7.066 21.797 1 93.38 116 PRO B C 1
ATOM 2589 O O . PRO B 1 116 ? -8.656 7.848 22.266 1 93.38 116 PRO B O 1
ATOM 2592 N N . LEU B 1 117 ? -7.73 6.789 20.547 1 96.25 117 LEU B N 1
ATOM 2593 C CA . LEU B 1 117 ? -8.695 7.309 19.578 1 96.25 117 LEU B CA 1
ATOM 2594 C C . LEU B 1 117 ? -9.969 6.469 19.578 1 96.25 117 LEU B C 1
ATOM 2596 O O . LEU B 1 117 ? -10.016 5.398 20.188 1 96.25 117 LEU B O 1
ATOM 2600 N N . ALA B 1 118 ? -10.969 7 18.984 1 95.19 118 ALA B N 1
ATOM 2601 C CA . ALA B 1 118 ? -12.258 6.316 18.891 1 95.19 118 ALA B CA 1
ATOM 2602 C C . ALA B 1 118 ? -12.141 5.02 18.094 1 95.19 118 ALA B C 1
ATOM 2604 O O . ALA B 1 118 ? -11.438 4.969 17.078 1 95.19 118 ALA B O 1
ATOM 2605 N N . TRP B 1 119 ? -12.82 3.926 18.656 1 95.75 119 TRP B N 1
ATOM 2606 C CA . TRP B 1 119 ? -12.922 2.643 17.969 1 95.75 119 TRP B CA 1
ATOM 2607 C C . TRP B 1 119 ? -11.531 2.072 17.688 1 95.75 119 TRP B C 1
ATOM 2609 O O . TRP B 1 119 ? -10.75 1.835 18.609 1 95.75 119 TRP B O 1
ATOM 2619 N N . ASP B 1 120 ? -11.281 1.807 16.422 1 97.25 120 ASP B N 1
ATOM 2620 C CA . ASP B 1 120 ? -9.984 1.231 16.078 1 97.25 120 ASP B CA 1
ATOM 2621 C C . ASP B 1 120 ? -9.117 2.236 15.328 1 97.25 120 ASP B C 1
ATOM 2623 O O . ASP B 1 120 ? -8.234 1.849 14.562 1 97.25 120 ASP B O 1
ATOM 2627 N N . HIS B 1 121 ? -9.367 3.471 15.531 1 97.88 121 HIS B N 1
ATOM 2628 C CA . HIS B 1 121 ? -8.672 4.508 14.781 1 97.88 121 HIS B CA 1
ATOM 2629 C C . HIS B 1 121 ? -7.18 4.527 15.109 1 97.88 121 HIS B C 1
ATOM 2631 O O . HIS B 1 121 ? -6.367 4.996 14.312 1 97.88 121 HIS B O 1
ATOM 2637 N N . ASP B 1 122 ? -6.816 4.043 16.297 1 97.81 122 ASP B N 1
ATOM 2638 C CA . ASP B 1 122 ? -5.391 3.914 16.578 1 97.81 122 ASP B CA 1
ATOM 2639 C C . ASP B 1 122 ? -4.719 2.967 15.586 1 97.81 122 ASP B C 1
ATOM 2641 O O . ASP B 1 122 ? -3.578 3.191 15.172 1 97.81 122 ASP B O 1
ATOM 2645 N N . ARG B 1 123 ? -5.406 1.893 15.219 1 97.94 123 ARG B N 1
ATOM 2646 C CA . ARG B 1 123 ? -4.871 0.957 14.234 1 97.94 123 ARG B CA 1
ATOM 2647 C C . ARG B 1 123 ? -4.738 1.615 12.867 1 97.94 123 ARG B C 1
ATOM 2649 O O . ARG B 1 123 ? -3.771 1.364 12.141 1 97.94 123 ARG B O 1
ATOM 2656 N N . ILE B 1 124 ? -5.715 2.416 12.547 1 98.62 124 ILE B N 1
ATOM 2657 C CA . ILE B 1 124 ? -5.691 3.141 11.281 1 98.62 124 ILE B CA 1
ATOM 2658 C C . ILE B 1 124 ? -4.504 4.098 11.258 1 98.62 124 ILE B C 1
ATOM 2660 O O . ILE B 1 124 ? -3.742 4.129 10.289 1 98.62 124 ILE B O 1
ATOM 2664 N N . LEU B 1 125 ? -4.348 4.859 12.32 1 98.62 125 LEU B N 1
ATOM 2665 C CA . LEU B 1 125 ? -3.23 5.793 12.43 1 98.62 125 LEU B CA 1
ATOM 2666 C C . LEU B 1 125 ? -1.897 5.055 12.359 1 98.62 125 LEU B C 1
ATOM 2668 O O . LEU B 1 125 ? -0.98 5.492 11.656 1 98.62 125 LEU B O 1
ATOM 2672 N N . ASP B 1 126 ? -1.794 3.961 13.055 1 98.31 126 ASP B N 1
ATOM 2673 C CA . ASP B 1 126 ? -0.56 3.18 13.039 1 98.31 126 ASP B CA 1
ATOM 2674 C C . ASP B 1 126 ? -0.219 2.713 11.633 1 98.31 126 ASP B C 1
ATOM 2676 O O . ASP B 1 126 ? 0.945 2.742 11.227 1 98.31 126 ASP B O 1
ATOM 2680 N N . ALA B 1 127 ? -1.196 2.27 10.914 1 98.38 127 ALA B N 1
ATOM 2681 C CA . ALA B 1 127 ? -0.973 1.829 9.539 1 98.38 127 ALA B CA 1
ATOM 2682 C C . ALA B 1 127 ? -0.455 2.975 8.672 1 98.38 127 ALA B C 1
ATOM 2684 O O . ALA B 1 127 ? 0.433 2.779 7.84 1 98.38 127 ALA B O 1
ATOM 2685 N N . ALA B 1 128 ? -1.023 4.109 8.812 1 98.62 128 ALA B N 1
ATOM 2686 C CA . ALA B 1 128 ? -0.587 5.281 8.062 1 98.62 128 ALA B CA 1
ATOM 2687 C C . ALA B 1 128 ? 0.854 5.648 8.398 1 98.62 128 ALA B C 1
ATOM 2689 O O . ALA B 1 128 ? 1.65 5.957 7.512 1 98.62 128 ALA B O 1
ATOM 2690 N N . LEU B 1 129 ? 1.17 5.645 9.688 1 97.69 129 LEU B N 1
ATOM 2691 C CA . LEU B 1 129 ? 2.523 5.961 10.133 1 97.69 129 LEU B CA 1
ATOM 2692 C C . LEU B 1 129 ? 3.525 4.945 9.594 1 97.69 129 LEU B C 1
ATOM 2694 O O . LEU B 1 129 ? 4.605 5.316 9.133 1 97.69 129 LEU B O 1
ATOM 2698 N N . ASP B 1 130 ? 3.15 3.715 9.672 1 96.25 130 ASP B N 1
ATOM 2699 C CA . ASP B 1 130 ? 4.012 2.672 9.117 1 96.25 130 ASP B CA 1
ATOM 2700 C C . ASP B 1 130 ? 4.258 2.891 7.629 1 96.25 130 ASP B C 1
ATOM 2702 O O . ASP B 1 130 ? 5.367 2.666 7.141 1 96.25 130 ASP B O 1
ATOM 2706 N N . ARG B 1 131 ? 3.229 3.293 6.953 1 96.56 131 ARG B N 1
ATOM 2707 C CA . ARG B 1 131 ? 3.336 3.555 5.52 1 96.56 131 ARG B CA 1
ATOM 2708 C C . ARG B 1 131 ? 4.344 4.664 5.242 1 96.56 131 ARG B C 1
ATOM 2710 O O . ARG B 1 131 ? 5.199 4.523 4.363 1 96.56 131 ARG B O 1
ATOM 2717 N N . VAL B 1 132 ? 4.277 5.715 5.914 1 96.81 132 VAL B N 1
ATOM 2718 C CA . VAL B 1 132 ? 5.199 6.828 5.707 1 96.81 132 VAL B CA 1
ATOM 2719 C C . VAL B 1 132 ? 6.617 6.395 6.074 1 96.81 132 VAL B C 1
ATOM 2721 O O . VAL B 1 132 ? 7.57 6.684 5.344 1 96.81 132 VAL B O 1
ATOM 2724 N N . ARG B 1 133 ? 6.707 5.738 7.207 1 94.75 133 ARG B N 1
ATOM 2725 C CA . ARG B 1 133 ? 8.008 5.277 7.684 1 94.75 133 ARG B CA 1
ATOM 2726 C C . ARG B 1 133 ? 8.688 4.387 6.648 1 94.75 133 ARG B C 1
ATOM 2728 O O . ARG B 1 133 ? 9.859 4.582 6.324 1 94.75 133 ARG B O 1
ATOM 2735 N N . SER B 1 134 ? 7.957 3.488 6.133 1 92.12 134 SER B N 1
ATOM 2736 C CA . SER B 1 134 ? 8.508 2.557 5.156 1 92.12 134 SER B CA 1
ATOM 2737 C C . SER B 1 134 ? 8.93 3.277 3.881 1 92.12 134 SER B C 1
ATOM 2739 O O . SER B 1 134 ? 9.977 2.971 3.305 1 92.12 134 SER B O 1
ATOM 2741 N N . LYS B 1 135 ? 8.18 4.203 3.463 1 94.19 135 LYS B N 1
ATOM 2742 C CA . LYS B 1 135 ? 8.422 4.867 2.186 1 94.19 135 LYS B CA 1
ATOM 2743 C C . LYS B 1 135 ? 9.617 5.812 2.273 1 94.19 135 LYS B C 1
ATOM 2745 O O . LYS B 1 135 ? 10.188 6.195 1.251 1 94.19 135 LYS B O 1
ATOM 2750 N N . LEU B 1 136 ? 10 6.234 3.465 1 93.19 136 LEU B N 1
ATOM 2751 C CA . LEU B 1 136 ? 11.109 7.172 3.621 1 93.19 136 LEU B CA 1
ATOM 2752 C C . LEU B 1 136 ? 12.391 6.609 3.016 1 93.19 136 LEU B C 1
ATOM 2754 O O . LEU B 1 136 ? 13.227 7.363 2.52 1 93.19 136 LEU B O 1
ATOM 2758 N N . SER B 1 137 ? 12.5 5.328 2.971 1 88.12 137 SER B N 1
ATOM 2759 C CA . SER B 1 137 ? 13.766 4.719 2.574 1 88.12 137 SER B CA 1
ATOM 2760 C C . SER B 1 137 ? 13.805 4.445 1.073 1 88.12 137 SER B C 1
ATOM 2762 O O . SER B 1 137 ? 14.859 4.137 0.518 1 88.12 137 SER B O 1
ATOM 2764 N N . TYR B 1 138 ? 12.656 4.566 0.424 1 89.62 138 TYR B N 1
ATOM 2765 C CA . TYR B 1 138 ? 12.68 4.164 -0.979 1 89.62 138 TYR B CA 1
ATOM 2766 C C . TYR B 1 138 ? 11.898 5.148 -1.839 1 89.62 138 TYR B C 1
ATOM 2768 O O . TYR B 1 138 ? 11.477 4.816 -2.951 1 89.62 138 TYR B O 1
ATOM 2776 N N . SER B 1 139 ? 11.664 6.328 -1.294 1 93.75 139 SER B N 1
ATOM 2777 C CA . SER B 1 139 ? 10.906 7.32 -2.057 1 93.75 139 SER B CA 1
ATOM 2778 C C . SER B 1 139 ? 11.18 8.734 -1.549 1 93.75 139 SER B C 1
ATOM 2780 O O . SER B 1 139 ? 11.977 8.922 -0.631 1 93.75 139 SER B O 1
ATOM 2782 N N . ASN B 1 140 ? 10.586 9.664 -2.205 1 95.75 140 ASN B N 1
ATOM 2783 C CA . ASN B 1 140 ? 10.648 11.062 -1.771 1 95.75 140 ASN B CA 1
ATOM 2784 C C . ASN B 1 140 ? 9.398 11.461 -0.987 1 95.75 140 ASN B C 1
ATOM 2786 O O . ASN B 1 140 ? 8.992 12.617 -1.017 1 95.75 140 ASN B O 1
ATOM 2790 N N . ILE B 1 141 ? 8.766 10.562 -0.293 1 97.19 141 ILE B N 1
ATOM 2791 C CA . ILE B 1 141 ? 7.484 10.789 0.367 1 97.19 141 ILE B CA 1
ATOM 2792 C C . ILE B 1 141 ? 7.594 11.992 1.299 1 97.19 141 ILE B C 1
ATOM 2794 O O . ILE B 1 141 ? 6.602 12.672 1.56 1 97.19 141 ILE B O 1
ATOM 2798 N N . ALA B 1 142 ? 8.742 12.336 1.812 1 96.75 142 ALA B N 1
ATOM 2799 C CA . ALA B 1 142 ? 8.953 13.445 2.734 1 96.75 142 ALA B CA 1
ATOM 2800 C C . ALA B 1 142 ? 8.523 14.766 2.105 1 96.75 142 ALA B C 1
ATOM 2802 O O . ALA B 1 142 ? 8.289 15.75 2.811 1 96.75 142 ALA B O 1
ATOM 2803 N N . TYR B 1 143 ? 8.398 14.766 0.766 1 97.19 143 TYR B N 1
ATOM 2804 C CA . TYR B 1 143 ? 7.988 15.992 0.084 1 97.19 143 TYR B CA 1
ATOM 2805 C C . TYR B 1 143 ? 6.633 16.469 0.598 1 97.19 143 TYR B C 1
ATOM 2807 O O . TYR B 1 143 ? 6.344 17.672 0.574 1 97.19 143 TYR B O 1
ATOM 2815 N N . GLY B 1 144 ? 5.898 15.508 1.047 1 97.25 144 GLY B N 1
ATOM 2816 C CA . GLY B 1 144 ? 4.555 15.812 1.511 1 97.25 144 GLY B CA 1
ATOM 2817 C C . GLY B 1 144 ? 4.535 16.625 2.791 1 97.25 144 GLY B C 1
ATOM 2818 O O . GLY B 1 144 ? 3.525 17.25 3.121 1 97.25 144 GLY B O 1
ATOM 2819 N N . LEU B 1 145 ? 5.586 16.656 3.496 1 96.56 145 LEU B N 1
ATOM 2820 C CA . LEU B 1 145 ? 5.656 17.312 4.797 1 96.56 145 LEU B CA 1
ATOM 2821 C C . LEU B 1 145 ? 6.578 18.516 4.742 1 96.56 145 LEU B C 1
ATOM 2823 O O . LEU B 1 145 ? 6.895 19.109 5.777 1 96.56 145 LEU B O 1
ATOM 2827 N N . LEU B 1 146 ? 7.035 18.891 3.576 1 95.62 146 LEU B N 1
ATOM 2828 C CA . LEU B 1 146 ? 8.023 19.938 3.402 1 95.62 146 LEU B CA 1
ATOM 2829 C C . LEU B 1 146 ? 7.523 21 2.42 1 95.62 146 LEU B C 1
ATOM 2831 O O . LEU B 1 146 ? 6.645 20.719 1.6 1 95.62 146 LEU B O 1
ATOM 2835 N N . PRO B 1 147 ? 8.109 22.219 2.561 1 94.12 147 PRO B N 1
ATOM 2836 C CA . PRO B 1 147 ? 7.906 23.156 1.45 1 94.12 147 PRO B CA 1
ATOM 2837 C C . PRO B 1 147 ? 8.648 22.734 0.184 1 94.12 147 PRO B C 1
ATOM 2839 O O . PRO B 1 147 ? 9.406 21.766 0.204 1 94.12 147 PRO B O 1
ATOM 2842 N N . GLU B 1 148 ? 8.406 23.406 -0.884 1 94.94 148 GLU B N 1
ATOM 2843 C CA . GLU B 1 148 ? 9.023 23.078 -2.162 1 94.94 148 GLU B CA 1
ATOM 2844 C C . GLU B 1 148 ? 10.547 23.062 -2.049 1 94.94 148 GLU B C 1
ATOM 2846 O O . GLU B 1 148 ? 11.219 22.219 -2.631 1 94.94 148 GLU B O 1
ATOM 2851 N N . GLU B 1 149 ? 11.031 24.125 -1.381 1 96.69 149 GLU B N 1
ATOM 2852 C CA . GLU B 1 149 ? 12.453 24.219 -1.068 1 96.69 149 GLU B CA 1
ATOM 2853 C C . GLU B 1 149 ? 12.695 24.109 0.434 1 96.69 149 GLU B C 1
ATOM 2855 O O . GLU B 1 149 ? 11.93 24.656 1.231 1 96.69 149 GLU B O 1
ATOM 2860 N N . PHE B 1 150 ? 13.742 23.406 0.759 1 95.94 150 PHE B N 1
ATOM 2861 C CA . PHE B 1 150 ? 14.008 23.141 2.166 1 95.94 150 PHE B CA 1
ATOM 2862 C C . PHE B 1 150 ? 15.5 22.969 2.41 1 95.94 150 PHE B C 1
ATOM 2864 O O . PHE B 1 150 ? 16.266 22.766 1.469 1 95.94 150 PHE B O 1
ATOM 2871 N N . THR B 1 151 ? 15.914 23.141 3.627 1 95.38 151 THR B N 1
ATOM 2872 C CA . THR B 1 151 ? 17.281 22.844 4.012 1 95.38 151 THR B CA 1
ATOM 2873 C C . THR B 1 151 ? 17.438 21.375 4.383 1 95.38 151 THR B C 1
ATOM 2875 O O . THR B 1 151 ? 16.453 20.688 4.648 1 95.38 151 THR B O 1
ATOM 2878 N N . MET B 1 152 ? 18.656 20.953 4.426 1 95.44 152 MET B N 1
ATOM 2879 C CA . MET B 1 152 ? 18.922 19.578 4.844 1 95.44 152 MET B CA 1
ATOM 2880 C C . MET B 1 152 ? 18.5 19.359 6.289 1 95.44 152 MET B C 1
ATOM 2882 O O . MET B 1 152 ? 18.047 18.266 6.645 1 95.44 152 MET B O 1
ATOM 2886 N N . SER B 1 153 ? 18.578 20.359 7.074 1 93.25 153 SER B N 1
ATOM 2887 C CA . SER B 1 153 ? 18.141 20.25 8.461 1 93.25 153 SER B CA 1
ATOM 2888 C C . SER B 1 153 ? 16.641 20.062 8.562 1 93.25 153 SER B C 1
ATOM 2890 O O . SER B 1 153 ? 16.156 19.266 9.383 1 93.25 153 SER B O 1
ATOM 2892 N N . GLU B 1 154 ? 15.938 20.766 7.75 1 93.12 154 GLU B N 1
ATOM 2893 C CA . GLU B 1 154 ? 14.484 20.609 7.711 1 93.12 154 GLU B CA 1
ATOM 2894 C C . GLU B 1 154 ? 14.086 19.219 7.258 1 93.12 154 GLU B C 1
ATOM 2896 O O . GLU B 1 154 ? 13.156 18.625 7.805 1 93.12 154 GLU B O 1
ATOM 2901 N N . LEU B 1 155 ? 14.781 18.75 6.258 1 95.94 155 LEU B N 1
ATOM 2902 C CA . LEU B 1 155 ? 14.539 17.375 5.809 1 95.94 155 LEU B CA 1
ATOM 2903 C C . LEU B 1 155 ? 14.836 16.375 6.922 1 95.94 155 LEU B C 1
ATOM 2905 O O . LEU B 1 155 ? 14.047 15.461 7.16 1 95.94 155 LEU B O 1
ATOM 2909 N N . GLN B 1 156 ? 15.922 16.578 7.57 1 95.12 156 GLN B N 1
ATOM 2910 C CA . GLN B 1 156 ? 16.297 15.703 8.672 1 95.12 156 GLN B CA 1
ATOM 2911 C C . GLN B 1 156 ? 15.234 15.719 9.766 1 95.12 156 GLN B C 1
ATOM 2913 O O . GLN B 1 156 ? 14.922 14.672 10.352 1 95.12 156 GLN B O 1
ATOM 2918 N N . GLN B 1 157 ? 14.727 16.812 10.031 1 93.38 157 GLN B N 1
ATOM 2919 C CA . GLN B 1 157 ? 13.68 16.922 11.039 1 93.38 157 GLN B CA 1
ATOM 2920 C C . GLN B 1 157 ? 12.469 16.078 10.672 1 93.38 157 GLN B C 1
ATOM 2922 O O . GLN B 1 157 ? 11.867 15.43 11.539 1 93.38 157 GLN B O 1
ATOM 2927 N N . VAL B 1 158 ? 12.086 16.109 9.422 1 95.19 158 VAL B N 1
ATOM 2928 C CA . VAL B 1 158 ? 10.969 15.289 8.969 1 95.19 158 VAL B CA 1
ATOM 2929 C C . VAL B 1 158 ? 11.266 13.812 9.227 1 95.19 158 VAL B C 1
ATOM 2931 O O . VAL B 1 158 ? 10.438 13.102 9.797 1 95.19 158 VAL B O 1
ATOM 2934 N N . TYR B 1 159 ? 12.453 13.383 8.812 1 95.25 159 TYR B N 1
ATOM 2935 C CA . TYR B 1 159 ? 12.836 11.992 9.008 1 95.25 159 TYR B CA 1
ATOM 2936 C C . TYR B 1 159 ? 12.812 11.617 10.484 1 95.25 159 TYR B C 1
ATOM 2938 O O . TYR B 1 159 ? 12.25 10.594 10.867 1 95.25 159 TYR B O 1
ATOM 2946 N N . GLU B 1 160 ? 13.398 12.438 11.289 1 94.12 160 GLU B N 1
ATOM 2947 C CA . GLU B 1 160 ? 13.469 12.164 12.719 1 94.12 160 GLU B CA 1
ATOM 2948 C C . GLU B 1 160 ? 12.07 12.133 13.344 1 94.12 160 GLU B C 1
ATOM 2950 O O . GLU B 1 160 ? 11.781 11.281 14.188 1 94.12 160 GLU B O 1
ATOM 2955 N N . ALA B 1 161 ? 11.203 13.016 12.938 1 93.12 161 ALA B N 1
ATOM 2956 C CA . ALA B 1 161 ? 9.844 13.062 13.461 1 93.12 161 ALA B CA 1
ATOM 2957 C C . ALA B 1 161 ? 9.07 11.805 13.086 1 93.12 161 ALA B C 1
ATOM 2959 O O . ALA B 1 161 ? 8.359 11.234 13.922 1 93.12 161 ALA B O 1
ATOM 2960 N N . VAL B 1 162 ? 9.203 11.391 11.875 1 94.88 162 VAL B N 1
ATOM 2961 C CA . VAL B 1 162 ? 8.461 10.234 11.383 1 94.88 162 VAL B CA 1
ATOM 2962 C C . VAL B 1 162 ? 9.023 8.961 12.008 1 94.88 162 VAL B C 1
ATOM 2964 O O . VAL B 1 162 ? 8.266 8.07 12.398 1 94.88 162 VAL B O 1
ATOM 2967 N N . LEU B 1 163 ? 10.297 8.906 12.156 1 93 163 LEU B N 1
ATOM 2968 C CA . LEU B 1 163 ? 10.938 7.707 12.688 1 93 163 LEU B CA 1
ATOM 2969 C C . LEU B 1 163 ? 10.875 7.68 14.211 1 93 163 LEU B C 1
ATOM 2971 O O . LEU B 1 163 ? 11.016 6.617 14.82 1 93 163 LEU B O 1
ATOM 2975 N N . GLY B 1 164 ? 10.75 8.82 14.812 1 89.81 164 GLY B N 1
ATOM 2976 C CA . GLY B 1 164 ? 10.664 8.914 16.266 1 89.81 164 GLY B CA 1
ATOM 2977 C C . GLY B 1 164 ? 12.016 8.781 16.938 1 89.81 164 GLY B C 1
ATOM 2978 O O . GLY B 1 164 ? 12.109 8.25 18.047 1 89.81 164 GLY B O 1
ATOM 2979 N N . MET B 1 165 ? 13.039 9.211 16.219 1 90.81 165 MET B N 1
ATOM 2980 C CA . MET B 1 165 ? 14.383 9.125 16.781 1 90.81 165 MET B CA 1
ATOM 2981 C C . MET B 1 165 ? 15.297 10.172 16.156 1 90.81 165 MET B C 1
ATOM 2983 O O . MET B 1 165 ? 15.016 10.688 15.07 1 90.81 165 MET B O 1
ATOM 2987 N N . ALA B 1 166 ? 16.344 10.5 16.859 1 92.56 166 ALA B N 1
ATOM 2988 C CA . ALA B 1 166 ? 17.359 11.406 16.328 1 92.56 166 ALA B CA 1
ATOM 2989 C C . ALA B 1 166 ? 18.281 10.695 15.344 1 92.56 166 ALA B C 1
ATOM 2991 O O . ALA B 1 166 ? 18.547 9.5 15.492 1 92.56 166 ALA B O 1
ATOM 2992 N N . LEU B 1 167 ? 18.688 11.438 14.398 1 93.19 167 LEU B N 1
ATOM 2993 C CA . LEU B 1 167 ? 19.594 10.891 13.391 1 93.19 167 LEU B CA 1
ATOM 2994 C C . LEU B 1 167 ? 20.922 11.633 13.391 1 93.19 167 LEU B C 1
ATOM 2996 O O . LEU B 1 167 ? 20.969 12.844 13.648 1 93.19 167 LEU B O 1
ATOM 3000 N N . ASP B 1 168 ? 21.953 10.836 13.125 1 95.06 168 ASP B N 1
ATOM 3001 C CA . ASP B 1 168 ? 23.25 11.453 12.898 1 95.06 168 ASP B CA 1
ATOM 3002 C C . ASP B 1 168 ? 23.25 12.258 11.594 1 95.06 168 ASP B C 1
ATOM 3004 O O . ASP B 1 168 ? 22.844 11.758 10.547 1 95.06 168 ASP B O 1
ATOM 3008 N N . LYS B 1 169 ? 23.766 13.469 11.688 1 94.69 169 LYS B N 1
ATOM 3009 C CA . LYS B 1 169 ? 23.688 14.391 10.555 1 94.69 169 LYS B CA 1
ATOM 3010 C C . LYS B 1 169 ? 24.438 13.844 9.344 1 94.69 169 LYS B C 1
ATOM 3012 O O . LYS B 1 169 ? 23.922 13.875 8.227 1 94.69 169 LYS B O 1
ATOM 3017 N N . ARG B 1 170 ? 25.594 13.344 9.547 1 94.69 170 ARG B N 1
ATOM 3018 C CA . ARG B 1 170 ? 26.438 12.859 8.453 1 94.69 170 ARG B CA 1
ATOM 3019 C C . ARG B 1 170 ? 25.828 11.633 7.793 1 94.69 170 ARG B C 1
ATOM 3021 O O . ARG B 1 170 ? 25.766 11.539 6.566 1 94.69 170 ARG B O 1
ATOM 3028 N N . ASN B 1 171 ? 25.406 10.719 8.578 1 92.25 171 ASN B N 1
ATOM 3029 C CA . ASN B 1 171 ? 24.781 9.508 8.055 1 92.25 171 ASN B CA 1
ATOM 3030 C C . ASN B 1 171 ? 23.484 9.812 7.305 1 92.25 171 ASN B C 1
ATOM 3032 O O . ASN B 1 171 ? 23.203 9.219 6.266 1 92.25 171 ASN B O 1
ATOM 3036 N N . PHE B 1 172 ? 22.766 10.711 7.922 1 95.31 172 PHE B N 1
ATOM 3037 C CA . PHE B 1 172 ? 21.516 11.117 7.285 1 95.31 172 PHE B CA 1
ATOM 3038 C C . PHE B 1 172 ? 21.766 11.695 5.898 1 95.31 172 PHE B C 1
ATOM 3040 O O . PHE B 1 172 ? 21.109 11.328 4.93 1 95.31 172 PHE B O 1
ATOM 3047 N N . ARG B 1 173 ? 22.688 12.586 5.832 1 94 173 ARG B N 1
ATOM 3048 C CA . ARG B 1 173 ? 22.984 13.242 4.562 1 94 173 ARG B CA 1
ATOM 3049 C C . ARG B 1 173 ? 23.453 12.234 3.523 1 94 173 ARG B C 1
ATOM 3051 O O . ARG B 1 173 ? 23.078 12.312 2.355 1 94 173 ARG B O 1
ATOM 3058 N N . LYS B 1 174 ? 24.266 11.336 3.979 1 92.19 174 LYS B N 1
ATOM 3059 C CA . LYS B 1 174 ? 24.719 10.281 3.08 1 92.19 174 LYS B CA 1
ATOM 3060 C C . LYS B 1 174 ? 23.547 9.461 2.553 1 92.19 174 LYS B C 1
ATOM 3062 O O . LYS B 1 174 ? 23.469 9.18 1.356 1 92.19 174 LYS B O 1
ATOM 3067 N N . LYS B 1 175 ? 22.672 9.109 3.389 1 89.12 175 LYS B N 1
ATOM 3068 C CA . LYS B 1 175 ? 21.531 8.281 3.043 1 89.12 175 LYS B CA 1
ATOM 3069 C C . LYS B 1 175 ? 20.625 8.992 2.041 1 89.12 175 LYS B C 1
ATOM 3071 O O . LYS B 1 175 ? 20.234 8.406 1.027 1 89.12 175 LYS B O 1
ATOM 3076 N N . VAL B 1 176 ? 20.281 10.195 2.338 1 92.38 176 VAL B N 1
ATOM 3077 C CA . VAL B 1 176 ? 19.312 10.883 1.499 1 92.38 176 VAL B CA 1
ATOM 3078 C C . VAL B 1 176 ? 19.938 11.219 0.147 1 92.38 176 VAL B C 1
ATOM 3080 O O . VAL B 1 176 ? 19.25 11.211 -0.879 1 92.38 176 VAL B O 1
ATOM 3083 N N . ARG B 1 177 ? 21.188 11.508 0.142 1 88.62 177 ARG B N 1
ATOM 3084 C CA . ARG B 1 177 ? 21.859 11.703 -1.131 1 88.62 177 ARG B CA 1
ATOM 3085 C C . ARG B 1 177 ? 21.859 10.43 -1.96 1 88.62 177 ARG B C 1
ATOM 3087 O O . ARG B 1 177 ? 21.734 10.477 -3.186 1 88.62 177 ARG B O 1
ATOM 3094 N N . GLY B 1 178 ? 21.969 9.336 -1.29 1 86.56 178 GLY B N 1
ATOM 3095 C CA . GLY B 1 178 ? 21.969 8.039 -1.944 1 86.56 178 GLY B CA 1
ATOM 3096 C C . GLY B 1 178 ? 20.641 7.727 -2.631 1 86.56 178 GLY B C 1
ATOM 3097 O O . GLY B 1 178 ? 20.594 6.879 -3.527 1 86.56 178 GLY B O 1
ATOM 3098 N N . LEU B 1 179 ? 19.625 8.383 -2.217 1 86.62 179 LEU B N 1
ATOM 3099 C CA . LEU B 1 179 ? 18.328 8.172 -2.865 1 86.62 179 LEU B CA 1
ATOM 3100 C C . LEU B 1 179 ? 18.359 8.695 -4.297 1 86.62 179 LEU B C 1
ATOM 3102 O O . LEU B 1 179 ? 17.578 8.242 -5.141 1 86.62 179 LEU B O 1
ATOM 3106 N N . GLY B 1 180 ? 19.156 9.703 -4.508 1 89.81 180 GLY B N 1
ATOM 3107 C CA . GLY B 1 180 ? 19.25 10.273 -5.84 1 89.81 180 GLY B CA 1
ATOM 3108 C C . GLY B 1 180 ? 18.031 11.062 -6.246 1 89.81 180 GLY B C 1
ATOM 3109 O O . GLY B 1 180 ? 17.734 11.203 -7.438 1 89.81 180 GLY B O 1
ATOM 3110 N N . LEU B 1 181 ? 17.297 11.5 -5.277 1 94.12 181 LEU B N 1
ATOM 3111 C CA . LEU B 1 181 ? 16.047 12.18 -5.582 1 94.12 181 LEU B CA 1
ATOM 3112 C C . LEU B 1 181 ? 16.109 13.641 -5.16 1 94.12 181 LEU B C 1
ATOM 3114 O O . LEU B 1 181 ? 15.078 14.32 -5.121 1 94.12 181 LEU B O 1
ATOM 3118 N N . LEU B 1 182 ? 17.297 14.172 -4.828 1 95.25 182 LEU B N 1
ATOM 3119 C CA . LEU B 1 182 ? 17.469 15.539 -4.344 1 95.25 182 LEU B CA 1
ATOM 3120 C C . LEU B 1 182 ? 18.375 16.328 -5.273 1 95.25 182 LEU B C 1
ATOM 3122 O O . LEU B 1 182 ? 19.281 15.773 -5.895 1 95.25 182 LEU B O 1
ATOM 3126 N N . GLU B 1 183 ? 18.109 17.609 -5.324 1 96.88 183 GLU B N 1
ATOM 3127 C CA . GLU B 1 183 ? 19 18.516 -6.055 1 96.88 183 GLU B CA 1
ATOM 3128 C C . GLU B 1 183 ? 19.141 19.844 -5.332 1 96.88 183 GLU B C 1
ATOM 3130 O O . GLU B 1 183 ? 18.234 20.25 -4.598 1 96.88 183 GLU B O 1
ATOM 3135 N N . GLU B 1 184 ? 20.266 20.516 -5.527 1 95.62 184 GLU B N 1
ATOM 3136 C CA . GLU B 1 184 ? 20.469 21.859 -5.004 1 95.62 184 GLU B CA 1
ATOM 3137 C C . GLU B 1 184 ? 19.766 22.906 -5.867 1 95.62 184 GLU B C 1
ATOM 3139 O O . GLU B 1 184 ? 19.766 22.812 -7.094 1 95.62 184 GLU B O 1
ATOM 3144 N N . THR B 1 185 ? 19.172 23.922 -5.215 1 96.56 185 THR B N 1
ATOM 3145 C CA . THR B 1 185 ? 18.422 24.922 -5.965 1 96.56 185 THR B CA 1
ATOM 3146 C C . THR B 1 185 ? 19.312 26.125 -6.273 1 96.56 185 THR B C 1
ATOM 3148 O O . THR B 1 185 ? 18.969 26.953 -7.129 1 96.56 185 THR B O 1
ATOM 3151 N N . GLY B 1 186 ? 20.438 26.281 -5.59 1 94 186 GLY B N 1
ATOM 3152 C CA . GLY B 1 186 ? 21.266 27.484 -5.68 1 94 186 GLY B CA 1
ATOM 3153 C C . GLY B 1 186 ? 20.875 28.562 -4.684 1 94 186 GLY B C 1
ATOM 3154 O O . GLY B 1 186 ? 21.625 29.516 -4.477 1 94 186 GLY B O 1
ATOM 3155 N N . GLY B 1 187 ? 19.734 28.391 -4.121 1 93.06 187 GLY B N 1
ATOM 3156 C CA . GLY B 1 187 ? 19.266 29.328 -3.127 1 93.06 187 GLY B CA 1
ATOM 3157 C C . GLY B 1 187 ? 19.812 29.062 -1.737 1 93.06 187 GLY B C 1
ATOM 3158 O O . GLY B 1 187 ? 20.391 28 -1.486 1 93.06 187 GLY B O 1
ATOM 3159 N N . MET B 1 188 ? 19.719 30.156 -0.878 1 92.94 188 MET B N 1
ATOM 3160 C CA . MET B 1 188 ? 20.156 30.031 0.512 1 92.94 188 MET B CA 1
ATOM 3161 C C . MET B 1 188 ? 19.047 30.5 1.463 1 92.94 188 MET B C 1
ATOM 3163 O O . MET B 1 188 ? 18.266 31.391 1.131 1 92.94 188 MET B O 1
ATOM 3167 N N . ARG B 1 189 ? 18.922 29.766 2.506 1 86.56 189 ARG B N 1
ATOM 3168 C CA . ARG B 1 189 ? 18.031 30.172 3.59 1 86.56 189 ARG B CA 1
ATOM 3169 C C . ARG B 1 189 ? 18.781 31.016 4.625 1 86.56 189 ARG B C 1
ATOM 3171 O O . ARG B 1 189 ? 19.844 30.609 5.102 1 86.56 189 ARG B O 1
ATOM 3178 N N . ARG B 1 190 ? 18.234 32.312 4.844 1 79.31 190 ARG B N 1
ATOM 3179 C CA . ARG B 1 190 ? 18.891 33.219 5.801 1 79.31 190 ARG B CA 1
ATOM 3180 C C . ARG B 1 190 ? 18.422 32.906 7.223 1 79.31 190 ARG B C 1
ATOM 3182 O O . ARG B 1 190 ? 17.219 32.781 7.48 1 79.31 190 ARG B O 1
ATOM 3189 N N . GLY B 1 191 ? 19.156 32.25 8.016 1 66.31 191 GLY B N 1
ATOM 3190 C CA . GLY B 1 191 ? 18.859 32.062 9.43 1 66.31 191 GLY B CA 1
ATOM 3191 C C . GLY B 1 191 ? 19.828 32.781 10.344 1 66.31 191 GLY B C 1
ATOM 3192 O O . GLY B 1 191 ? 20.547 33.688 9.906 1 66.31 191 GLY B O 1
ATOM 3193 N N . SER B 1 192 ? 19.562 32.656 11.711 1 64.19 192 SER B N 1
ATOM 3194 C CA . SER B 1 192 ? 20.344 33.375 12.719 1 64.19 192 SER B CA 1
ATOM 3195 C C . SER B 1 192 ? 21.828 33.062 12.57 1 64.19 192 SER B C 1
ATOM 3197 O O . SER B 1 192 ? 22.688 33.875 12.898 1 64.19 192 SER B O 1
ATOM 3199 N N . HIS B 1 193 ? 22.141 31.922 12.102 1 69.31 193 HIS B N 1
ATOM 3200 C CA . HIS B 1 193 ? 23.531 31.531 11.945 1 69.31 193 HIS B CA 1
ATOM 3201 C C . HIS B 1 193 ? 23.953 31.547 10.477 1 69.31 193 HIS B C 1
ATOM 3203 O O . HIS B 1 193 ? 23.484 32.375 9.703 1 69.31 193 HIS B O 1
ATOM 3209 N N . ARG B 1 194 ? 24.781 30.641 10.055 1 77.88 194 ARG B N 1
ATOM 3210 C CA . ARG B 1 194 ? 25.312 30.484 8.711 1 77.88 194 ARG B CA 1
ATOM 3211 C C . ARG B 1 194 ? 24.219 30.141 7.719 1 77.88 194 ARG B C 1
ATOM 3213 O O . ARG B 1 194 ? 23.328 29.344 8.023 1 77.88 194 ARG B O 1
ATOM 3220 N N . PRO B 1 195 ? 24.281 30.938 6.688 1 88.06 195 PRO B N 1
ATOM 3221 C CA . PRO B 1 195 ? 23.281 30.609 5.668 1 88.06 195 PRO B CA 1
ATOM 3222 C C . PRO B 1 195 ? 23.312 29.141 5.262 1 88.06 195 PRO B C 1
ATOM 3224 O O . PRO B 1 195 ? 24.375 28.516 5.246 1 88.06 195 PRO B O 1
ATOM 3227 N N . ALA B 1 196 ? 22.078 28.531 5.148 1 91.94 196 ALA B N 1
ATOM 3228 C CA . ALA B 1 196 ? 21.984 27.125 4.766 1 91.94 196 ALA B CA 1
ATOM 3229 C C . ALA B 1 196 ? 21.5 26.984 3.324 1 91.94 196 ALA B C 1
ATOM 3231 O O . ALA B 1 196 ? 20.609 27.719 2.883 1 91.94 196 ALA B O 1
ATOM 3232 N N . ALA B 1 197 ? 22.125 26.062 2.607 1 94.94 197 ALA B N 1
ATOM 3233 C CA . ALA B 1 197 ? 21.75 25.797 1.218 1 94.94 197 ALA B CA 1
ATOM 3234 C C . ALA B 1 197 ? 20.344 25.203 1.122 1 94.94 197 ALA B C 1
ATOM 3236 O O . ALA B 1 197 ? 19.969 24.375 1.947 1 94.94 197 ALA B O 1
ATOM 3237 N N . LEU B 1 198 ? 19.625 25.625 0.076 1 97.19 198 LEU B N 1
ATOM 3238 C CA . LEU B 1 198 ? 18.281 25.094 -0.166 1 97.19 198 LEU B CA 1
ATOM 3239 C C . LEU B 1 198 ? 18.344 23.953 -1.164 1 97.19 198 LEU B C 1
ATOM 3241 O O . LEU B 1 198 ? 19.094 24 -2.139 1 97.19 198 LEU B O 1
ATOM 3245 N N . HIS B 1 199 ? 17.531 23 -0.862 1 97.88 199 HIS B N 1
ATOM 3246 C CA . HIS B 1 199 ? 17.375 21.812 -1.697 1 97.88 199 HIS B CA 1
ATOM 3247 C C . HIS B 1 199 ? 15.922 21.625 -2.109 1 97.88 199 HIS B C 1
ATOM 3249 O O . HIS B 1 199 ? 15.023 22.266 -1.565 1 97.88 199 HIS B O 1
ATOM 3255 N N . ARG B 1 200 ? 15.719 20.781 -3.086 1 97.94 200 ARG B N 1
ATOM 3256 C CA . ARG B 1 200 ? 14.383 20.312 -3.449 1 97.94 200 ARG B CA 1
ATOM 3257 C C . ARG B 1 200 ? 14.438 18.891 -3.994 1 97.94 200 ARG B C 1
ATOM 3259 O O . ARG B 1 200 ? 15.477 18.438 -4.477 1 97.94 200 ARG B O 1
ATOM 3266 N N . PHE B 1 201 ? 13.359 18.188 -3.867 1 97.19 201 PHE B N 1
ATOM 3267 C CA . PHE B 1 201 ? 13.266 16.906 -4.543 1 97.19 201 PHE B CA 1
ATOM 3268 C C . PHE B 1 201 ? 13.164 17.094 -6.051 1 97.19 201 PHE B C 1
ATOM 3270 O O . PHE B 1 201 ? 12.617 18.094 -6.523 1 97.19 201 PHE B O 1
ATOM 3277 N N . THR B 1 202 ? 13.586 16.125 -6.824 1 96.12 202 THR B N 1
ATOM 3278 C CA . THR B 1 202 ? 13.617 16.188 -8.281 1 96.12 202 THR B CA 1
ATOM 3279 C C . THR B 1 202 ? 12.211 16.062 -8.859 1 96.12 202 THR B C 1
ATOM 3281 O O . THR B 1 202 ? 11.992 16.359 -10.039 1 96.12 202 THR B O 1
ATOM 3284 N N . SER B 1 203 ? 11.258 15.617 -8.031 1 95.31 203 SER B N 1
ATOM 3285 C CA . SER B 1 203 ? 9.859 15.5 -8.43 1 95.31 203 SER B CA 1
ATOM 3286 C C . SER B 1 203 ? 8.93 16.094 -7.371 1 95.31 203 SER B C 1
ATOM 3288 O O . SER B 1 203 ? 9.203 16 -6.172 1 95.31 203 SER B O 1
ATOM 3290 N N . SER B 1 204 ? 7.844 16.703 -7.824 1 93.44 204 SER B N 1
ATOM 3291 C CA . SER B 1 204 ? 6.84 17.25 -6.91 1 93.44 204 SER B CA 1
ATOM 3292 C C . SER B 1 204 ? 5.766 16.203 -6.594 1 93.44 204 SER B C 1
ATOM 3294 O O . SER B 1 204 ? 4.785 16.516 -5.91 1 93.44 204 SER B O 1
ATOM 3296 N N . GLU B 1 205 ? 5.914 15.016 -7.113 1 95.38 205 GLU B N 1
ATOM 3297 C CA . GLU B 1 205 ? 5.051 13.875 -6.824 1 95.38 205 GLU B CA 1
ATOM 3298 C C . GLU B 1 205 ? 5.855 12.703 -6.277 1 95.38 205 GLU B C 1
ATOM 3300 O O . GLU B 1 205 ? 7.09 12.711 -6.328 1 95.38 205 GLU B O 1
ATOM 3305 N N . LEU B 1 206 ? 5.125 11.789 -5.785 1 96.25 206 LEU B N 1
ATOM 3306 C CA . LEU B 1 206 ? 5.801 10.641 -5.203 1 96.25 206 LEU B CA 1
ATOM 3307 C C . LEU B 1 206 ? 6.59 9.883 -6.266 1 96.25 206 LEU B C 1
ATOM 3309 O O . LEU B 1 206 ? 6.059 9.57 -7.336 1 96.25 206 LEU B O 1
ATOM 3313 N N . VAL B 1 207 ? 7.82 9.656 -6.004 1 93.88 207 VAL B N 1
ATOM 3314 C CA . VAL B 1 207 ? 8.703 8.844 -6.832 1 93.88 207 VAL B CA 1
ATOM 3315 C C . VAL B 1 207 ? 9.336 7.738 -5.988 1 93.88 207 VAL B C 1
ATOM 3317 O O . VAL B 1 207 ? 9.883 8.008 -4.914 1 93.88 207 VAL B O 1
ATOM 3320 N N . LEU B 1 208 ? 9.172 6.562 -6.398 1 89 208 LEU B N 1
ATOM 3321 C CA . LEU B 1 208 ? 9.812 5.434 -5.734 1 89 208 LEU B CA 1
ATOM 3322 C C . LEU B 1 208 ? 11.18 5.145 -6.352 1 89 208 LEU B C 1
ATOM 3324 O O . LEU B 1 208 ? 11.398 5.402 -7.539 1 89 208 LEU B O 1
ATOM 3328 N N . LEU B 1 209 ? 12.273 5.027 -5.473 1 74.94 209 LEU B N 1
ATOM 3329 C CA . LEU B 1 209 ? 13.625 4.77 -5.969 1 74.94 209 LEU B CA 1
ATOM 3330 C C . LEU B 1 209 ? 13.586 3.891 -7.215 1 74.94 209 LEU B C 1
ATOM 3332 O O . LEU B 1 209 ? 12.555 3.295 -7.527 1 74.94 209 LEU B O 1
ATOM 3336 N N . ASP B 1 210 ? 14.156 2.709 -7.387 1 58.09 210 ASP B N 1
ATOM 3337 C CA . ASP B 1 210 ? 14.602 1.923 -8.531 1 58.09 210 ASP B CA 1
ATOM 3338 C C . ASP B 1 210 ? 13.547 1.9 -9.633 1 58.09 210 ASP B C 1
ATOM 3340 O O . ASP B 1 210 ? 13.555 1.018 -10.492 1 58.09 210 ASP B O 1
ATOM 3344 N N . GLU B 1 211 ? 12.461 2.514 -9.617 1 48.16 211 GLU B N 1
ATOM 3345 C CA . GLU B 1 211 ? 12.062 2.551 -11.023 1 48.16 211 GLU B CA 1
ATOM 3346 C C . GLU B 1 211 ? 13.281 2.639 -11.938 1 48.16 211 GLU B C 1
ATOM 3348 O O . GLU B 1 211 ? 13.141 2.758 -13.156 1 48.16 211 GLU B O 1
ATOM 3353 N N . GLY B 1 212 ? 14.391 2.986 -11.477 1 39.75 212 GLY B N 1
ATOM 3354 C CA . GLY B 1 212 ? 15.516 2.906 -12.391 1 39.75 212 GLY B CA 1
ATOM 3355 C C . GLY B 1 212 ? 15.766 1.503 -12.906 1 39.75 212 GLY B C 1
ATOM 3356 O O . GLY B 1 212 ? 15.227 0.532 -12.375 1 39.75 212 GLY B O 1
ATOM 3357 N N . PRO B 1 213 ? 16.672 1.422 -13.961 1 40.69 213 PRO B N 1
ATOM 3358 C CA . PRO B 1 213 ? 16.922 0.341 -14.914 1 40.69 213 PRO B CA 1
ATOM 3359 C C . PRO B 1 213 ? 17.344 -0.963 -14.234 1 40.69 213 PRO B C 1
ATOM 3361 O O . PRO B 1 213 ? 18.375 -1.019 -13.578 1 40.69 213 PRO B O 1
ATOM 3364 N N . LEU B 1 214 ? 16.781 -1.7 -13.328 1 41.88 214 LEU B N 1
ATOM 3365 C CA . LEU B 1 214 ? 17.297 -3.043 -13.586 1 41.88 214 LEU B CA 1
ATOM 3366 C C . LEU B 1 214 ? 17.734 -3.189 -15.039 1 41.88 214 LEU B C 1
ATOM 3368 O O . LEU B 1 214 ? 18.266 -4.23 -15.422 1 41.88 214 LEU B O 1
ATOM 3372 N N . VAL B 1 215 ? 17.172 -2.125 -15.781 1 34.19 215 VAL B N 1
ATOM 3373 C CA . VAL B 1 215 ? 17.672 -2.029 -17.141 1 34.19 215 VAL B CA 1
ATOM 3374 C C . VAL B 1 215 ? 18.828 -1.047 -17.203 1 34.19 215 VAL B C 1
ATOM 3376 O O . VAL B 1 215 ? 18.859 -0.061 -16.469 1 34.19 215 VAL B O 1
#

Nearest PDB structures (foldseek):
  5bs6-assembly2_D  TM=8.405E-01  e=3.027E-19  Bacteroides thetaiotaomicron VPI-5482
  5bs6-assembly1_B  TM=8.351E-01  e=3.027E-19  Bacteroides thetaiotaomicron VPI-5482
  3gz6-assembly1_B  TM=8.500E-01  e=1.192E-16  Shewanella oneidensis
  7q91-assembly1_A  TM=7.964E-01  e=1.665E-14  Agrobacterium fabrum str. C58
  7q94-assembly1_A  TM=7.933E-01  e=8.248E-13  Agrobacterium fabrum str. C58

Organism: NCBI:txid1608957

pLDDT: mean 89.2, std 13.52, range [33.81, 98.88]

Secondary structure (DSSP, 8-state):
--BEEEEEEEEEEEEP-SSSSS-EEEEEEE--SSS--B-SEEEPPSS--HHHHHHHHHHHTT----SEEEEEEEE--TTSSSSS-EEEEEEEEEESSPPPPPSSEEEEESS--SSPPSTTHHHHHHHHHHHHHHHTTTB-GGGGGS-SSEEHHHHHHHHHHHHTS---HHHHHHHHHHHT-EEEEEEEE--SSS-EEEEEES-SS--BTT-S---/--BEEEEEEEEEEEE--SSSSS-EEEEEEE--SSS--B-SEEEPPTT--HHHHHHHHHHHTT----SEEEEEEEE--TTSSSSS-EEEEEEEEEESSPPPPPSSEEEEESS--SSPPSTTHHHHHHHHHHHHHHHTTTB-GGGGGS-SSEEHHHHHHHHHHHHTS---HHHHHHHHHHTT-EEEEEEEE--SSS-EEEEEES-SS--BTT-S---

=== Feature glossary ===
Legend for the data blocks above and below:

— What the protein is —

The amino-acid sequence is the protein's primary structure: the linear order of residues from the N-terminus to the C-terminus, written in one-letter code. Everything else here — the 3D coordinates, the secondary structure, the domain annotations — is ultimately a consequence of this string.

Functional annotations link the protein to curated databases. InterPro entries identify conserved domains and families by matching the sequence against member-database signatures (Pfam, PROSITE, CDD, …). Gene Ontology (GO) terms describe molecular function, biological process, and cellular component in a controlled vocabulary. CATH places the structure in a hierarchical fold classification (Class/Architecture/Topology/Homologous-superfamily). The organism is the source species.

— Where its atoms are —

Atomic coordinates in PDBx/mmCIF format — the same representation the Protein Data Bank distributes. Each line of the _atom_site loop places one backbone atom in Cartesian space (units: ångströms, origin: arbitrary).

The six renders are orthographic views along the three Cartesian axes in both directions. Representation (cartoon, sticks, or surface) and color scheme (sequence-rainbow or by-chain) vary across proteins so the training set covers all the common visualization conventions.

— Local backbone conformation —

Eight-state secondary structure (DSSP): H is the canonical α-helix, G the tighter 3₁₀-helix, I the wider π-helix; E/B are β-structure, T and S are turns and bends, and '-' is everything else. DSSP derives these from the pattern of main-chain N–H···O=C hydrogen bonds, not from the sequence.

Three-state secondary structure (P-SEA) collapses the eight DSSP classes into helix (a), strand (b), and coil (c). P-SEA assigns these from Cα geometry alone — distances and angles — without requiring backbone oxygens, so it works on any Cα trace.

φ (phi) and ψ (psi) are the two rotatable backbone dihedrals per residue: φ is the C(i-1)–N–Cα–C torsion, ψ is the N–Cα–C–N(i+1) torsion, both in degrees on (−180°, 180°]. α-helical residues cluster near (−60°, −45°); β-strand residues near (−120°, +130°). A Ramachandran plot is simply a scatter of (φ, ψ) for every residue.

— Global shape and packing —

The geometric summary reports three shape descriptors. Rg (radius of gyration) measures how spread out the Cα atoms are about their centre of mass; compact globular proteins have small Rg, elongated or unfolded ones large. Cα contacts (<8 Å, |i−j|>4) count long-range residue pairs in spatial proximity — high for tightly packed folds, near zero for rods or random coil. The bounding-box extents give the protein's footprint along x, y, z in Å.

SASA measures how much of the protein is reachable by solvent. It is computed by rolling a water-sized probe over the atomic surface and summing the exposed area (Å²). Per-residue SASA distinguishes core (buried, low SASA) from surface (exposed, high SASA) residues; total SASA is a whole-molecule size measure.

Plot images: a contact map (which residues are close in 3D, as an N×N binary image), a Ramachandran scatter (backbone torsion angles, revealing secondary-structure composition at a glance), and — for AlphaFold structures — a PAE heatmap (pairwise prediction confidence).

— Structural neighborhood —

A 3Di character summarizes, for each residue, the relative orientation of the Cα frame of its nearest spatial neighbor. Because it encodes fold topology rather than chemistry, 3Di alignments detect remote structural similarity that sequence alignment misses.

The Foldseek neighbor list gives the closest experimentally determined structures in the PDB, ranked by structural alignment. TM-score near 1 means near-identical fold; near 0.3 means only rough topology match. This is how one finds what a novel AlphaFold prediction most resembles in the solved-structure universe.

— Confidence and disorder —

For AlphaFold models, the B-factor field carries pLDDT — the model's own estimate of local accuracy on a 0–100 scale. Regions with pLDDT<50 should be treated as essentially unmodeled; they often correspond to intrinsically disordered segments.

Crystallographic B-factors measure how much each atom's electron density is smeared out, in Å². They rise in mobile loops and surface residues and fall in the buried interior. In AlphaFold models this column is repurposed to hold pLDDT instead.

Predicted Aligned Error (PAE) is an AlphaFold confidence matrix: entry (i, j) is the expected error in the position of residue j, in ångströms, when the prediction is superimposed on the true structure at residue i. Low PAE within a block of residues means that block is internally rigid and well-predicted; high PAE between two blocks means their relative placement is uncertain even if each block individually is confident.